Protein 2OGI (pdb70)

Nearest PDB structures (foldseek):
  2ogi-assembly1_A  TM=1.005E+00  e=1.297E-27  Streptococcus agalactiae serogroup V
  8jk9-assembly1_A  TM=9.815E-01  e=2.881E-20  Streptococcus pneumoniae TIGR4
  8wmy-assembly1_B-2  TM=9.888E-01  e=7.295E-20  Staphylococcus
  2o08-assembly1_B  TM=9.445E-01  e=2.516E-12  Halalkalibacterium halodurans
  3ccg-assembly1_A-2  TM=9.378E-01  e=1.779E-11  Clostridium acetobutylicum ATCC 824

B-factor: mean 32.86, std 9.1, range [9.6, 95.44]

Solvent-accessible surface area: 17507 Å² total

Organism: Streptococcus agalactiae serotype V (strain ATCC BAA-611 / 2603 V/R) (NCBI:txid208435)

Secondary structure (P-SEA, 3-state):
ccccccccaaaaaaaaaccaaaaaaaaaaaaaaaaaaaaacccaaaaaaaaaaccccccccaaaaaaaaacccccaaaaaccccccccccaaaaaaaccccccaaaaaaaaaccccccccaaaaaaaaaaacccccccccaaaaaaaaaccaaaaaaaaaaaaaaaaaaacccccaaaaaaaaacccccc/cccccccccaaaaaaaaaccaaaaaaaaaaaaaaaaaaaaccccaaaaaaaaacccccccccaaaaaaaaaaccccaaaaaccccccccccaaaaaaaacccccaaaaaaaaaccccccccaaaaaaaaaaaccccccccaaaaaaaaaaccaaaaaaaaaaaaaaaaaaacccccaaaaaaaaaccccc

Foldseek 3Di:
DCVQFVDDVVVVLVLQVCPPVVQVLLVLLLVQLLVLCVLPVHDSVLLSVLSNCLQSQLPPDLVVLVVLCVVPPVDPVVNVDDSLLRCQQSVLSVVVVVTVGDDPVSSVLSNCLRQQALDDSSNLSSVLSSQARDVDDDPQNVVLVVVSSPDSLVSQQSVLVVVVVVCVVVVHDDDPRSVRSNVNRVVVVD/DLCVFWVDDPVVLLVLLVCPPVVSVLLVLLLVQLLVLCVLPVHDSSLLSNLSNCLQSQLPPDLVVQVVLCVVPPPDVVVNVDGSLLRRQQSVLVVVVVVTVGDDPVSSVLSNCLRQQALDDSSNLSSVLSSQQRPVDDDPCSVVLVVVSNPDSLVSQQVVLVVVVCVCVVVVHDDDVRSVNSNVNRVVVD

Sequence (380 aa):
YKDYTGLDRTELLSKVRHSDKRFNHVLGVERAAIELAERYGYDKEKAGLAALLHDYAKELSDDEFLRLIDKYQPDPDLKKWGNNIWHGLVGIYKIQEDLAIIKDQDILAAIAKHTVGSAAQQSTLDKIVYVADYIEHNRDFPGVEEARELAKVDLNKAVAYETARTVAFLASKAQPIYPKTIETYNAYIPYLDTYKDYTGLDRTELLSKVRHSDKRFNHVLGVERRAAIELAERYGYDKEKAGLAALLHDYAKELSDDEFLRLIDKYQPDPDLKKWGNNIWHGLVGIYKIQEDLAIKDQDILAAIAKHTVGSAQSTLDKIVYVADYIEHNRDFPGVEEARELAKVDLNKAVAYETARTVAFLASKAQPIYPKTIEETYNAYIPYL

Radius of gyration: 25.01 Å; Cα contacts (8 Å, |Δi|>4): 590; chains: 2; bounding box: 44×48×78 Å

Structure (mmCIF, N/CA/C/O backbone):
data_2OGI
#
_entry.id   2OGI
#
_cell.length_a   65.841
_cell.length_b   52.535
_cell.length_c   70.022
_cell.angle_alpha   90.000
_cell.angle_beta   114.290
_cell.angle_gamma   90.000
#
_symmetry.space_group_name_H-M   'P 1 21 1'
#
loop_
_entity.id
_entity.type
_entity.pdbx_description
1 polymer 'Hypothetical protein SAG1661'
2 non-polymer 'FE (III) ION'
3 non-polymer 'CHLORIDE ION'
4 non-polymer "GUANOSINE-5'-DIPHOSPHATE"
5 non-polymer '2-(N-MORPHOLINO)-ETHANESULFONIC ACID'
6 water water
#
loop_
_atom_site.group_PDB
_atom_site.id
_atom_site.type_symbol
_atom_site.label_atom_id
_atom_site.label_alt_id
_atom_site.label_comp_id
_atom_site.label_asym_id
_atom_site.label_entity_id
_atom_site.label_seq_id
_atom_site.pdbx_PDB_ins_code
_atom_site.Cartn_x
_atom_site.Cartn_y
_atom_site.Cartn_z
_atom_site.occupancy
_atom_site.B_iso_or_equiv
_atom_site.auth_seq_id
_atom_site.auth_comp_id
_atom_site.auth_asym_id
_atom_site.auth_atom_id
_atom_site.pdbx_PDB_model_num
ATOM 1 N N . TYR A 1 4 ? -6.347 7.297 14.458 1.00 36.36 3 TYR A N 1
ATOM 2 C CA . TYR A 1 4 ? -6.503 8.748 14.830 1.00 37.15 3 TYR A CA 1
ATOM 3 C C . TYR A 1 4 ? -6.857 9.673 13.649 1.00 37.96 3 TYR A C 1
ATOM 4 O O . TYR A 1 4 ? -7.185 10.845 13.851 1.00 35.78 3 TYR A O 1
ATOM 13 N N . LYS A 1 5 ? -6.761 9.153 12.420 1.00 36.78 4 LYS A N 1
ATOM 14 C CA . LYS A 1 5 ? -7.079 9.935 11.219 1.00 35.93 4 LYS A CA 1
ATOM 15 C C . LYS A 1 5 ? -8.504 10.420 11.237 1.00 33.45 4 LYS A C 1
ATOM 16 O O . LYS A 1 5 ? -8.775 11.534 10.852 1.00 32.84 4 LYS A O 1
ATOM 22 N N . ASP A 1 6 ? -9.420 9.587 11.713 1.00 35.77 5 ASP A N 1
ATOM 23 C CA . ASP A 1 6 ? -10.790 10.027 11.876 1.00 33.48 5 ASP A CA 1
ATOM 24 C C . ASP A 1 6 ? -10.875 11.297 12.701 1.00 35.08 5 ASP A C 1
ATOM 25 O O . ASP A 1 6 ? -11.623 12.198 12.348 1.00 31.31 5 ASP A O 1
ATOM 30 N N . TYR A 1 7 ? -10.079 11.397 13.767 1.00 33.05 6 TYR A N 1
ATOM 31 C CA . TYR A 1 7 ? -10.110 12.597 14.612 1.00 35.53 6 TYR A CA 1
ATOM 32 C C . TYR A 1 7 ? -9.300 13.756 14.094 1.00 36.41 6 TYR A C 1
ATOM 33 O O . TYR A 1 7 ? -9.684 14.897 14.329 1.00 37.93 6 TYR A O 1
ATOM 42 N N . THR A 1 8 ? -8.182 13.465 13.420 1.00 37.13 7 THR A N 1
ATOM 43 C CA . THR A 1 8 ? -7.192 14.475 13.076 1.00 38.13 7 THR A CA 1
ATOM 44 C C . THR A 1 8 ? -7.054 14.782 11.596 1.00 38.44 7 THR A C 1
ATOM 45 O O . THR A 1 8 ? -6.427 15.773 11.250 1.00 37.90 7 THR A O 1
ATOM 49 N N . GLY A 1 9 ? -7.561 13.908 10.732 1.00 37.77 8 GLY A N 1
ATOM 50 C CA . GLY A 1 9 ? -7.314 14.018 9.303 1.00 38.58 8 GLY A CA 1
ATOM 51 C C . GLY A 1 9 ? -5.884 13.668 8.915 1.00 39.52 8 GLY A C 1
ATOM 52 O O . GLY A 1 9 ? -5.511 13.820 7.746 1.00 36.64 8 GLY A O 1
ATOM 53 N N . LEU A 1 10 ? -5.077 13.204 9.877 1.00 38.80 9 LEU A N 1
ATOM 54 C CA . LEU A 1 10 ? -3.669 12.908 9.621 1.00 40.21 9 LEU A CA 1
ATOM 55 C C . LEU A 1 10 ? -3.342 11.477 9.996 1.00 41.16 9 LEU A C 1
ATOM 56 O O . LEU A 1 10 ? -3.873 10.949 10.949 1.00 42.71 9 LEU A O 1
ATOM 61 N N . ASP A 1 11 ? -2.408 10.876 9.274 1.00 45.77 10 ASP A N 1
ATOM 62 C CA . ASP A 1 11 ? -1.872 9.573 9.668 1.00 48.97 10 ASP A CA 1
ATOM 63 C C . ASP A 1 11 ? -1.029 9.776 10.919 1.00 50.77 10 ASP A C 1
ATOM 64 O O . ASP A 1 11 ? -0.524 10.885 11.176 1.00 52.31 10 ASP A O 1
ATOM 67 N N . ARG A 1 12 ? -0.864 8.698 11.678 1.00 49.34 11 ARG A N 1
ATOM 68 C CA . ARG A 1 12 ? -0.039 8.713 12.876 1.00 48.94 11 ARG A CA 1
ATOM 69 C C . ARG A 1 12 ? 1.398 9.203 12.626 1.00 47.90 11 ARG A C 1
ATOM 70 O O . ARG A 1 12 ? 2.003 9.810 13.506 1.00 46.74 11 ARG A O 1
ATOM 78 N N . THR A 1 13 ? 1.918 8.978 11.430 1.00 46.27 12 THR A N 1
ATOM 79 C CA . THR A 1 13 ? 3.246 9.430 11.090 1.00 46.42 12 THR A CA 1
ATOM 80 C C . THR A 1 13 ? 3.350 10.939 10.991 1.00 46.00 12 THR A C 1
ATOM 81 O O . THR A 1 13 ? 4.364 11.490 11.441 1.00 45.98 12 THR A O 1
ATOM 85 N N . GLU A 1 14 ? 2.373 11.618 10.377 1.00 44.05 13 GLU A N 1
ATOM 8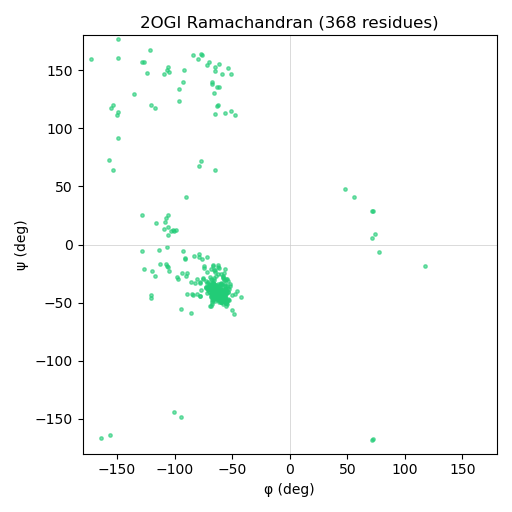6 C CA . GLU A 1 14 ? 2.461 13.094 10.314 1.00 44.78 13 GLU A CA 1
ATOM 87 C C . GLU A 1 14 ? 2.180 13.651 11.700 1.00 41.18 13 GLU A C 1
ATOM 88 O O . GLU A 1 14 ? 2.783 14.635 12.116 1.00 39.47 13 GLU A O 1
ATOM 94 N N . LEU A 1 15 ? 1.261 12.994 12.396 1.00 39.23 14 LEU A N 1
ATOM 95 C CA . LEU A 1 15 ? 0.889 13.360 13.732 1.00 38.45 14 LEU A CA 1
ATOM 96 C C . LEU A 1 15 ? 2.073 13.296 14.705 1.00 36.65 14 LEU A C 1
ATOM 97 O O . LEU A 1 15 ? 2.341 14.262 15.443 1.00 34.88 14 LEU A O 1
ATOM 102 N N . LEU A 1 16 ? 2.813 12.189 14.694 1.00 33.22 15 LEU A N 1
ATOM 103 C CA . LEU A 1 16 ? 3.996 12.106 15.514 1.00 31.84 15 LEU A CA 1
ATOM 104 C C . LEU A 1 16 ? 4.987 13.224 15.172 1.00 32.99 15 LEU A C 1
ATOM 105 O O . LEU A 1 16 ? 5.609 13.794 16.066 1.00 29.49 15 LEU A O 1
ATOM 110 N N . SER A 1 17 ? 5.132 13.536 13.886 1.00 32.10 16 SER A N 1
ATOM 111 C CA . SER A 1 17 ? 6.028 14.608 13.467 1.00 30.74 16 SER A CA 1
ATOM 112 C C . SER A 1 17 ? 5.581 15.913 14.111 1.00 30.54 16 SER A C 1
ATOM 113 O O . SER A 1 17 ? 6.373 16.627 14.686 1.00 29.00 16 SER A O 1
ATOM 116 N N . LYS A 1 18 ? 4.288 16.213 14.027 1.00 29.25 17 LYS A N 1
ATOM 117 C CA . LYS A 1 18 ? 3.816 17.479 14.532 1.00 30.68 17 LYS A CA 1
ATOM 118 C C . LYS A 1 18 ? 4.030 17.605 16.044 1.00 32.47 17 LYS A C 1
ATOM 119 O O . LYS A 1 18 ? 4.459 18.663 16.528 1.00 29.21 17 LYS A O 1
ATOM 125 N N . VAL A 1 19 ? 3.763 16.517 16.776 1.00 30.95 18 VAL A N 1
ATOM 126 C CA . VAL A 1 19 ? 3.831 16.526 18.250 1.00 29.37 18 VAL A CA 1
ATOM 127 C C . VAL A 1 19 ? 5.304 16.700 18.657 1.00 28.30 18 VAL A C 1
ATOM 128 O O . VAL A 1 19 ? 5.699 17.602 19.429 1.00 24.98 18 VAL A O 1
ATOM 132 N N . ARG A 1 20 ? 6.144 15.867 18.084 1.00 27.38 19 ARG A N 1
ATOM 133 C CA . ARG A 1 20 ? 7.543 15.907 18.420 1.00 31.50 19 ARG A CA 1
ATOM 134 C C . ARG A 1 20 ? 8.172 17.298 18.196 1.00 29.73 19 ARG A C 1
ATOM 135 O O . ARG A 1 20 ? 9.125 17.678 18.903 1.00 35.18 19 ARG A O 1
ATOM 143 N N . HIS A 1 21 ? 7.655 18.041 17.229 1.00 26.00 20 HIS A N 1
ATOM 144 C CA . HIS A 1 21 ? 8.233 19.328 16.855 1.00 28.81 20 HIS A CA 1
ATOM 145 C C . HIS A 1 21 ? 7.835 20.447 17.842 1.00 30.46 20 HIS A C 1
ATOM 146 O O . HIS A 1 21 ? 8.319 21.600 17.770 1.00 30.18 20 HIS A O 1
ATOM 169 N N . SER A 1 24 ? 10.962 18.784 23.599 1.00 32.85 23 SER A N 1
ATOM 170 C CA . SER A 1 24 ? 12.218 18.049 23.706 1.00 31.99 23 SER A CA 1
ATOM 171 C C . SER A 1 24 ? 12.074 16.539 23.480 1.00 31.57 23 SER A C 1
ATOM 172 O O . SER A 1 24 ? 10.967 15.994 23.559 1.00 33.64 23 SER A O 1
ATOM 175 N N . ASP A 1 25 ? 13.208 15.877 23.244 1.00 32.32 24 ASP A N 1
ATOM 176 C CA . ASP A 1 25 ? 13.257 14.414 23.131 1.00 33.97 24 ASP A CA 1
ATOM 177 C C . ASP A 1 25 ? 12.672 13.736 24.355 1.00 33.00 24 ASP A C 1
ATOM 178 O O . ASP A 1 25 ? 11.840 12.836 24.238 1.00 29.43 24 ASP A O 1
ATOM 183 N N . LYS A 1 26 ? 13.143 14.163 25.526 1.00 31.92 25 LYS A N 1
ATOM 184 C CA . LYS A 1 26 ? 12.755 13.558 26.788 1.00 32.86 25 LYS A CA 1
ATOM 185 C C . LYS A 1 26 ? 11.232 13.669 26.936 1.00 30.77 25 LYS A C 1
ATOM 186 O O . LYS A 1 26 ? 10.575 12.727 27.309 1.00 27.06 25 LYS A O 1
ATOM 189 N N . ARG A 1 27 ? 10.672 14.819 26.591 1.00 27.68 26 ARG A N 1
ATOM 190 C CA . ARG A 1 27 ? 9.241 14.993 26.746 1.00 30.20 26 ARG A CA 1
ATOM 191 C C . ARG A 1 27 ? 8.429 14.193 25.764 1.00 27.53 26 ARG A C 1
ATOM 192 O O . ARG A 1 27 ? 7.349 13.670 26.093 1.00 27.22 26 ARG A O 1
ATOM 200 N N . PHE A 1 28 ? 8.933 14.083 24.539 1.00 30.33 27 PHE A N 1
ATOM 201 C CA . PHE A 1 28 ? 8.246 13.265 23.513 1.00 28.92 27 PHE A CA 1
ATOM 202 C C . PHE A 1 28 ? 8.284 11.792 23.936 1.00 28.76 27 PHE A C 1
ATOM 203 O O . PHE A 1 28 ? 7.339 11.090 23.763 1.00 25.91 27 PHE A O 1
ATOM 211 N N . ASN A 1 29 ? 9.373 11.319 24.533 1.00 28.91 28 ASN A N 1
ATOM 212 C CA . ASN A 1 29 ? 9.351 9.954 25.068 1.00 28.26 28 ASN A CA 1
ATOM 213 C C . ASN A 1 29 ? 8.304 9.758 26.168 1.00 27.70 28 ASN A C 1
ATOM 214 O O . ASN A 1 29 ? 7.638 8.698 26.247 1.00 25.77 28 ASN A O 1
ATOM 219 N N . HIS A 1 30 ? 8.148 10.779 26.996 1.00 26.14 29 HIS A N 1
ATOM 220 C CA . HIS A 1 30 ? 7.117 10.759 27.998 1.00 25.82 29 HIS A CA 1
ATOM 221 C C . HIS A 1 30 ? 5.773 10.618 27.347 1.00 26.26 29 HIS A C 1
ATOM 222 O O . HIS A 1 30 ? 4.932 9.829 27.766 1.00 27.09 29 HIS A O 1
ATOM 229 N N . VAL A 1 31 ? 5.541 11.409 26.309 1.00 28.33 30 VAL A N 1
ATOM 230 C CA . VAL A 1 31 ? 4.259 11.423 25.649 1.00 28.98 30 VAL A CA 1
ATOM 231 C C . VAL A 1 31 ? 3.944 10.049 24.991 1.00 27.73 30 VAL A C 1
ATOM 232 O O . VAL A 1 31 ? 2.804 9.600 25.019 1.00 26.56 30 VAL A O 1
ATOM 236 N N . LEU A 1 32 ? 4.961 9.414 24.396 1.00 25.81 31 LEU A N 1
ATOM 237 C CA . LEU A 1 32 ? 4.821 8.061 23.858 1.00 25.70 31 LEU A CA 1
ATOM 238 C C . LEU A 1 32 ? 4.493 7.075 24.979 1.00 26.17 31 LEU A C 1
ATOM 239 O O . LEU A 1 32 ? 3.639 6.204 24.805 1.00 24.40 31 LEU A O 1
ATOM 244 N N . GLY A 1 33 ? 5.183 7.194 26.117 1.00 24.05 32 GLY A N 1
ATOM 245 C CA . GLY A 1 33 ? 4.873 6.348 27.259 1.00 24.03 32 GLY A CA 1
ATOM 246 C C . GLY A 1 33 ? 3.469 6.558 27.778 1.00 24.12 32 GLY A C 1
ATOM 247 O O . GLY A 1 33 ? 2.801 5.624 28.191 1.00 26.67 32 GLY A O 1
ATOM 248 N N . VAL A 1 34 ? 3.023 7.796 27.834 1.00 25.82 33 VAL A N 1
ATOM 249 C CA . VAL A 1 34 ? 1.640 8.045 28.186 1.00 24.98 33 VAL A CA 1
ATOM 250 C C . VAL A 1 34 ? 0.648 7.451 27.193 1.00 26.37 33 VAL A C 1
ATOM 251 O O . VAL A 1 34 ? -0.385 6.908 27.573 1.00 26.44 33 VAL A O 1
ATOM 255 N N . GLU A 1 35 ? 0.933 7.547 25.915 1.00 26.56 34 GLU A N 1
ATOM 256 C CA . GLU A 1 35 ? 0.071 6.878 24.909 1.00 27.14 34 GLU A CA 1
ATOM 257 C C . GLU A 1 35 ? -0.025 5.356 25.140 1.00 27.17 34 GLU A C 1
ATOM 258 O O . GLU A 1 35 ? -1.130 4.784 25.159 1.00 26.11 34 GLU A O 1
ATOM 264 N N . ARG A 1 36 ? 1.136 4.719 25.329 1.00 26.86 35 ARG A N 1
ATOM 265 C CA . ARG A 1 36 ? 1.202 3.286 25.622 1.00 25.76 35 ARG A CA 1
ATOM 266 C C . ARG A 1 36 ? 0.373 2.944 26.873 1.00 26.30 35 ARG A C 1
ATOM 267 O O . ARG A 1 36 ? -0.459 2.025 26.847 1.00 25.87 35 ARG A O 1
ATOM 272 N N . ALA A 1 37 ? 0.574 3.698 27.962 1.00 24.21 36 ALA A N 1
ATOM 273 C CA . ALA A 1 37 ? -0.142 3.468 29.201 1.00 24.65 36 ALA A CA 1
ATOM 274 C C . ALA A 1 37 ? -1.641 3.713 29.058 1.00 23.19 36 ALA A C 1
ATOM 275 O O . ALA A 1 37 ? -2.455 2.978 29.607 1.00 24.41 36 ALA A O 1
ATOM 277 N N . ALA A 1 38 ? -2.033 4.744 28.317 1.00 24.37 37 ALA A N 1
ATOM 278 C CA . ALA A 1 38 ? -3.475 5.047 28.179 1.00 24.14 37 ALA A CA 1
ATOM 279 C C . ALA A 1 38 ? -4.204 3.954 27.408 1.00 26.67 37 ALA A C 1
ATOM 280 O O . ALA A 1 38 ? -5.344 3.566 27.757 1.00 24.23 37 ALA A O 1
ATOM 282 N N . ILE A 1 39 ? -3.555 3.449 26.366 1.00 26.32 38 ILE A N 1
ATOM 283 C CA . ILE A 1 39 ? -4.124 2.346 25.589 1.00 27.00 38 ILE A CA 1
ATOM 284 C C . ILE A 1 39 ? -4.256 1.084 26.459 1.00 27.00 38 ILE A C 1
ATOM 285 O O . ILE A 1 39 ? -5.279 0.381 26.386 1.00 26.18 38 ILE A O 1
ATOM 290 N N . GLU A 1 40 ? -3.253 0.791 27.293 1.00 27.58 39 GLU A N 1
ATOM 291 C CA . GLU A 1 40 ? -3.369 -0.323 28.244 1.00 28.87 39 GLU A CA 1
ATOM 292 C C . GLU A 1 40 ? -4.555 -0.117 29.204 1.00 26.59 39 GLU A C 1
ATOM 293 O O . GLU A 1 40 ? -5.323 -1.024 29.453 1.00 25.76 39 GLU A O 1
ATOM 299 N N . LEU A 1 41 ? -4.697 1.082 29.741 1.00 25.92 40 LEU A N 1
ATOM 300 C CA . LEU A 1 41 ? -5.802 1.388 30.643 1.00 25.61 40 LEU A CA 1
ATOM 301 C C . LEU A 1 41 ? -7.140 1.301 29.942 1.00 25.18 40 LEU A C 1
ATOM 302 O O . LEU A 1 41 ? -8.125 0.789 30.512 1.00 25.71 40 LEU A O 1
ATOM 307 N N . ALA A 1 42 ? -7.199 1.767 28.699 1.00 26.44 41 ALA A N 1
ATOM 308 C CA . ALA A 1 42 ? -8.455 1.662 27.937 1.00 26.10 41 ALA A CA 1
ATOM 309 C C . ALA A 1 42 ? -8.801 0.209 27.730 1.00 25.51 41 ALA A C 1
ATOM 310 O O . ALA A 1 42 ? -9.948 -0.197 27.961 1.00 25.91 41 ALA A O 1
ATOM 312 N N . GLU A 1 43 ? -7.831 -0.615 27.349 1.00 24.02 42 GLU A N 1
ATOM 313 C CA . GLU A 1 43 ? -8.105 -2.056 27.235 1.00 26.03 42 GLU A CA 1
ATOM 314 C C . GLU A 1 43 ? -8.662 -2.603 28.548 1.00 26.09 42 GLU A C 1
ATOM 315 O O . GLU A 1 43 ? -9.713 -3.302 28.572 1.00 24.84 42 GLU A O 1
ATOM 319 N N . ARG A 1 44 ? -7.977 -2.297 29.643 1.00 24.71 43 ARG A N 1
ATOM 320 C CA . ARG A 1 44 ? -8.342 -2.859 30.941 1.00 24.87 43 ARG A CA 1
ATOM 321 C C . ARG A 1 44 ? -9.737 -2.442 31.389 1.00 24.98 43 ARG A C 1
ATOM 322 O O . ARG A 1 44 ? -10.450 -3.242 32.014 1.00 24.02 43 ARG A O 1
ATOM 330 N N . TYR A 1 45 ? -10.132 -1.213 31.069 1.00 26.46 44 TYR A N 1
ATOM 331 C CA . TYR A 1 45 ? -11.355 -0.638 31.637 1.00 27.43 44 TYR A CA 1
ATOM 332 C C . TYR A 1 45 ? -12.477 -0.507 30.610 1.00 27.67 44 TYR A C 1
ATOM 333 O O . TYR A 1 45 ? -13.455 0.181 30.858 1.00 31.20 44 TYR A O 1
ATOM 342 N N . GLY A 1 46 ? -12.323 -1.154 29.463 1.00 25.50 45 GLY A N 1
ATOM 343 C CA . GLY A 1 46 ? -13.385 -1.206 28.454 1.00 26.77 45 GLY A CA 1
ATOM 344 C C . GLY A 1 46 ? -13.636 0.095 27.699 1.00 29.05 45 GLY A C 1
ATOM 345 O O . GLY A 1 46 ? -14.744 0.343 27.219 1.00 30.02 45 GLY A O 1
ATOM 346 N N . TYR A 1 47 ? -12.612 0.908 27.545 1.00 26.09 46 TYR A N 1
ATOM 347 C CA . TYR A 1 47 ? -12.779 2.205 26.910 1.00 26.80 46 TYR A CA 1
ATOM 348 C C . TYR A 1 47 ? -12.170 2.183 25.503 1.00 28.33 46 TYR A C 1
ATOM 349 O O . TYR A 1 47 ? -11.213 1.435 25.255 1.00 29.14 46 TYR A O 1
ATOM 358 N N . ASP A 1 48 ? -12.741 2.997 24.601 1.00 28.36 47 ASP A N 1
ATOM 359 C CA . ASP A 1 48 ? -12.236 3.219 23.237 1.00 30.79 47 ASP A CA 1
ATOM 360 C C . ASP A 1 48 ? -10.744 3.502 23.234 1.00 29.77 47 ASP A C 1
ATOM 361 O O . ASP A 1 48 ? -10.308 4.547 23.673 1.00 27.86 47 A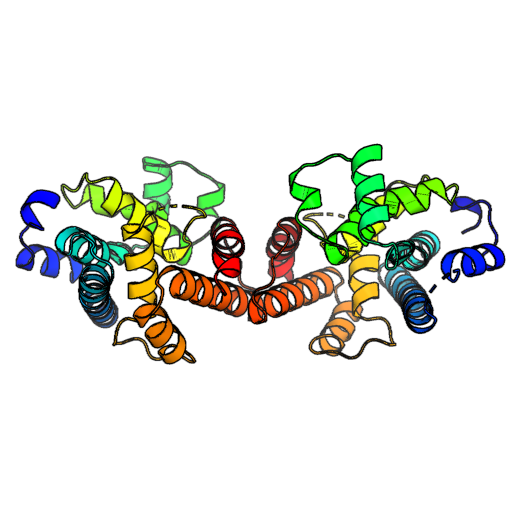SP A O 1
ATOM 366 N N . LYS A 1 49 ? -9.960 2.574 22.698 1.00 30.06 48 LYS A N 1
ATOM 367 C CA . LYS A 1 49 ? -8.501 2.692 22.714 1.00 30.60 48 LYS A CA 1
ATOM 368 C C . LYS A 1 49 ? -7.990 3.855 21.869 1.00 27.51 48 LYS A C 1
ATOM 369 O O . LYS A 1 49 ? -6.987 4.480 22.227 1.00 25.42 48 LYS A O 1
ATOM 375 N N . GLU A 1 50 ? -8.667 4.150 20.759 1.00 28.17 49 GLU A N 1
ATOM 376 C CA . GLU A 1 50 ? -8.230 5.231 19.881 1.00 31.37 49 GLU A CA 1
ATOM 377 C C . GLU A 1 50 ? -8.382 6.598 20.512 1.00 30.38 49 GLU A C 1
ATOM 378 O O . GLU A 1 50 ? -7.476 7.392 20.422 1.00 29.52 49 GLU A O 1
ATOM 381 N N . LYS A 1 51 ? -9.512 6.872 21.151 1.00 31.87 50 LYS A N 1
ATOM 382 C CA . LYS A 1 51 ? -9.694 8.151 21.842 1.00 32.68 50 LYS A CA 1
ATOM 383 C C . LYS A 1 51 ? -8.690 8.298 22.958 1.00 29.60 50 LYS A C 1
ATOM 384 O O . LYS A 1 51 ? -8.117 9.373 23.118 1.00 29.84 50 LYS A O 1
ATOM 390 N N . ALA A 1 52 ? -8.486 7.221 23.730 1.00 27.07 51 ALA A N 1
ATOM 391 C CA . ALA A 1 52 ? -7.556 7.245 24.846 1.00 27.68 51 ALA A CA 1
ATOM 392 C C . ALA A 1 52 ? -6.147 7.540 24.348 1.00 25.68 51 ALA A C 1
ATOM 393 O O . ALA A 1 52 ? -5.475 8.397 24.892 1.00 29.87 51 ALA A O 1
ATOM 395 N N . GLY A 1 53 ? -5.704 6.852 23.298 1.00 25.22 52 GLY A N 1
ATOM 396 C CA . GLY A 1 53 ? -4.311 7.028 22.830 1.00 23.75 52 GLY A CA 1
ATOM 397 C C . GLY A 1 53 ? -4.097 8.379 22.221 1.00 24.47 52 GLY A C 1
ATOM 398 O O . GLY A 1 53 ? -3.057 8.985 22.428 1.00 25.37 52 GLY A O 1
ATOM 399 N N . LEU A 1 54 ? -5.085 8.880 21.487 1.00 24.98 53 LEU A N 1
ATOM 400 C CA . LEU A 1 54 ? -4.964 10.205 20.898 1.00 27.22 53 LEU A CA 1
ATOM 401 C C . LEU A 1 54 ? -4.945 11.286 21.964 1.00 28.90 53 LEU A C 1
ATOM 402 O O . LEU A 1 54 ? -4.110 12.170 21.876 1.00 23.07 53 LEU A O 1
ATOM 407 N N . ALA A 1 55 ? -5.864 11.256 22.938 1.00 28.66 54 ALA A N 1
ATOM 408 C CA . ALA A 1 55 ? -5.784 12.254 24.040 1.00 29.07 54 ALA A CA 1
ATOM 409 C C . ALA A 1 55 ? -4.416 12.200 24.735 1.00 27.19 54 ALA A C 1
ATOM 410 O O . ALA A 1 55 ? -3.825 13.221 25.050 1.00 27.36 54 ALA A O 1
ATOM 412 N N . ALA A 1 56 ? -3.916 10.995 24.991 1.00 27.75 55 ALA A N 1
ATOM 413 C CA . ALA A 1 56 ? -2.617 10.813 25.600 1.00 29.62 55 ALA A CA 1
ATOM 414 C C . ALA A 1 56 ? -1.473 11.298 24.719 1.00 30.10 55 ALA A C 1
ATOM 415 O O . ALA A 1 56 ? -0.512 11.890 25.215 1.00 29.45 55 ALA A O 1
ATOM 417 N N . LEU A 1 57 ? -1.561 11.109 23.405 1.00 30.67 56 LEU A N 1
ATOM 418 C CA . LEU A 1 57 ? -0.492 11.611 22.541 1.00 31.87 56 LEU A CA 1
ATOM 419 C C . LEU A 1 57 ? -0.412 13.141 22.523 1.00 29.80 56 LEU A C 1
ATOM 420 O O . LEU A 1 57 ? 0.672 13.730 22.385 1.00 34.21 56 LEU A O 1
ATOM 425 N N . LEU A 1 58 ? -1.564 13.783 22.625 1.00 27.51 57 LEU A N 1
ATOM 426 C CA . LEU A 1 58 ? -1.660 15.218 22.518 1.00 25.61 57 LEU A CA 1
ATOM 427 C C . LEU A 1 58 ? -1.536 15.959 23.865 1.00 28.83 57 LEU A C 1
ATOM 428 O O . LEU A 1 58 ? -1.448 17.172 23.870 1.00 24.23 57 LEU A O 1
ATOM 433 N N . HIS A 1 59 ? -1.590 15.248 24.997 1.00 28.71 58 HIS A N 1
ATOM 434 C CA . HIS A 1 59 ? -1.930 15.911 26.288 1.00 29.28 58 HIS A CA 1
ATOM 435 C C . HIS A 1 59 ? -0.960 17.015 26.684 1.00 28.34 58 HIS A C 1
ATOM 436 O O . HIS A 1 59 ? -1.362 18.021 27.231 1.00 28.76 58 HIS A O 1
ATOM 443 N N . ASP A 1 60 ? 0.311 16.827 26.357 1.00 28.05 59 ASP A N 1
ATOM 444 C CA . ASP A 1 60 ? 1.386 17.766 26.631 1.00 28.47 59 ASP A CA 1
ATOM 445 C C . ASP A 1 60 ? 1.848 18.499 25.393 1.00 29.92 59 ASP A C 1
ATOM 446 O O . ASP A 1 60 ? 2.953 18.924 25.328 1.00 29.84 59 ASP A O 1
ATOM 451 N N . TYR A 1 61 ? 0.972 18.631 24.400 1.00 29.89 60 TYR A N 1
ATOM 452 C CA . TYR A 1 61 ? 1.370 19.332 23.160 1.00 27.34 60 TYR A CA 1
ATOM 453 C C . TYR A 1 61 ? 1.944 20.724 23.401 1.00 26.53 60 TYR A C 1
ATOM 454 O O . TYR A 1 61 ? 2.937 21.105 22.787 1.00 28.08 60 TYR A O 1
ATOM 463 N N . ALA A 1 62 ? 1.380 21.442 24.375 1.00 28.36 61 ALA A N 1
ATOM 464 C CA . ALA A 1 62 ? 1.772 22.826 24.702 1.00 27.68 61 ALA A CA 1
ATOM 465 C C . ALA A 1 62 ? 2.722 22.948 25.892 1.00 27.17 61 ALA A C 1
ATOM 466 O O . ALA A 1 62 ? 2.987 24.041 26.383 1.00 31.13 61 ALA A O 1
ATOM 468 N N . LYS A 1 63 ? 3.295 21.849 26.355 1.00 30.16 62 LYS A N 1
ATOM 469 C CA . LYS A 1 63 ? 4.088 21.864 27.574 1.00 30.14 62 LYS A CA 1
ATOM 470 C C . LYS A 1 63 ? 5.243 22.868 27.530 1.00 31.22 62 LYS A C 1
ATOM 471 O O . LYS A 1 63 ? 5.569 23.451 28.537 1.00 31.88 62 LYS A O 1
ATOM 477 N N . GLU A 1 64 ? 5.849 23.038 26.372 1.00 29.58 63 GLU A N 1
ATOM 478 C CA . GLU A 1 64 ? 7.016 23.890 26.226 1.00 30.91 63 GLU A CA 1
ATOM 479 C C . GLU A 1 64 ? 6.758 25.232 25.538 1.00 30.36 63 GLU A C 1
ATOM 480 O O . GLU A 1 64 ? 7.697 25.902 25.172 1.00 29.10 63 GLU A O 1
ATOM 486 N N . LEU A 1 65 ? 5.506 25.661 25.407 1.00 28.80 64 LEU A N 1
ATOM 487 C CA . LEU A 1 65 ? 5.242 27.028 24.965 1.00 28.43 64 LEU A CA 1
ATOM 488 C C . LEU A 1 65 ? 5.829 28.000 25.977 1.00 29.10 64 LEU A C 1
ATOM 489 O O . LEU A 1 65 ? 5.984 27.663 27.131 1.00 29.09 64 LEU A O 1
ATOM 494 N N . SER A 1 66 ? 6.144 29.220 25.582 1.00 32.62 65 SER A N 1
ATOM 495 C CA . SER A 1 66 ? 6.685 30.153 26.562 1.00 32.15 65 SER A CA 1
ATOM 496 C C . SER A 1 66 ? 5.571 30.837 27.333 1.00 32.25 65 SER A C 1
ATOM 497 O O . SER A 1 66 ? 4.434 30.842 26.883 1.00 34.89 65 SER A O 1
ATOM 500 N N . ASP A 1 67 ? 5.906 31.446 28.467 1.00 34.31 66 ASP A N 1
ATOM 501 C CA . ASP A 1 67 ? 4.923 32.214 29.242 1.00 35.04 66 ASP A CA 1
ATOM 502 C C . ASP A 1 67 ? 4.205 33.285 28.388 1.00 35.64 66 ASP A C 1
ATOM 503 O O . ASP A 1 67 ? 2.978 33.400 28.409 1.00 33.54 66 ASP A O 1
ATOM 508 N N . ASP A 1 68 ? 4.978 34.050 27.617 1.00 36.56 67 ASP A N 1
ATOM 509 C CA . ASP A 1 68 ? 4.400 35.072 26.753 1.00 37.00 67 ASP A CA 1
ATOM 510 C C . ASP A 1 68 ? 3.429 34.514 25.727 1.00 36.19 67 ASP A C 1
ATOM 511 O O . ASP A 1 68 ? 2.393 35.126 25.496 1.00 36.49 67 ASP A O 1
ATOM 516 N N . GLU A 1 69 ? 3.735 33.347 25.150 1.00 35.73 68 GLU A N 1
ATOM 517 C CA . GLU A 1 69 ? 2.825 32.679 24.205 1.00 32.70 68 GLU A CA 1
ATOM 518 C C . GLU A 1 69 ? 1.519 32.264 24.909 1.00 30.58 68 GLU A C 1
ATOM 519 O O . GLU A 1 69 ? 0.440 32.450 24.350 1.00 29.07 68 GLU A O 1
ATOM 521 N N . PHE A 1 70 ? 1.623 31.754 26.139 1.00 27.27 69 PHE A N 1
ATOM 522 C CA . PHE A 1 70 ? 0.441 31.446 26.952 1.00 29.74 69 PHE A CA 1
ATOM 523 C C . PHE A 1 70 ? -0.363 32.668 27.317 1.00 30.81 69 PHE A C 1
ATOM 524 O O . PHE A 1 70 ? -1.604 32.631 27.336 1.00 31.73 69 PHE A O 1
ATOM 532 N N . LEU A 1 71 ? 0.331 33.741 27.671 1.00 33.68 70 LEU A N 1
ATOM 533 C CA . LEU A 1 71 ? -0.367 34.995 27.992 1.00 32.98 70 LEU A CA 1
ATOM 534 C C . LEU A 1 71 ? -1.127 35.518 26.780 1.00 32.11 70 LEU A C 1
ATOM 535 O O . LEU A 1 71 ? -2.209 36.063 26.927 1.00 31.92 70 LEU A O 1
ATOM 540 N N . ARG A 1 72 ? -0.605 35.317 25.584 1.00 32.20 71 ARG A N 1
ATOM 541 C CA . ARG A 1 72 ? -1.349 35.723 24.399 1.00 34.20 71 ARG A CA 1
ATOM 542 C C . ARG A 1 72 ? -2.551 34.839 24.087 1.00 32.71 71 ARG A C 1
ATOM 543 O O . ARG A 1 72 ? -3.594 35.334 23.611 1.00 32.21 71 ARG A O 1
ATOM 551 N N . LEU A 1 73 ? -2.414 33.537 24.333 1.00 31.40 72 LEU A N 1
ATOM 552 C CA . LEU A 1 73 ? -3.521 32.613 24.166 1.00 29.40 72 LEU A CA 1
ATOM 553 C C . LEU A 1 73 ? -4.593 32.909 25.192 1.00 30.93 72 LEU A C 1
ATOM 554 O O . LEU A 1 73 ? -5.768 32.901 24.860 1.00 29.22 72 LEU A O 1
ATOM 559 N N . ILE A 1 74 ? -4.204 33.204 26.432 1.00 29.00 73 ILE A N 1
ATOM 560 C CA . ILE A 1 74 ? -5.173 33.647 27.429 1.00 29.88 73 ILE A CA 1
ATOM 561 C C . ILE A 1 74 ? -5.962 34.868 26.914 1.00 30.26 73 ILE A C 1
ATOM 562 O O . ILE A 1 74 ? -7.204 34.867 26.908 1.00 30.27 73 ILE A O 1
ATOM 567 N N . ASP A 1 75 ? -5.245 35.887 26.450 1.00 30.20 74 ASP A N 1
ATOM 568 C CA . ASP A 1 75 ? -5.883 37.160 26.040 1.00 31.44 74 ASP A CA 1
ATOM 569 C C . ASP A 1 75 ? -6.836 36.988 24.874 1.00 32.04 74 ASP A C 1
ATOM 570 O O . ASP A 1 75 ? -7.889 37.653 24.812 1.00 32.35 74 ASP A O 1
ATOM 575 N N . LYS A 1 76 ? -6.437 36.114 23.952 1.00 32.00 75 LYS A N 1
ATOM 576 C CA . LYS A 1 76 ? -7.186 35.832 22.744 1.00 32.28 75 LYS A CA 1
ATOM 577 C C . LYS A 1 76 ? -8.376 34.943 22.984 1.00 32.94 75 LYS A C 1
ATOM 578 O O . LYS A 1 76 ? -9.394 35.147 22.350 1.00 30.90 75 LYS A O 1
ATOM 584 N N . TYR A 1 77 ? -8.259 33.932 23.846 1.00 32.63 76 TYR A N 1
ATOM 585 C CA . TYR A 1 77 ? -9.316 32.909 23.928 1.00 32.88 76 TYR A CA 1
ATOM 586 C C . TYR A 1 77 ? -10.017 32.748 25.290 1.00 35.72 76 TYR A C 1
ATOM 587 O O . TYR A 1 77 ? -11.122 32.200 25.361 1.00 36.61 76 TYR A O 1
ATOM 596 N N . GLN A 1 78 ? -9.360 33.154 26.379 1.00 37.72 77 GLN A N 1
ATOM 597 C CA . GLN A 1 78 ? -9.940 33.008 27.706 1.00 36.53 77 GLN A CA 1
ATOM 598 C C . GLN A 1 78 ? -9.347 33.999 28.713 1.00 36.76 77 GLN A C 1
ATOM 599 O O . GLN A 1 78 ? -8.567 33.596 29.601 1.00 32.50 77 GLN A O 1
ATOM 605 N N . PRO A 1 79 ? -9.713 35.298 28.577 1.00 34.16 78 PRO A N 1
ATOM 606 C CA . PRO A 1 79 ? -9.087 36.334 29.382 1.00 35.62 78 PRO A CA 1
ATOM 607 C C . PRO A 1 79 ? -9.583 36.393 30.829 1.00 37.05 78 PRO A C 1
ATOM 608 O O . PRO A 1 79 ? -10.248 37.351 31.218 1.00 37.59 78 PRO A O 1
ATOM 612 N N . ASP A 1 80 ? -9.206 35.407 31.628 1.00 34.89 79 ASP A N 1
ATOM 613 C CA . ASP A 1 80 ? -9.570 35.375 33.031 1.00 36.74 79 ASP A CA 1
ATOM 614 C C . ASP A 1 80 ? -8.438 35.940 33.884 1.00 37.30 79 ASP A C 1
ATOM 615 O O . ASP A 1 80 ? -7.299 35.451 33.803 1.00 35.35 79 ASP A O 1
ATOM 620 N N . PRO A 1 81 ? -8.738 36.986 34.690 1.00 37.62 80 PRO A N 1
ATOM 621 C CA . PRO A 1 81 ? -7.684 37.699 35.425 1.00 39.03 80 PRO A CA 1
ATOM 622 C C . PRO A 1 81 ? -6.847 36.768 36.317 1.00 37.55 80 PRO A C 1
ATOM 623 O O . PRO A 1 81 ? -5.615 36.819 36.304 1.00 37.04 80 PRO A O 1
ATOM 627 N N . ASP A 1 82 ? -7.538 35.900 37.042 1.00 37.82 81 ASP A N 1
ATOM 628 C CA . ASP A 1 82 ? -6.908 34.984 37.969 1.00 40.06 81 ASP A CA 1
ATOM 629 C C . ASP A 1 82 ? -5.998 34.004 37.242 1.00 38.33 81 ASP A C 1
ATOM 630 O O . ASP A 1 82 ? -4.939 33.655 37.746 1.00 36.65 81 ASP A O 1
ATOM 635 N N . LEU A 1 83 ? -6.394 33.590 36.042 1.00 37.27 82 LEU A N 1
ATOM 636 C CA . LEU A 1 83 ? -5.627 32.593 35.279 1.00 36.04 82 LEU A CA 1
ATOM 637 C C . LEU A 1 83 ? -4.195 33.081 35.001 1.00 34.93 82 LEU A C 1
ATOM 638 O O . LEU A 1 83 ? -3.224 32.312 35.013 1.00 33.36 82 LEU A O 1
ATOM 643 N N . LYS A 1 84 ? -4.041 34.377 34.809 1.00 34.68 83 LYS A N 1
ATOM 644 C CA . LYS A 1 84 ? -2.719 34.933 34.551 1.00 35.68 83 LYS A CA 1
ATOM 645 C C . LYS A 1 84 ? -1.818 34.946 35.775 1.00 36.56 83 LYS A C 1
ATOM 646 O O . LYS A 1 84 ? -0.611 35.166 35.642 1.00 34.40 83 LYS A O 1
ATOM 652 N N . LYS A 1 85 ? -2.376 34.681 36.953 1.00 33.49 84 LYS A N 1
ATOM 653 C CA . LYS A 1 85 ? -1.546 34.567 38.161 1.00 36.32 84 LYS A CA 1
ATOM 654 C C . LYS A 1 85 ? -0.822 33.228 38.296 1.00 34.26 84 LYS A C 1
ATOM 655 O O . LYS A 1 85 ? 0.016 33.062 39.175 1.00 36.81 84 LYS A O 1
ATOM 661 N N . TRP A 1 86 ? -1.121 32.274 37.437 1.00 32.99 85 TRP A N 1
ATOM 662 C CA . TRP A 1 86 ? -0.567 30.957 37.612 1.00 30.60 85 TRP A CA 1
ATOM 663 C C . TRP A 1 86 ? 0.608 30.827 36.653 1.00 31.22 85 TRP A C 1
ATOM 664 O O . TRP A 1 86 ? 1.373 31.784 36.445 1.00 34.55 85 TRP A O 1
ATOM 675 N N . GLY A 1 87 ? 0.805 29.659 36.101 1.00 29.57 86 GLY A N 1
ATOM 676 C CA . GLY A 1 87 ? 1.909 29.461 35.220 1.00 28.57 86 GLY A CA 1
ATOM 677 C C .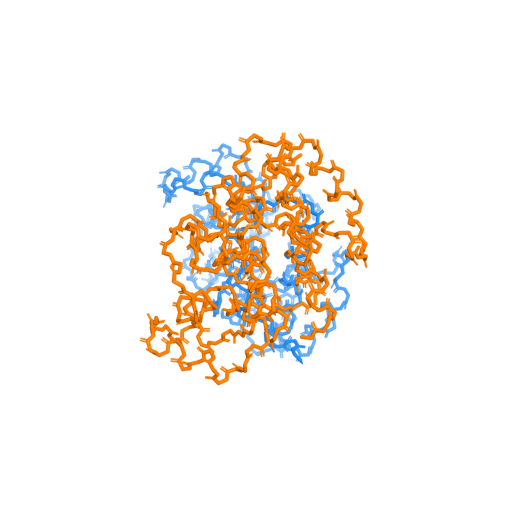 GLY A 1 87 ? 1.721 28.192 34.418 1.00 28.00 86 GLY A C 1
ATOM 678 O O . GLY A 1 87 ? 0.630 27.610 34.352 1.00 27.28 86 GLY A O 1
ATOM 679 N N . ASN A 1 88 ? 2.814 27.801 33.793 1.00 30.17 87 ASN A N 1
ATOM 680 C CA . ASN A 1 88 ? 2.862 26.693 32.843 1.00 28.57 87 ASN A CA 1
ATOM 681 C C . ASN A 1 88 ? 2.164 25.457 33.345 1.00 26.67 87 ASN A C 1
ATOM 682 O O . ASN A 1 88 ? 1.401 24.848 32.615 1.00 31.01 87 ASN A O 1
ATOM 687 N N . ASN A 1 89 ? 2.360 25.121 34.608 1.00 27.12 88 ASN A N 1
ATOM 688 C CA . ASN A 1 89 ? 1.815 23.881 35.144 1.00 29.16 88 ASN A CA 1
ATOM 689 C C . ASN A 1 89 ? 0.321 23.861 34.911 1.00 28.41 88 ASN A C 1
ATOM 690 O O . ASN A 1 89 ? -0.306 22.858 34.523 1.00 30.75 88 ASN A O 1
ATOM 695 N N . ILE A 1 90 ? -0.278 25.007 35.135 1.00 29.10 89 ILE A N 1
ATOM 696 C CA . ILE A 1 90 ? -1.715 25.138 35.027 1.00 29.31 89 ILE A CA 1
ATOM 697 C C . ILE A 1 90 ? -2.104 25.404 33.577 1.00 28.32 89 ILE A C 1
ATOM 698 O O . ILE A 1 90 ? -3.110 24.906 33.097 1.00 28.63 89 ILE A O 1
ATOM 703 N N . TRP A 1 91 ? -1.350 26.258 32.911 1.00 26.64 90 TRP A N 1
ATOM 704 C CA . TRP A 1 91 ? -1.670 26.701 31.574 1.00 27.55 90 TRP A CA 1
ATOM 705 C C . TRP A 1 91 ? -1.568 25.601 30.497 1.00 28.91 90 TRP A C 1
ATOM 706 O O . TRP A 1 91 ? -2.332 25.608 29.535 1.00 28.25 90 TRP A O 1
ATOM 717 N N . HIS A 1 92 ? -0.584 24.725 30.588 1.00 27.61 91 HIS A N 1
ATOM 718 C CA . HIS A 1 92 ? -0.278 23.932 29.382 1.00 27.90 91 HIS A CA 1
ATOM 719 C C . HIS A 1 92 ? -1.375 23.008 28.953 1.00 29.04 91 HIS A C 1
ATOM 720 O O . HIS A 1 92 ? -1.421 22.700 27.750 1.00 30.93 91 HIS A O 1
ATOM 727 N N . GLY A 1 93 ? -2.270 22.607 29.888 1.00 28.69 92 GLY A N 1
ATOM 728 C CA . GLY A 1 93 ? -3.432 21.819 29.603 1.00 28.05 92 GLY A CA 1
ATOM 729 C C . GLY A 1 93 ? -4.639 22.720 29.400 1.00 24.84 92 GLY A C 1
ATOM 730 O O . GLY A 1 93 ? -5.216 22.744 28.331 1.00 22.79 92 GLY A O 1
ATOM 731 N N . LEU A 1 94 ? -4.919 23.557 30.396 1.00 29.71 93 LEU A N 1
ATOM 732 C CA . LEU A 1 94 ? -6.136 24.399 30.374 1.00 29.16 93 LEU A CA 1
ATOM 733 C C . LEU A 1 94 ? -6.163 25.386 29.206 1.00 29.44 93 LEU A C 1
ATOM 734 O O . LEU A 1 94 ? -7.196 25.585 28.541 1.00 28.73 93 LEU A O 1
ATOM 739 N N . VAL A 1 95 ? -4.998 25.999 28.949 1.00 29.66 94 VAL A N 1
ATOM 740 C CA . VAL A 1 95 ? -4.825 26.961 27.842 1.00 31.28 94 VAL A CA 1
ATOM 741 C C . VAL A 1 95 ? -4.219 26.325 26.587 1.00 30.44 94 VAL A C 1
ATOM 742 O O . VAL A 1 95 ? -4.519 26.761 25.473 1.00 28.53 94 VAL A O 1
ATOM 746 N N . GLY A 1 96 ? -3.401 25.286 26.776 1.00 29.55 95 GLY A N 1
ATOM 747 C CA . GLY A 1 96 ? -2.824 24.524 25.672 1.00 30.36 95 GLY A CA 1
ATOM 748 C C . GLY A 1 96 ? -3.815 23.989 24.667 1.00 30.82 95 GLY A C 1
ATOM 749 O O . GLY A 1 96 ? -3.487 23.858 23.501 1.00 28.29 95 GLY A O 1
ATOM 750 N N . ILE A 1 97 ? -5.035 23.663 25.089 1.00 31.13 96 ILE A N 1
ATOM 751 C CA . ILE A 1 97 ? -6.011 23.155 24.153 1.00 30.64 96 ILE A CA 1
ATOM 752 C C . ILE A 1 97 ? -6.283 24.095 23.035 1.00 29.40 96 ILE A C 1
ATOM 753 O O . ILE A 1 97 ? -6.645 23.663 21.959 1.00 31.19 96 ILE A O 1
ATOM 758 N N . TYR A 1 98 ? -6.126 25.384 23.287 1.00 29.70 97 TYR A N 1
ATOM 759 C CA . TYR A 1 98 ? -6.351 26.385 22.225 1.00 30.33 97 TYR A CA 1
ATOM 760 C C . TYR A 1 98 ? -5.274 26.249 21.174 1.00 29.30 97 TYR A C 1
ATOM 761 O O . TYR A 1 98 ? -5.570 26.290 19.986 1.00 28.07 97 TYR A O 1
ATOM 770 N N . LYS A 1 99 ? -4.035 26.042 21.607 1.00 29.15 98 LYS A N 1
ATOM 771 C CA . LYS A 1 99 ? -2.918 25.811 20.669 1.00 30.31 98 LYS A CA 1
ATOM 772 C C . LYS A 1 99 ? -3.172 24.564 19.837 1.00 29.56 98 LYS A C 1
ATOM 773 O O . LYS A 1 99 ? -2.983 24.581 18.634 1.00 31.01 98 LYS A O 1
ATOM 779 N N . ILE A 1 100 ? -3.634 23.489 20.488 1.00 30.64 99 ILE A N 1
ATOM 780 C CA . ILE A 1 100 ? -3.918 22.208 19.788 1.00 30.21 99 ILE A CA 1
ATOM 781 C C . ILE A 1 100 ? -4.930 22.448 18.694 1.00 31.61 99 ILE A C 1
ATOM 782 O O . ILE A 1 100 ? -4.746 21.985 17.581 1.00 32.15 99 ILE A O 1
ATOM 787 N N . GLN A 1 101 ? -5.996 23.176 19.023 1.00 34.13 100 GLN A N 1
ATOM 788 C CA . GLN A 1 101 ? -7.046 23.460 18.062 1.00 34.05 100 GLN A CA 1
ATOM 789 C C . GLN A 1 101 ? -6.513 24.338 16.916 1.00 34.47 100 GLN A C 1
ATOM 790 O O . GLN A 1 101 ? -6.874 24.125 15.756 1.00 36.81 100 GLN A O 1
ATOM 796 N N . GLU A 1 102 ? -5.641 25.297 17.222 1.00 33.97 101 GLU A N 1
ATOM 797 C CA . GLU A 1 102 ? -5.074 26.129 16.157 1.00 34.05 101 GLU A CA 1
ATOM 798 C C . GLU A 1 102 ? -4.301 25.293 15.161 1.00 33.10 101 GLU A C 1
ATOM 799 O O . GLU A 1 102 ? -4.384 25.533 13.968 1.00 33.11 101 GLU A O 1
ATOM 805 N N . ASP A 1 103 ? -3.565 24.310 15.654 1.00 31.73 102 ASP A N 1
ATOM 806 C CA . ASP A 1 103 ? -2.582 23.608 14.857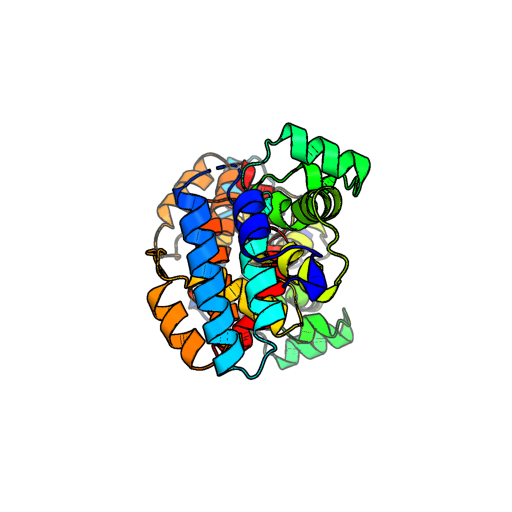 1.00 31.85 102 ASP A CA 1
ATOM 807 C C . ASP A 1 103 ? -3.159 22.369 14.232 1.00 32.82 102 ASP A C 1
ATOM 808 O O . ASP A 1 103 ? -2.664 21.929 13.217 1.00 32.01 102 ASP A O 1
ATOM 813 N N . LEU A 1 104 ? -4.204 21.815 14.824 1.00 34.64 103 LEU A N 1
ATOM 814 C CA . LEU A 1 104 ? -4.806 20.552 14.367 1.00 35.93 103 LEU A CA 1
ATOM 815 C C . LEU A 1 104 ? -6.295 20.706 14.173 1.00 37.96 103 LEU A C 1
ATOM 816 O O . LEU A 1 104 ? -6.923 21.575 14.763 1.00 38.44 103 LEU A O 1
ATOM 821 N N . ALA A 1 105 ? -6.866 19.840 13.350 1.00 41.59 104 ALA A N 1
ATOM 822 C CA . ALA A 1 105 ? -8.313 19.867 13.066 1.00 43.13 104 ALA A CA 1
ATOM 823 C C . ALA A 1 105 ? -9.128 19.109 14.106 1.00 44.02 104 ALA A C 1
ATOM 824 O O . ALA A 1 105 ? -10.190 18.555 13.775 1.00 46.45 104 ALA A O 1
ATOM 826 N N A ILE A 1 106 ? -8.649 19.096 15.356 0.50 44.06 105 ILE A N 1
ATOM 827 N N B ILE A 1 106 ? -8.671 19.079 15.350 0.50 44.61 105 ILE A N 1
ATOM 828 C CA A ILE A 1 106 ? -9.311 18.377 16.458 0.50 41.91 105 ILE A CA 1
ATOM 829 C CA B ILE A 1 106 ? -9.354 18.273 16.359 0.50 42.94 105 ILE A CA 1
ATOM 830 C C A ILE A 1 106 ? -10.549 19.145 16.921 0.50 41.42 105 ILE A C 1
ATOM 831 C C B ILE A 1 106 ? -10.504 19.052 17.024 0.50 42.06 105 ILE A C 1
ATOM 832 O O A ILE A 1 106 ? -10.459 20.325 17.255 0.50 41.99 105 ILE A O 1
ATOM 833 O O B ILE A 1 106 ? -10.316 20.136 17.573 0.50 42.74 105 ILE A O 1
ATOM 842 N N . LYS A 1 107 ? -11.698 18.482 16.944 1.00 41.24 106 LYS A N 1
ATOM 843 C CA . LYS A 1 107 ? -12.903 19.101 17.443 1.00 39.84 106 LYS A CA 1
ATOM 844 C C . LYS A 1 107 ? -13.553 18.301 18.560 1.00 39.24 106 LYS A C 1
ATOM 845 O O . LYS A 1 107 ? -14.444 18.826 19.232 1.00 43.17 106 LYS A O 1
ATOM 847 N N . ASP A 1 108 ? -13.123 17.058 18.780 1.00 36.15 107 ASP A N 1
ATOM 848 C CA . ASP A 1 108 ? -13.804 16.173 19.709 1.00 35.65 107 ASP A CA 1
ATOM 849 C C . ASP A 1 108 ? -13.750 16.754 21.117 1.00 33.64 107 ASP A C 1
ATOM 850 O O . ASP A 1 108 ? -12.661 16.994 21.661 1.00 33.43 107 ASP A O 1
ATOM 855 N N . GLN A 1 109 ? -14.919 17.010 21.711 1.00 32.02 108 GLN A N 1
ATOM 856 C CA . GLN A 1 109 ? -14.922 17.710 22.995 1.00 35.10 108 GLN A CA 1
ATOM 857 C C . GLN A 1 109 ? -14.498 16.813 24.158 1.00 33.47 108 GLN A C 1
ATOM 858 O O . GLN A 1 109 ? -13.897 17.314 25.114 1.00 34.19 108 GLN A O 1
ATOM 862 N N . ASP A 1 110 ? -14.746 15.500 24.071 1.00 31.07 109 ASP A N 1
ATOM 863 C CA . ASP A 1 110 ? -14.213 14.572 25.094 1.00 31.44 109 ASP A CA 1
ATOM 864 C C . ASP A 1 110 ? -12.711 14.575 25.144 1.00 30.80 109 ASP A C 1
ATOM 865 O O . ASP A 1 110 ? -12.110 14.652 26.208 1.00 30.99 109 ASP A O 1
ATOM 870 N N . ILE A 1 111 ? -12.104 14.443 23.985 1.00 30.75 110 ILE A N 1
ATOM 871 C CA . ILE A 1 111 ? -10.646 14.450 23.924 1.00 28.08 110 ILE A CA 1
ATOM 872 C C . ILE A 1 111 ? -10.100 15.777 24.449 1.00 31.13 110 ILE A C 1
ATOM 873 O O . ILE A 1 111 ? -9.187 15.798 25.257 1.00 26.51 110 ILE A O 1
ATOM 878 N N . LEU A 1 112 ? -10.659 16.889 23.989 1.00 30.12 111 LEU A N 1
ATOM 879 C CA . LEU A 1 112 ? -10.096 18.191 24.371 1.00 28.57 111 LEU A CA 1
ATOM 880 C C . LEU A 1 112 ? -10.272 18.478 25.872 1.00 28.91 111 LEU A C 1
ATOM 881 O O . LEU A 1 112 ? -9.391 19.022 26.539 1.00 28.04 111 LEU A O 1
ATOM 886 N N . ALA A 1 113 ? -11.391 18.067 26.425 1.00 29.12 112 ALA A N 1
ATOM 887 C CA . ALA A 1 113 ? -11.635 18.214 27.845 1.00 28.09 112 ALA A CA 1
ATOM 888 C C . ALA A 1 113 ? -10.706 17.373 28.706 1.00 25.71 112 ALA A C 1
ATOM 889 O O . ALA A 1 113 ? -10.324 17.798 29.789 1.00 27.89 112 ALA A O 1
ATOM 891 N N . ALA A 1 114 ? -10.385 16.164 28.249 1.00 25.38 113 ALA A N 1
ATOM 892 C CA . ALA A 1 114 ? -9.456 15.288 28.967 1.00 25.36 113 ALA A CA 1
ATOM 893 C C . ALA A 1 114 ? -8.070 15.884 28.987 1.00 29.41 113 ALA A C 1
ATOM 894 O O . ALA A 1 114 ? -7.339 15.763 29.956 1.00 31.09 113 ALA A O 1
ATOM 896 N N . ILE A 1 115 ? -7.692 16.492 27.876 1.00 28.95 114 ILE A N 1
ATOM 897 C CA . ILE A 1 115 ? -6.423 17.178 27.802 1.00 28.20 114 ILE A CA 1
ATOM 898 C C . ILE A 1 115 ? -6.423 18.410 28.691 1.00 28.03 114 ILE A C 1
ATOM 899 O O . ILE A 1 115 ? -5.469 18.659 29.399 1.00 28.35 114 ILE A O 1
ATOM 904 N N . ALA A 1 116 ? -7.472 19.219 28.602 1.00 26.70 115 ALA A N 1
ATOM 905 C CA . ALA A 1 116 ? -7.549 20.470 29.378 1.00 29.91 115 ALA A CA 1
ATOM 906 C C . ALA A 1 116 ? -7.370 20.258 30.875 1.00 31.74 115 ALA A C 1
ATOM 907 O O . ALA A 1 116 ? -6.694 21.029 31.532 1.00 32.32 115 ALA A O 1
ATOM 909 N N . LYS A 1 117 ? -7.945 19.195 31.410 1.00 31.21 116 LYS A N 1
ATOM 910 C CA . LYS A 1 117 ? -7.881 18.947 32.840 1.00 32.03 116 LYS A CA 1
ATOM 911 C C . LYS A 1 117 ? -6.844 17.908 33.263 1.00 33.20 116 LYS A C 1
ATOM 912 O O . LYS A 1 117 ? -6.840 17.516 34.422 1.00 33.31 116 LYS A O 1
ATOM 918 N N . HIS A 1 118 ? -5.943 17.511 32.358 1.00 30.68 117 HIS A N 1
ATOM 919 C CA . HIS A 1 118 ? -4.996 16.435 32.659 1.00 28.84 117 HIS A CA 1
ATOM 920 C C . HIS A 1 118 ? -4.123 16.687 33.870 1.00 25.66 117 HIS A C 1
ATOM 921 O O . HIS A 1 118 ? -3.705 15.735 34.494 1.00 26.26 117 HIS A O 1
ATOM 928 N N . THR A 1 119 ? -3.860 17.941 34.220 1.00 24.52 118 THR A N 1
ATOM 929 C CA . THR A 1 119 ? -2.962 18.260 35.320 1.00 27.76 118 THR A CA 1
ATOM 930 C C . THR A 1 119 ? -3.741 18.340 36.633 1.00 27.39 118 THR A C 1
ATOM 931 O O . THR A 1 119 ? -3.338 17.810 37.627 1.00 29.29 118 THR A O 1
ATOM 935 N N . VAL A 1 120 ? -4.915 18.953 36.620 1.00 29.09 119 VAL A N 1
ATOM 936 C CA . VAL A 1 120 ? -5.642 19.273 37.845 1.00 27.90 119 VAL A CA 1
ATOM 937 C C . VAL A 1 120 ? -6.875 18.421 38.119 1.00 28.62 119 VAL A C 1
ATOM 938 O O . VAL A 1 120 ? -7.351 18.364 39.250 1.00 28.89 119 VAL A O 1
ATOM 942 N N . GLY A 1 121 ? -7.374 17.732 37.103 1.00 26.80 120 GLY A N 1
ATOM 943 C CA . GLY A 1 121 ? -8.565 16.893 37.254 1.00 24.30 120 GLY A CA 1
ATOM 944 C C . GLY A 1 121 ? -9.767 17.738 37.393 1.00 25.91 120 GLY A C 1
ATOM 945 O O . GLY A 1 121 ? -9.722 18.913 37.063 1.00 25.06 120 GLY A O 1
ATOM 946 N N . SER A 1 122 ? -10.882 17.101 37.805 1.00 23.89 121 SER A N 1
ATOM 947 C CA . SER A 1 122 ? -12.039 17.790 38.264 1.00 27.79 121 SER A CA 1
ATOM 948 C C . SER A 1 122 ? -12.763 16.833 39.163 1.00 25.90 121 SER A C 1
ATOM 949 O O . SER A 1 122 ? -12.412 15.651 39.259 1.00 26.35 121 SER A O 1
ATOM 952 N N A ALA A 1 123 ? -13.787 17.336 39.824 0.50 27.89 122 ALA A N 1
ATOM 953 N N B ALA A 1 123 ? -13.827 17.298 39.821 0.50 30.38 122 ALA A N 1
ATOM 954 C CA A ALA A 1 123 ? -14.812 16.451 40.294 0.50 23.85 122 ALA A CA 1
ATOM 955 C CA B ALA A 1 123 ? -14.565 16.450 40.778 0.50 29.03 122 ALA A CA 1
ATOM 956 C C A ALA A 1 123 ? -15.427 15.799 39.049 0.50 25.55 122 ALA A C 1
ATOM 957 C C B ALA A 1 123 ? -15.513 15.429 40.143 0.50 32.83 122 ALA A C 1
ATOM 958 O O A ALA A 1 123 ? -15.289 16.307 37.938 0.50 22.74 122 ALA A O 1
ATOM 959 O O B ALA A 1 123 ? -16.271 14.750 40.852 0.50 30.47 122 ALA A O 1
ATOM 962 N N A GLN A 1 124 ? -16.179 14.715 39.248 0.50 26.65 123 GLN A N 1
ATOM 963 N N B GLN A 1 124 ? -15.539 15.336 38.821 0.50 33.43 123 GLN A N 1
ATOM 964 C CA A GLN A 1 124 ? -16.739 13.941 38.141 0.50 27.72 123 GLN A CA 1
ATOM 965 C CA B GLN A 1 124 ? -16.416 14.339 38.192 0.50 32.62 123 GLN A CA 1
ATOM 966 C C A GLN A 1 124 ? -15.880 13.917 36.871 0.50 28.28 123 GLN A C 1
ATOM 967 C C B GLN A 1 124 ? -15.853 13.950 36.854 0.50 31.53 123 GLN A C 1
ATOM 968 O O A GLN A 1 124 ? -16.247 14.520 35.863 0.50 30.86 123 GLN A O 1
ATOM 969 O O B GLN A 1 124 ? -16.388 14.318 35.807 0.50 33.27 123 GLN A O 1
ATOM 988 N N . SER A 1 126 ? -14.681 11.899 33.602 1.00 28.40 125 SER A N 1
ATOM 989 C CA . SER A 1 126 ? -15.105 10.764 32.787 1.00 25.02 125 SER A CA 1
ATOM 990 C C . SER A 1 126 ? -14.016 9.712 32.789 1.00 24.66 125 SER A C 1
ATOM 991 O O . SER A 1 126 ? -12.899 9.934 33.251 1.00 23.86 125 SER A O 1
ATOM 994 N N . THR A 1 127 ? -14.336 8.575 32.219 1.00 24.72 126 THR A N 1
ATOM 995 C CA . THR A 1 127 ? -13.405 7.477 32.139 1.00 26.28 126 THR A CA 1
ATOM 996 C C . THR A 1 127 ? -12.221 7.863 31.305 1.00 25.06 126 THR A C 1
ATOM 997 O O . THR A 1 127 ? -11.105 7.516 31.655 1.00 24.64 126 THR A O 1
ATOM 1001 N N . LEU A 1 128 ? -12.442 8.618 30.222 1.00 26.23 127 LEU A N 1
ATOM 1002 C CA . LEU A 1 128 ? -11.300 9.104 29.437 1.00 24.61 127 LEU A CA 1
ATOM 1003 C C . LEU A 1 128 ? -10.445 10.092 30.198 1.00 23.65 127 LEU A C 1
ATOM 1004 O O . LEU A 1 128 ? -9.216 10.025 30.092 1.00 21.94 127 LEU A O 1
ATOM 1009 N N . ASP A 1 129 ? -11.067 11.028 30.921 1.00 25.06 128 ASP A N 1
ATOM 1010 C CA . ASP A 1 129 ? -10.339 12.017 31.753 1.00 25.69 128 ASP A CA 1
ATOM 1011 C C . ASP A 1 129 ? -9.374 11.291 32.720 1.00 21.55 128 ASP A C 1
ATOM 1012 O O . ASP A 1 129 ? -8.183 11.617 32.844 1.00 27.95 128 ASP A O 1
ATOM 1017 N N . LYS A 1 130 ? -9.907 10.273 33.394 1.00 24.30 129 LYS A N 1
ATOM 1018 C CA . LYS A 1 130 ? -9.145 9.525 34.395 1.00 21.77 129 LYS A CA 1
ATOM 1019 C C . LYS A 1 130 ? -8.056 8.696 33.772 1.00 22.81 129 LYS A C 1
ATOM 1020 O O . LYS A 1 130 ? -6.972 8.581 34.311 1.00 26.40 129 LYS A O 1
ATOM 1026 N N . ILE A 1 131 ? -8.329 8.121 32.602 1.00 26.53 130 ILE A N 1
ATOM 1027 C CA . ILE A 1 131 ? -7.295 7.386 31.880 1.00 22.81 130 ILE A CA 1
ATOM 1028 C C . ILE A 1 131 ? -6.114 8.252 31.554 1.00 24.25 130 ILE A C 1
ATOM 1029 O O . ILE A 1 131 ? -4.969 7.831 31.776 1.00 25.71 130 ILE A O 1
ATOM 1034 N N . VAL A 1 132 ? -6.373 9.452 31.070 1.00 22.12 131 VAL A N 1
ATOM 1035 C CA . VAL A 1 132 ? -5.258 10.338 30.714 1.00 23.23 131 VAL A CA 1
ATOM 1036 C C . VAL A 1 132 ? -4.531 10.781 31.978 1.00 21.53 131 VAL A C 1
ATOM 1037 O O . VAL A 1 132 ? -3.300 10.806 32.033 1.00 23.78 131 VAL A O 1
ATOM 1041 N N . TYR A 1 133 ? -5.309 11.152 32.972 1.00 22.91 132 TYR A N 1
ATOM 1042 C CA . TYR A 1 133 ? -4.812 11.659 34.275 1.00 25.45 132 TYR A CA 1
ATOM 1043 C C . TYR A 1 133 ? -3.861 10.624 34.893 1.00 24.49 132 TYR A C 1
ATOM 1044 O O . TYR A 1 133 ? -2.769 10.946 35.309 1.00 29.00 132 TYR A O 1
ATOM 1053 N N . VAL A 1 134 ? -4.270 9.370 34.889 1.00 25.72 133 VAL A N 1
ATOM 1054 C CA . VAL A 1 134 ? -3.493 8.281 35.512 1.00 23.20 133 VAL A CA 1
ATOM 1055 C C . VAL A 1 134 ? -2.312 7.834 34.625 1.00 23.10 133 VAL A C 1
ATOM 1056 O O . VAL A 1 134 ? -1.202 7.645 35.103 1.00 27.02 133 VAL A O 1
ATOM 1060 N N . ALA A 1 135 ? -2.551 7.674 33.332 1.00 24.46 134 ALA A N 1
ATOM 1061 C CA . ALA A 1 135 ? -1.468 7.306 32.392 1.00 21.65 134 ALA A CA 1
ATOM 1062 C C . ALA A 1 135 ? -0.331 8.263 32.473 1.00 25.17 134 ALA A C 1
ATOM 1063 O O . ALA A 1 135 ? 0.820 7.875 32.390 1.00 24.83 134 ALA A O 1
ATOM 1065 N N . ASP A 1 136 ? -0.655 9.549 32.604 1.00 24.71 135 ASP A N 1
ATOM 1066 C CA . ASP A 1 136 ? 0.394 10.584 32.698 1.00 26.22 135 ASP A CA 1
ATOM 1067 C C . ASP A 1 136 ? 1.340 10.363 33.869 1.00 27.92 135 ASP A C 1
ATOM 1068 O O . ASP A 1 136 ? 2.543 10.647 33.791 1.00 27.64 135 ASP A O 1
ATOM 1073 N N . TYR A 1 137 ? 0.776 9.826 34.950 1.00 27.05 136 TYR A N 1
ATOM 1074 C CA . TYR A 1 137 ? 1.488 9.623 36.223 1.00 26.05 136 TYR A CA 1
ATOM 1075 C C . TYR A 1 137 ? 2.256 8.306 36.279 1.00 25.76 136 TYR A C 1
ATOM 1076 O O . TYR A 1 137 ? 3.325 8.262 36.858 1.00 27.64 136 TYR A O 1
ATOM 1085 N N . ILE A 1 138 ? 1.747 7.266 35.622 1.00 27.14 137 ILE A N 1
ATOM 1086 C CA . ILE A 1 138 ? 2.285 5.909 35.729 1.00 27.39 137 ILE A CA 1
ATOM 1087 C C . ILE A 1 138 ? 3.059 5.449 34.492 1.00 28.07 137 ILE A C 1
ATOM 1088 O O . ILE A 1 138 ? 3.572 4.350 34.501 1.00 28.23 137 ILE A O 1
ATOM 1093 N N . GLU A 1 139 ? 3.147 6.265 33.437 1.00 27.26 138 GLU A N 1
ATOM 1094 C CA . GLU A 1 139 ? 3.851 5.835 32.217 1.00 27.84 138 GLU A CA 1
ATOM 1095 C C . GLU A 1 139 ? 5.252 5.363 32.554 1.00 28.26 138 GLU A C 1
ATOM 1096 O O . GLU A 1 139 ? 5.839 5.796 33.513 1.00 29.26 138 GLU A O 1
ATOM 1102 N N . HIS A 1 140 ? 5.773 4.461 31.745 1.00 28.47 139 HIS A N 1
ATOM 1103 C CA . HIS A 1 140 ? 6.891 3.623 32.172 1.00 27.81 139 HIS A CA 1
ATOM 1104 C C . HIS A 1 140 ? 8.231 4.317 32.377 1.00 27.87 139 HIS A C 1
ATOM 1105 O O . HIS A 1 140 ? 9.083 3.760 33.039 1.00 28.72 139 HIS A O 1
ATOM 1112 N N . ASN A 1 141 ? 8.431 5.483 31.777 1.00 26.87 140 ASN A N 1
ATOM 1113 C CA . ASN A 1 141 ? 9.628 6.294 31.982 1.00 25.68 140 ASN A CA 1
ATOM 1114 C C . ASN A 1 141 ? 9.624 6.999 33.344 1.00 28.49 140 ASN A C 1
ATOM 1115 O O . ASN A 1 141 ? 10.681 7.452 33.780 1.00 31.16 140 ASN A O 1
ATOM 1120 N N . ARG A 1 142 ? 8.453 7.159 33.991 1.00 30.10 141 ARG A N 1
ATOM 1121 C CA . ARG A 1 142 ? 8.374 7.811 35.313 1.00 28.87 141 ARG A CA 1
ATOM 1122 C C . ARG A 1 142 ? 9.041 6.969 36.397 1.00 29.96 141 ARG A C 1
ATOM 1123 O O . ARG A 1 142 ? 8.921 5.758 36.398 1.00 28.50 141 ARG A O 1
ATOM 1131 N N . ASP A 1 143 ? 9.749 7.654 37.298 1.00 33.37 142 ASP A N 1
ATOM 1132 C CA . ASP A 1 143 ? 10.262 7.092 38.560 1.00 36.90 142 ASP A CA 1
ATOM 1133 C C . ASP A 1 143 ? 10.294 8.232 39.597 1.00 38.08 142 ASP A C 1
ATOM 1134 O O . ASP A 1 143 ? 10.997 9.226 39.417 1.00 39.75 142 ASP A O 1
ATOM 1139 N N . PHE A 1 144 ? 9.470 8.133 40.633 1.00 37.11 143 PHE A N 1
ATOM 1140 C CA . PHE A 1 144 ? 9.276 9.245 41.571 1.00 36.25 143 PHE A CA 1
ATOM 1141 C C . PHE A 1 144 ? 8.435 8.754 42.721 1.00 37.91 143 PHE A C 1
ATOM 1142 O O . PHE A 1 144 ? 7.691 7.750 42.546 1.00 38.78 143 PHE A O 1
ATOM 1150 N N . PRO A 1 145 ? 8.492 9.473 43.885 1.00 36.06 144 PRO A N 1
ATOM 1151 C CA . PRO A 1 145 ? 7.811 8.945 45.092 1.00 35.48 144 PRO A CA 1
ATOM 1152 C C . PRO A 1 145 ? 6.282 8.870 44.927 1.00 36.55 144 PRO A C 1
ATOM 1153 O O . PRO A 1 145 ? 5.591 9.916 44.817 1.00 36.92 144 PRO A O 1
ATOM 1157 N N . GLY A 1 146 ? 5.765 7.639 44.886 1.00 36.06 145 GLY A N 1
ATOM 1158 C CA . GLY A 1 146 ? 4.312 7.422 44.652 1.00 37.86 145 GLY A CA 1
ATOM 1159 C C . GLY A 1 146 ? 3.901 6.657 43.380 1.00 38.92 145 GLY A C 1
ATOM 1160 O O . GLY A 1 146 ? 2.767 6.129 43.311 1.00 38.51 145 GLY A O 1
ATOM 1161 N N . VAL A 1 147 ? 4.803 6.569 42.389 1.00 39.05 146 VAL A N 1
ATOM 1162 C CA . VAL A 1 147 ? 4.478 5.933 41.082 1.00 36.77 146 VAL A CA 1
ATOM 1163 C C . VAL A 1 147 ? 4.212 4.448 41.144 1.00 35.14 146 VAL A C 1
ATOM 1164 O O . VAL A 1 147 ? 3.372 3.919 40.414 1.00 35.48 146 VAL A O 1
ATOM 1168 N N . GLU A 1 148 ? 4.937 3.743 41.984 1.00 34.97 147 GLU A N 1
ATOM 1169 C CA . GLU A 1 148 ? 4.829 2.295 41.918 1.00 33.06 147 GLU A CA 1
ATOM 1170 C C . GLU A 1 148 ? 3.543 1.791 42.595 1.00 32.06 147 GLU A C 1
ATOM 1171 O O . GLU A 1 148 ? 2.926 0.801 42.173 1.00 30.80 147 GLU A O 1
ATOM 1177 N N . GLU A 1 149 ? 3.136 2.491 43.641 1.00 33.52 148 GLU A N 1
ATOM 1178 C CA . GLU A 1 149 ? 1.845 2.219 44.278 1.00 34.82 148 GLU A CA 1
ATOM 1179 C C . GLU A 1 149 ? 0.750 2.636 43.300 1.00 30.35 148 GLU A C 1
ATOM 1180 O O . GLU A 1 149 ? -0.295 2.013 43.221 1.00 32.00 148 GLU A O 1
ATOM 1186 N N . ALA A 1 150 ? 1.015 3.697 42.553 1.00 27.65 149 ALA A N 1
ATOM 1187 C CA . ALA A 1 150 ? 0.035 4.194 41.596 1.00 25.84 149 ALA A CA 1
ATOM 1188 C C . ALA A 1 150 ? -0.194 3.170 40.499 1.00 25.25 149 ALA A C 1
ATOM 1189 O O . ALA A 1 150 ? -1.332 2.934 40.108 1.00 26.24 149 ALA A O 1
ATOM 1191 N N . ARG A 1 151 ? 0.881 2.553 40.021 1.00 26.55 150 ARG A N 1
ATOM 1192 C CA . ARG A 1 151 ? 0.789 1.505 39.017 1.00 26.80 150 ARG A CA 1
ATOM 1193 C C . ARG A 1 151 ? -0.003 0.310 39.452 1.00 28.87 150 ARG A C 1
ATOM 1194 O O . ARG A 1 151 ? -0.776 -0.212 38.661 1.00 30.13 150 ARG A O 1
ATOM 1202 N N . GLU A 1 152 ? 0.239 -0.169 40.674 1.00 29.41 151 GLU A N 1
ATOM 1203 C CA . GLU A 1 152 ? -0.521 -1.268 41.213 1.00 30.19 151 GLU A CA 1
ATOM 1204 C C . GLU A 1 152 ? -1.999 -0.951 41.345 1.00 27.84 151 GLU A C 1
ATOM 1205 O O . GLU A 1 152 ? -2.843 -1.751 40.974 1.00 28.96 151 GLU A O 1
ATOM 1211 N N . LEU A 1 153 ? -2.319 0.225 41.868 1.00 28.19 152 LEU A N 1
ATOM 1212 C CA . LEU A 1 153 ? -3.717 0.647 41.982 1.00 26.05 152 LEU A CA 1
ATOM 1213 C C . LEU A 1 153 ? -4.416 0.704 40.623 1.00 25.95 152 LEU A C 1
ATOM 1214 O O . LEU A 1 153 ? -5.587 0.350 40.499 1.00 25.82 152 LEU A O 1
ATOM 1219 N N . ALA A 1 154 ? -3.694 1.156 39.607 1.00 27.33 153 ALA A N 1
ATOM 1220 C CA . ALA A 1 154 ? -4.259 1.323 38.269 1.00 27.28 153 ALA A CA 1
ATOM 1221 C C . ALA A 1 154 ? -4.704 0.001 37.648 1.00 26.97 153 ALA A C 1
ATOM 1222 O O . ALA A 1 154 ? -5.625 -0.050 36.808 1.00 24.75 153 ALA A O 1
ATOM 1224 N N . LYS A 1 155 ? -4.060 -1.081 38.080 1.00 26.99 154 LYS A N 1
ATOM 1225 C CA . LYS A 1 155 ? -4.368 -2.383 37.575 1.00 27.54 154 LYS A CA 1
ATOM 1226 C C . LYS A 1 155 ? -5.652 -2.884 38.185 1.00 28.09 154 LYS A C 1
ATOM 1227 O O . LYS A 1 155 ? -6.222 -3.813 37.693 1.00 31.46 154 LYS A O 1
ATOM 1233 N N . VAL A 1 156 ? -6.130 -2.220 39.213 1.00 27.08 155 VAL A N 1
ATOM 1234 C CA . VAL A 1 156 ? -7.192 -2.736 40.026 1.00 30.77 155 VAL A CA 1
ATOM 1235 C C . VAL A 1 156 ? -8.426 -1.831 40.037 1.00 28.59 155 VAL A C 1
ATOM 1236 O O . VAL A 1 156 ? -9.555 -2.318 39.893 1.00 27.18 155 VAL A O 1
ATOM 1240 N N . ASP A 1 157 ? -8.220 -0.528 40.219 1.00 30.79 156 ASP A N 1
ATOM 1241 C CA . ASP A 1 157 ? -9.345 0.422 40.245 1.00 30.86 156 ASP A CA 1
ATOM 1242 C C . ASP A 1 157 ? -8.852 1.777 39.811 1.00 28.71 156 ASP A C 1
ATOM 1243 O O . ASP A 1 157 ? -7.979 2.371 40.455 1.00 28.51 156 ASP A O 1
ATOM 1248 N N . LEU A 1 158 ? -9.434 2.276 38.730 1.00 28.17 157 LEU A N 1
ATOM 1249 C CA . LEU A 1 158 ? -9.023 3.526 38.170 1.00 27.65 157 LEU A CA 1
ATOM 1250 C C . LEU A 1 158 ? -9.305 4.677 39.123 1.00 27.74 157 LEU A C 1
ATOM 1251 O O . LEU A 1 158 ? -8.559 5.660 39.173 1.00 24.22 157 LEU A O 1
ATOM 1256 N N . ASN A 1 159 ? -10.397 4.606 39.846 1.00 28.16 158 ASN A N 1
ATOM 1257 C CA . ASN A 1 159 ? -10.738 5.697 40.750 1.00 27.09 158 ASN A CA 1
ATOM 1258 C C . ASN A 1 159 ? -9.781 5.776 41.937 1.00 24.70 158 ASN A C 1
ATOM 1259 O O . ASN A 1 159 ? -9.500 6.849 42.415 1.00 24.51 158 ASN A O 1
ATOM 1264 N N . LYS A 1 160 ? -9.308 4.631 42.428 1.00 26.31 159 LYS A N 1
ATOM 1265 C CA . LYS A 1 160 ? -8.277 4.591 43.478 1.00 26.64 159 LYS A CA 1
ATOM 1266 C C . LYS A 1 160 ? -6.974 5.156 42.993 1.00 26.13 159 LYS A C 1
ATOM 1267 O O . LYS A 1 160 ? -6.282 5.836 43.738 1.00 25.92 159 LYS A O 1
ATOM 1273 N N . ALA A 1 161 ? -6.611 4.859 41.747 1.00 25.31 160 ALA A N 1
ATOM 1274 C CA . ALA A 1 161 ? -5.404 5.434 41.165 1.00 25.56 160 ALA A CA 1
ATOM 1275 C C . ALA A 1 161 ? -5.486 6.935 41.055 1.00 24.08 160 ALA A C 1
ATOM 1276 O O . ALA A 1 161 ? -4.522 7.613 41.329 1.00 23.32 160 ALA A O 1
ATOM 1278 N N . VAL A 1 162 ? -6.639 7.429 40.637 1.00 23.71 161 VAL A N 1
ATOM 1279 C CA . VAL A 1 162 ? -6.914 8.858 40.580 1.00 24.31 161 VAL A CA 1
ATOM 1280 C C . VAL A 1 162 ? -6.759 9.477 41.985 1.00 26.09 161 VAL A C 1
ATOM 1281 O O . VAL A 1 162 ? -6.055 10.501 42.147 1.00 28.01 161 VAL A O 1
ATOM 1285 N N . ALA A 1 163 ? -7.391 8.856 42.979 1.00 25.26 162 ALA A N 1
ATOM 1286 C CA . ALA A 1 163 ? -7.334 9.338 44.366 1.00 24.97 162 ALA A CA 1
ATOM 1287 C C . ALA A 1 163 ? -5.896 9.409 44.855 1.00 27.06 162 ALA A C 1
ATOM 1288 O O . ALA A 1 163 ? -5.477 10.396 45.461 1.00 25.42 162 ALA A O 1
ATOM 1290 N N . TYR A 1 164 ? -5.140 8.355 44.588 1.00 24.32 163 TYR A N 1
ATOM 1291 C CA . TYR A 1 164 ? -3.791 8.233 45.100 1.00 23.96 163 TYR A CA 1
ATOM 1292 C C . TYR A 1 164 ? -2.894 9.297 44.488 1.00 25.43 163 TYR A C 1
ATOM 1293 O O . TYR A 1 164 ? -2.138 9.993 45.190 1.00 26.69 163 TYR A O 1
ATOM 1302 N N . GLU A 1 165 ? -2.975 9.445 43.169 1.00 22.89 164 GLU A N 1
ATOM 1303 C CA . GLU A 1 165 ? -2.236 10.463 42.463 1.00 23.48 164 GLU A CA 1
ATOM 1304 C C . GLU A 1 165 ? -2.553 11.861 42.991 1.00 22.68 164 GLU A C 1
ATOM 1305 O O . GLU A 1 165 ? -1.692 12.638 43.176 1.00 22.06 164 GLU A O 1
ATOM 1311 N N . THR A 1 166 ? -3.838 12.152 43.189 1.00 23.92 165 THR A N 1
ATOM 1312 C CA . THR A 1 166 ? -4.194 13.480 43.630 1.00 23.45 165 THR A CA 1
ATOM 1313 C C . THR A 1 166 ? -3.690 13.742 45.037 1.00 21.99 165 THR A C 1
ATOM 1314 O O . THR A 1 166 ? -3.045 14.770 45.264 1.00 24.30 165 THR A O 1
ATOM 1318 N N . ALA A 1 167 ? -3.875 12.792 45.936 1.00 21.80 166 ALA A N 1
ATOM 1319 C CA . ALA A 1 167 ? -3.410 12.948 47.308 1.00 20.72 166 ALA A CA 1
ATOM 1320 C C . ALA A 1 167 ? -1.924 13.156 47.365 1.00 22.05 166 ALA A C 1
ATOM 1321 O O . ALA A 1 167 ? -1.450 14.076 48.059 1.00 23.09 166 ALA A O 1
ATOM 1323 N N . ARG A 1 168 ? -1.175 12.397 46.565 1.00 23.43 167 ARG A N 1
ATOM 1324 C CA . ARG A 1 168 ? 0.275 12.595 46.506 1.00 21.07 167 ARG A CA 1
ATOM 1325 C C . ARG A 1 168 ? 0.706 13.959 45.951 1.00 21.90 167 ARG A C 1
ATOM 1326 O O . ARG A 1 168 ? 1.719 14.519 46.373 1.00 22.85 167 ARG A O 1
ATOM 1334 N N . THR A 1 169 ? -0.020 14.474 44.977 1.00 23.25 168 THR A N 1
ATOM 1335 C CA . THR A 1 169 ? 0.354 15.723 44.374 1.00 23.60 168 THR A CA 1
ATOM 1336 C C . THR A 1 169 ? 0.065 16.865 45.377 1.00 23.36 168 THR A C 1
ATOM 1337 O O . THR A 1 169 ? 0.822 17.762 45.512 1.00 23.20 168 THR A O 1
ATOM 1341 N N . VAL A 1 170 ? -1.063 16.821 46.065 1.00 22.10 169 VAL A N 1
ATOM 1342 C CA . VAL A 1 170 ? -1.364 17.855 47.064 1.00 21.62 169 VAL A CA 1
ATOM 1343 C C . VAL A 1 170 ? -0.310 17.845 48.153 1.00 23.21 169 VAL A C 1
ATOM 1344 O O . VAL A 1 170 ? 0.155 18.876 48.583 1.00 23.75 169 VAL A O 1
ATOM 1348 N N . ALA A 1 171 ? 0.059 16.646 48.613 1.00 23.02 170 ALA A N 1
ATOM 1349 C CA . ALA A 1 171 ? 1.047 16.525 49.663 1.00 24.09 170 ALA A CA 1
ATOM 1350 C C . ALA A 1 171 ? 2.361 17.099 49.204 1.00 21.85 170 ALA A C 1
ATOM 1351 O O . ALA A 1 171 ? 3.035 17.806 49.946 1.00 23.48 170 ALA A O 1
ATOM 1353 N N . PHE A 1 172 ? 2.724 16.816 47.969 1.00 25.30 171 PHE A N 1
ATOM 1354 C CA . PHE A 1 172 ? 3.995 17.279 47.403 1.00 23.38 171 PHE A CA 1
ATOM 1355 C C . PHE A 1 172 ? 4.067 18.823 47.314 1.00 22.54 171 PHE A C 1
ATOM 1356 O O . PHE A 1 172 ? 5.074 19.444 47.660 1.00 23.33 171 PHE A O 1
ATOM 1364 N N . LEU A 1 173 ? 3.002 19.419 46.815 1.00 22.74 172 LEU A N 1
ATOM 1365 C CA . LEU A 1 173 ? 2.923 20.858 46.633 1.00 25.91 172 LEU A CA 1
ATOM 1366 C C . LEU A 1 173 ? 2.961 21.569 47.985 1.00 22.52 172 LEU A C 1
ATOM 1367 O O . LEU A 1 173 ? 3.597 22.588 48.128 1.00 21.98 172 LEU A O 1
ATOM 1372 N N . ALA A 1 174 ? 2.256 21.012 48.964 1.00 23.73 173 ALA A N 1
ATOM 1373 C CA . ALA A 1 174 ? 2.169 21.597 50.293 1.00 23.63 173 ALA A CA 1
ATOM 1374 C C . ALA A 1 174 ? 3.501 21.524 50.967 1.00 20.23 173 ALA A C 1
ATOM 1375 O O . ALA A 1 174 ? 3.871 22.457 51.703 1.00 20.62 173 ALA A O 1
ATOM 1377 N N . SER A 1 175 ? 4.236 20.434 50.746 1.00 22.16 174 SER A N 1
ATOM 1378 C CA . SER A 1 175 ? 5.553 20.267 51.359 1.00 22.77 174 SER A CA 1
ATOM 1379 C C . SER A 1 175 ? 6.577 21.285 50.841 1.00 24.64 174 SER A C 1
ATOM 1380 O O . SER A 1 175 ? 7.621 21.553 51.506 1.00 19.74 174 SER A O 1
ATOM 1383 N N . LYS A 1 176 ? 6.313 21.826 49.668 1.00 26.92 175 LYS A N 1
ATOM 1384 C CA . LYS A 1 176 ? 7.173 22.838 49.046 1.00 29.67 175 LYS A CA 1
ATOM 1385 C C . LYS A 1 176 ? 6.528 24.223 49.128 1.00 29.98 175 LYS A C 1
ATOM 1386 O O . LYS A 1 176 ? 7.046 25.136 48.531 1.00 28.83 175 LYS A O 1
ATOM 1390 N N . ALA A 1 177 ? 5.419 24.379 49.851 1.00 26.62 176 ALA A N 1
ATOM 1391 C CA . ALA A 1 177 ? 4.673 25.660 49.927 1.00 28.94 176 ALA A CA 1
ATOM 1392 C C . ALA A 1 177 ? 4.411 26.308 48.545 1.00 28.33 176 ALA A C 1
ATOM 1393 O O . ALA A 1 177 ? 4.595 27.494 48.368 1.00 29.86 176 ALA A O 1
ATOM 1395 N N . GLN A 1 178 ? 3.926 25.522 47.607 1.00 28.17 177 GLN A N 1
ATOM 1396 C CA . GLN A 1 178 ? 3.590 25.992 46.262 1.00 24.97 177 GLN A CA 1
ATOM 1397 C C . GLN A 1 178 ? 2.114 26.093 46.143 1.00 26.87 177 GLN A C 1
ATOM 1398 O O . GLN A 1 178 ? 1.381 25.311 46.743 1.00 22.26 177 GLN A O 1
ATOM 1404 N N . PRO A 1 179 ? 1.654 27.052 45.337 1.00 25.12 178 PRO A N 1
ATOM 1405 C CA . PRO A 1 179 ? 0.193 27.194 45.299 1.00 27.90 178 PRO A CA 1
ATOM 1406 C C . PRO A 1 179 ? -0.475 25.986 44.719 1.00 27.85 178 PRO A C 1
ATOM 1407 O O . PRO A 1 179 ? 0.097 25.290 43.885 1.00 27.70 178 PRO A O 1
ATOM 1411 N N . ILE A 1 180 ? -1.688 25.759 45.217 1.00 24.31 179 ILE A N 1
ATOM 1412 C CA . ILE A 1 180 ? -2.470 24.640 44.888 1.00 26.68 179 ILE A CA 1
ATOM 1413 C C . ILE A 1 180 ? -3.706 25.188 44.199 1.00 26.21 179 ILE A C 1
ATOM 1414 O O . ILE A 1 180 ? -4.463 25.950 44.769 1.00 27.51 179 ILE A O 1
ATOM 1419 N N . TYR A 1 181 ? -3.859 24.807 42.926 1.00 27.99 180 TYR A N 1
ATOM 1420 C CA . TYR A 1 181 ? -4.964 25.234 42.107 1.00 28.43 180 TYR A CA 1
ATOM 1421 C C . TYR A 1 181 ? -6.201 24.706 42.701 1.00 31.84 180 TYR A C 1
ATOM 1422 O O . TYR A 1 181 ? -6.252 23.588 43.132 1.00 34.53 180 TYR A O 1
ATOM 1431 N N . PRO A 1 182 ? -7.240 25.532 42.785 1.00 36.10 181 PRO A N 1
ATOM 1432 C CA . PRO A 1 182 ? -8.513 25.108 43.367 1.00 38.94 181 PRO A CA 1
ATOM 1433 C C . PRO A 1 182 ? -9.210 23.875 42.769 1.00 36.67 181 PRO A C 1
ATOM 1434 O O . PRO A 1 182 ? -9.711 23.067 43.545 1.00 36.40 181 PRO A O 1
ATOM 1438 N N . LYS A 1 183 ? -9.183 23.684 41.453 1.00 32.02 182 LYS A N 1
ATOM 1439 C CA . LYS A 1 183 ? -9.647 22.407 40.888 1.00 30.87 182 LYS A CA 1
ATOM 1440 C C . LYS A 1 183 ? -8.922 21.194 41.463 1.00 30.06 182 LYS A C 1
ATOM 1441 O O . LYS A 1 183 ? -9.490 20.092 41.515 1.00 28.28 182 LYS A O 1
ATOM 1447 N N . THR A 1 184 ? -7.635 21.350 41.786 1.00 27.89 183 THR A N 1
ATOM 1448 C CA . THR A 1 184 ? -6.875 20.250 42.329 1.00 27.82 183 THR A CA 1
ATOM 1449 C C . THR A 1 184 ? -7.518 19.733 43.628 1.00 27.10 183 THR A C 1
ATOM 1450 O O . THR A 1 184 ? -7.593 18.540 43.842 1.00 25.66 183 THR A O 1
ATOM 1454 N N . ILE A 1 185 ? -8.011 20.643 44.464 1.00 25.16 184 ILE A N 1
ATOM 1455 C CA . ILE A 1 185 ? -8.584 20.249 45.713 1.00 26.26 184 ILE A CA 1
ATOM 1456 C C . ILE A 1 185 ? -9.982 19.694 45.494 1.00 21.93 184 ILE A C 1
ATOM 1457 O O . ILE A 1 185 ? -10.409 18.750 46.199 1.00 22.84 184 ILE A O 1
ATOM 1462 N N . GLU A 1 186 ? -10.687 20.216 44.491 1.00 23.73 185 GLU A N 1
ATOM 1463 C CA . GLU A 1 186 ? -11.965 19.624 44.097 1.00 25.35 185 GLU A CA 1
ATOM 1464 C C . GLU A 1 186 ? -11.809 18.151 43.742 1.00 24.12 185 GLU A C 1
ATOM 1465 O O . GLU A 1 186 ? -12.610 17.305 44.202 1.00 27.71 185 GLU A O 1
ATOM 1471 N N . THR A 1 187 ? -10.823 17.885 42.885 1.00 22.34 186 THR A N 1
ATOM 1472 C CA . THR A 1 187 ? -10.480 16.512 42.486 1.00 23.15 186 THR A CA 1
ATOM 1473 C C . THR A 1 187 ? -10.104 15.684 43.715 1.00 23.37 186 THR A C 1
ATOM 1474 O O . THR A 1 187 ? -10.616 14.587 43.942 1.00 24.00 186 THR A O 1
ATOM 1478 N N . TYR A 1 188 ? -9.238 16.249 44.532 1.00 24.81 187 TYR A N 1
ATOM 1479 C CA . TYR A 1 188 ? -8.817 15.622 45.798 1.00 22.48 187 TYR A CA 1
ATOM 1480 C C . TYR A 1 188 ? -9.987 15.121 46.646 1.00 22.56 187 TYR A C 1
ATOM 1481 O O . TYR A 1 188 ? -10.061 13.928 47.006 1.00 24.55 187 TYR A O 1
ATOM 1490 N N . ASN A 1 189 ? -10.877 16.029 47.024 1.00 22.46 188 ASN A N 1
ATOM 1491 C CA . ASN A 1 189 ? -11.946 15.688 47.935 1.00 22.15 188 ASN A CA 1
ATOM 1492 C C . ASN A 1 189 ? -12.945 14.713 47.284 1.00 22.06 188 ASN A C 1
ATOM 1493 O O . ASN A 1 189 ? -13.561 13.923 47.985 1.00 22.70 188 ASN A O 1
ATOM 1498 N N . ALA A 1 190 ? -13.100 14.807 45.964 1.00 23.18 189 ALA A N 1
ATOM 1499 C CA . ALA A 1 190 ? -14.052 13.926 45.251 1.00 22.99 189 ALA A CA 1
ATOM 1500 C C . ALA A 1 190 ? -13.581 12.486 45.199 1.00 23.82 189 ALA A C 1
ATOM 1501 O O . ALA A 1 190 ? -14.393 11.573 45.227 1.00 25.44 189 ALA A O 1
ATOM 1503 N N . TYR A 1 191 ? -12.274 12.265 45.134 1.00 24.12 190 TYR A N 1
ATOM 1504 C CA . TYR A 1 191 ? -11.766 10.895 44.907 1.00 24.65 190 TYR A CA 1
ATOM 1505 C C . TYR A 1 191 ? -11.133 10.168 46.109 1.00 23.64 190 TYR A C 1
ATOM 1506 O O . TYR A 1 191 ? -11.062 8.928 46.139 1.00 24.85 190 TYR A O 1
ATOM 1515 N N . ILE A 1 192 ? -10.736 10.913 47.132 1.00 26.46 191 ILE A N 1
ATOM 1516 C CA . ILE A 1 192 ? -10.197 10.276 48.333 1.00 25.66 191 ILE A CA 1
ATOM 1517 C C . ILE A 1 192 ? -11.149 9.282 48.997 1.00 24.88 191 ILE A C 1
ATOM 1518 O O . ILE A 1 192 ? -10.669 8.354 49.640 1.00 26.74 191 ILE A O 1
ATOM 1523 N N . PRO A 1 193 ? -12.491 9.443 48.859 1.00 26.69 192 PRO A N 1
ATOM 1524 C CA . PRO A 1 193 ? -13.307 8.380 49.439 1.00 25.93 192 PRO A CA 1
ATOM 1525 C C . PRO A 1 193 ? -13.022 6.989 48.917 1.00 26.41 192 PRO A C 1
ATOM 1526 O O . PRO A 1 193 ? -13.302 6.014 49.619 1.00 29.38 192 PRO A O 1
ATOM 1530 N N . TYR A 1 194 ? -12.476 6.870 47.705 1.00 26.26 193 TYR A N 1
ATOM 1531 C CA . TYR A 1 194 ? -12.142 5.555 47.167 1.00 26.26 193 TYR A CA 1
ATOM 1532 C C . TYR A 1 194 ? -11.032 4.837 47.897 1.00 28.15 193 TYR A C 1
ATOM 1533 O O . TYR A 1 194 ? -10.881 3.630 47.735 1.00 26.26 193 TYR A O 1
ATOM 1542 N N . LEU A 1 195 ? -10.245 5.570 48.658 1.00 26.70 194 LEU A N 1
ATOM 1543 C CA . LEU A 1 195 ? -9.117 5.002 49.347 1.00 32.83 194 LEU A CA 1
ATOM 1544 C C . LEU A 1 195 ? -9.459 4.509 50.761 1.00 39.33 194 LEU A C 1
ATOM 1545 O O . LEU A 1 195 ? -8.649 3.806 51.370 1.00 42.64 194 LEU A O 1
ATOM 1550 N N . ASP A 1 196 ? -10.635 4.874 51.279 1.00 45.52 195 ASP A N 1
ATOM 1551 C CA . ASP A 1 196 ? -11.024 4.534 52.681 1.00 51.93 195 ASP A CA 1
ATOM 1552 C C . ASP A 1 196 ? -10.840 3.038 53.010 1.00 52.08 195 ASP A C 1
ATOM 1553 O O . ASP A 1 196 ? -10.848 2.178 52.114 1.00 55.75 195 ASP A O 1
ATOM 1566 N N . THR B 1 3 ? -11.916 43.748 80.640 1.00 58.46 2 THR B N 1
ATOM 1567 C CA . THR B 1 3 ? -11.613 42.477 81.327 1.00 56.25 2 THR B CA 1
ATOM 1568 C C . THR B 1 3 ? -12.418 41.319 80.742 1.00 52.07 2 THR B C 1
ATOM 1569 O O . THR B 1 3 ? -13.346 41.542 79.953 1.00 52.74 2 THR B O 1
ATOM 1573 N N . TYR B 1 4 ? -12.081 40.087 81.146 1.00 44.37 3 TYR B N 1
ATOM 1574 C CA . TYR B 1 4 ? -12.832 38.924 80.698 1.00 41.38 3 TYR B CA 1
ATOM 1575 C C . TYR B 1 4 ? -14.285 39.137 81.089 1.00 41.13 3 TYR B C 1
ATOM 1576 O O . TYR B 1 4 ? -15.179 38.823 80.296 1.00 43.19 3 TYR B O 1
ATOM 1585 N N . LYS B 1 5 ? -14.518 39.695 82.290 1.00 42.66 4 LYS B N 1
ATOM 1586 C CA . LYS B 1 5 ? -15.892 39.976 82.796 1.00 38.58 4 LYS B CA 1
ATOM 1587 C C . LYS B 1 5 ? -16.640 40.975 81.921 1.00 37.74 4 LYS B C 1
ATOM 1588 O O . LYS B 1 5 ? -17.820 40.780 81.614 1.00 37.64 4 LYS B O 1
ATOM 1590 N N . ASP B 1 6 ? -15.943 42.033 81.513 1.00 37.57 5 ASP B N 1
ATOM 1591 C CA . ASP B 1 6 ? -16.485 43.004 80.576 1.00 37.88 5 ASP B CA 1
ATOM 1592 C C . ASP B 1 6 ? -17.005 42.324 79.309 1.00 39.52 5 ASP B C 1
ATOM 1593 O O . ASP B 1 6 ? -18.071 42.692 78.791 1.00 37.89 5 ASP B O 1
ATOM 1598 N N . TYR B 1 7 ? -16.256 41.328 78.823 1.00 36.18 6 TYR B N 1
ATOM 1599 C CA . TYR B 1 7 ? -16.629 40.570 77.628 1.00 37.20 6 TYR B CA 1
ATOM 1600 C C . TYR B 1 7 ? -17.656 39.461 77.838 1.00 37.60 6 TYR B C 1
ATOM 1601 O O . TYR B 1 7 ? -18.368 39.130 76.902 1.00 41.21 6 TYR B O 1
ATOM 1610 N N . THR B 1 8 ? -17.701 38.860 79.022 1.00 38.28 7 THR B N 1
ATOM 1611 C CA . THR B 1 8 ? -18.423 37.595 79.218 1.00 40.24 7 THR B CA 1
ATOM 1612 C C . THR B 1 8 ? -19.437 37.603 80.351 1.00 42.75 7 THR B C 1
ATOM 1613 O O . THR B 1 8 ? -20.327 36.719 80.403 1.00 41.93 7 THR B O 1
ATOM 1617 N N . GLY B 1 9 ? -19.260 38.538 81.294 1.00 43.01 8 GLY B N 1
ATOM 1618 C CA . GLY B 1 9 ? -20.020 38.524 82.535 1.00 44.13 8 GLY B CA 1
ATOM 1619 C C . GLY B 1 9 ? -19.551 37.511 83.575 1.00 44.59 8 GLY B C 1
ATOM 1620 O O . GLY B 1 9 ? -20.077 37.495 84.675 1.00 44.37 8 GLY B O 1
ATOM 1621 N N . LEU B 1 10 ? -18.590 36.646 83.242 1.00 43.89 9 LEU B N 1
ATOM 1622 C CA . LEU B 1 10 ? -17.878 35.865 84.262 1.00 44.06 9 LEU B CA 1
ATOM 1623 C C . LEU B 1 10 ? -16.460 36.390 84.379 1.00 44.91 9 LEU B C 1
ATOM 1624 O O . LEU B 1 10 ? -15.881 36.850 83.385 1.00 44.56 9 LEU B O 1
ATOM 1629 N N . ASP B 1 11 ? -15.920 36.334 85.598 1.00 46.04 10 ASP B N 1
ATOM 1630 C CA . ASP B 1 11 ? -14.494 36.562 85.830 1.00 47.52 10 ASP B CA 1
ATOM 1631 C C . ASP B 1 11 ? -13.723 35.318 85.398 1.00 47.40 10 ASP B C 1
ATOM 1632 O O . ASP B 1 11 ? -14.298 34.223 85.271 1.00 49.03 10 ASP B O 1
ATOM 1637 N N . ARG B 1 12 ? -12.417 35.473 85.216 1.00 46.64 11 ARG B N 1
ATOM 1638 C CA . ARG B 1 12 ? -11.582 34.369 84.743 1.00 45.56 11 ARG B CA 1
ATOM 1639 C C . ARG B 1 12 ? -11.694 33.087 85.587 1.00 45.69 11 ARG B C 1
ATOM 1640 O O . ARG B 1 12 ? -11.629 31.978 85.046 1.00 44.49 11 ARG B O 1
ATOM 1648 N N . THR B 1 13 ? -11.862 33.228 86.900 1.00 44.42 12 THR B N 1
ATOM 1649 C CA . THR B 1 13 ? -11.983 32.069 87.782 1.00 44.17 12 THR B CA 1
ATOM 1650 C C . THR B 1 13 ? -13.229 31.214 87.491 1.00 44.64 12 THR B C 1
ATOM 1651 O O . THR B 1 13 ? -13.157 29.982 87.472 1.00 42.87 12 THR B O 1
ATOM 1655 N N . GLU B 1 14 ? -14.369 31.885 87.303 1.00 44.19 13 GLU B N 1
ATOM 1656 C CA . GLU B 1 14 ? -15.618 31.225 86.936 1.00 44.72 13 GLU B CA 1
ATOM 1657 C C . GLU B 1 14 ? -15.571 30.708 85.503 1.00 41.82 13 GLU B C 1
ATOM 1658 O O . GLU B 1 14 ? -16.100 29.624 85.205 1.00 42.66 13 GLU B O 1
ATOM 1664 N N . LEU B 1 15 ? -14.959 31.479 84.614 1.00 39.36 14 LEU B N 1
ATOM 1665 C CA . LEU B 1 15 ? -14.767 31.004 83.235 1.00 39.17 14 LEU B CA 1
ATOM 1666 C C . LEU B 1 15 ? -13.988 29.702 83.207 1.00 37.00 14 LEU B C 1
ATOM 1667 O O . LEU B 1 15 ? -14.292 28.790 82.426 1.00 36.58 14 LEU B O 1
ATOM 1672 N N . LEU B 1 16 ? -12.940 29.635 84.026 1.00 32.78 15 LEU B N 1
ATOM 1673 C CA . LEU B 1 16 ? -12.046 28.510 83.963 1.00 33.41 15 LEU B CA 1
ATOM 1674 C C . LEU B 1 16 ? -12.749 27.242 84.404 1.00 33.95 15 LEU B C 1
ATOM 1675 O O . LEU B 1 16 ? -12.446 26.160 83.900 1.00 35.53 15 LEU B O 1
ATOM 1680 N N . SER B 1 17 ? -13.684 27.375 85.346 1.00 33.46 16 SER B N 1
ATOM 1681 C CA . SER B 1 17 ? -14.468 26.226 85.780 1.00 34.71 16 SER B CA 1
ATOM 1682 C C . SER B 1 17 ? -15.402 25.726 84.696 1.00 32.41 16 SER B C 1
ATOM 1683 O O . SER B 1 17 ? -15.391 24.517 84.388 1.00 31.30 16 SER B O 1
ATOM 1686 N N . LYS B 1 18 ? -16.212 26.637 84.150 1.00 31.54 17 LYS B N 1
ATOM 1687 C CA . LYS B 1 18 ? -17.114 26.300 83.053 1.00 31.74 17 LYS B CA 1
ATOM 1688 C C . LYS B 1 18 ? -16.381 25.706 81.861 1.00 30.59 17 LYS B C 1
ATOM 1689 O O . LYS B 1 18 ? -16.843 24.756 81.270 1.00 29.88 17 LYS B O 1
ATOM 1692 N N . VAL B 1 19 ? -15.221 26.265 81.509 1.00 30.83 18 VAL B N 1
ATOM 1693 C CA . VAL B 1 19 ? -14.410 25.705 80.432 1.00 28.45 18 VAL B CA 1
ATOM 1694 C C . VAL B 1 19 ? -13.869 24.316 80.792 1.00 31.18 18 VAL B C 1
ATOM 1695 O O . VAL B 1 19 ? -13.917 23.377 79.971 1.00 30.36 18 VAL B O 1
ATOM 1699 N N . ARG B 1 20 ? -13.376 24.163 82.023 1.00 29.62 19 ARG B N 1
ATOM 1700 C CA . ARG B 1 20 ? -12.939 22.857 82.505 1.00 33.68 19 ARG B CA 1
ATOM 1701 C C . ARG B 1 20 ? -14.057 21.801 82.402 1.00 32.77 19 ARG B C 1
ATOM 1702 O O . ARG B 1 20 ? -13.792 20.639 82.056 1.00 32.51 19 ARG B O 1
ATOM 1710 N N . HIS B 1 21 ? -15.292 22.217 82.692 1.00 29.43 20 HIS B N 1
ATOM 1711 C CA . HIS B 1 21 ? -16.460 21.305 82.634 1.00 29.81 20 HIS B CA 1
ATOM 1712 C C . HIS B 1 21 ? -16.769 20.792 81.245 1.00 29.30 20 HIS B C 1
ATOM 1713 O O . HIS B 1 21 ? -17.297 19.694 81.100 1.00 27.11 20 HIS B O 1
ATOM 1736 N N . SER B 1 24 ? -12.255 17.154 78.741 1.00 32.52 23 SER B N 1
ATOM 1737 C CA . SER B 1 24 ? -11.280 16.369 79.493 1.00 32.48 23 SER B CA 1
ATOM 1738 C C . SER B 1 24 ? -10.087 17.188 80.037 1.00 32.44 23 SER B C 1
ATOM 1739 O O . SER B 1 24 ? -9.761 18.268 79.523 1.00 33.68 23 SER B O 1
ATOM 1742 N N . ASP B 1 25 ? -9.405 16.656 81.050 1.00 31.52 24 ASP B N 1
ATOM 1743 C CA . ASP B 1 25 ? -8.275 17.380 81.660 1.00 33.19 24 ASP B CA 1
ATOM 1744 C C . ASP B 1 25 ? -7.179 17.721 80.674 1.00 32.87 24 ASP B C 1
ATOM 1745 O O . ASP B 1 25 ? -6.591 18.822 80.722 1.00 30.75 24 ASP B O 1
ATOM 1750 N N . LYS B 1 26 ? -6.895 16.769 79.796 1.00 31.36 25 LYS B N 1
ATOM 1751 C CA . LYS B 1 26 ? -5.852 16.916 78.811 1.00 33.24 25 LYS B CA 1
ATOM 1752 C C . LYS B 1 26 ? -6.149 18.098 77.847 1.00 31.23 25 LYS B C 1
ATOM 1753 O O . LYS B 1 26 ? -5.256 18.866 77.472 1.00 27.66 25 LYS B O 1
ATOM 1759 N N . ARG B 1 27 ? -7.417 18.238 77.476 1.00 28.59 26 ARG B N 1
ATOM 1760 C CA . ARG B 1 27 ? -7.852 19.317 76.599 1.00 30.69 26 ARG B CA 1
ATOM 1761 C C . ARG B 1 27 ? -7.815 20.649 77.324 1.00 28.17 26 ARG B C 1
ATOM 1762 O O . ARG B 1 27 ? -7.465 21.639 76.738 1.00 27.73 26 ARG B O 1
ATOM 1770 N N . PHE B 1 28 ? -8.207 20.652 78.590 1.00 30.25 27 PHE B N 1
ATOM 1771 C CA . PHE B 1 28 ? -8.215 21.846 79.391 1.00 29.61 27 PHE B CA 1
ATOM 1772 C C . PHE B 1 28 ? -6.818 22.337 79.560 1.00 29.37 27 PHE B C 1
ATOM 1773 O O . PHE B 1 28 ? -6.586 23.554 79.488 1.00 26.69 27 PHE B O 1
ATOM 1781 N N . ASN B 1 29 ? -5.875 21.423 79.819 1.00 28.18 28 ASN B N 1
ATOM 1782 C CA . ASN B 1 29 ? -4.462 21.832 79.845 1.00 28.35 28 ASN B CA 1
ATOM 1783 C C . ASN B 1 29 ? -3.994 22.427 78.507 1.00 27.35 28 ASN B C 1
ATOM 1784 O O . ASN B 1 29 ? -3.198 23.334 78.484 1.00 24.93 28 ASN B O 1
ATOM 1789 N N . HIS B 1 30 ? -4.475 21.879 77.401 1.00 26.94 29 HIS B N 1
ATOM 1790 C CA . HIS B 1 30 ? -4.186 22.434 76.083 1.00 25.34 29 HIS B CA 1
ATOM 1791 C C . HIS B 1 30 ? -4.696 23.862 76.027 1.00 26.05 29 HIS B C 1
ATOM 1792 O O . HIS B 1 30 ? -3.975 24.771 75.610 1.00 26.56 29 HIS B O 1
ATOM 1799 N N . VAL B 1 31 ? -5.938 24.065 76.428 1.00 27.73 30 VAL B N 1
ATOM 1800 C CA . VAL B 1 31 ? -6.554 25.382 76.351 1.00 29.07 30 VAL B CA 1
ATOM 1801 C C . VAL B 1 31 ? -5.817 26.425 77.211 1.00 28.78 30 VAL B C 1
ATOM 1802 O O . VAL B 1 31 ? -5.720 27.576 76.794 1.00 26.56 30 VAL B O 1
ATOM 1806 N N . LEU B 1 32 ? -5.352 26.031 78.406 1.00 26.19 31 LEU B N 1
ATOM 1807 C CA . LEU B 1 32 ? -4.534 26.908 79.253 1.00 26.24 31 LEU B CA 1
ATOM 1808 C C . LEU B 1 32 ? -3.240 27.265 78.533 1.00 25.80 31 LEU B C 1
ATOM 1809 O O . LEU B 1 32 ? -2.806 28.398 78.570 1.00 24.63 31 LEU B O 1
ATOM 1814 N N . GLY B 1 33 ? -2.645 26.278 77.886 1.00 23.46 32 GLY B N 1
ATOM 1815 C CA . GLY B 1 33 ? -1.456 26.491 77.065 1.00 24.57 32 GLY B CA 1
ATOM 1816 C C . GLY B 1 33 ? -1.692 27.465 75.939 1.00 24.86 32 GLY B C 1
ATOM 1817 O O . GLY B 1 33 ? -0.838 28.281 75.633 1.00 26.12 32 GLY B O 1
ATOM 1818 N N . VAL B 1 34 ? -2.839 27.338 75.274 1.00 26.44 33 VAL B N 1
ATOM 1819 C CA . VAL B 1 34 ? -3.180 28.293 74.207 1.00 25.28 33 VAL B CA 1
ATOM 1820 C C . VAL B 1 34 ? -3.414 29.731 74.756 1.00 26.13 33 VAL B C 1
ATOM 1821 O O . VAL B 1 34 ? -2.922 30.709 74.192 1.00 26.96 33 VAL B O 1
ATOM 1825 N N . GLU B 1 35 ? -4.108 29.842 75.879 1.00 25.99 34 GLU B N 1
ATOM 1826 C CA . GLU B 1 35 ? -4.274 31.126 76.535 1.00 27.20 34 GLU B CA 1
ATOM 1827 C C . GLU B 1 35 ? -2.900 31.772 76.801 1.00 28.26 34 GLU B C 1
ATOM 1828 O O . GLU B 1 35 ? -2.701 32.964 76.465 1.00 28.37 34 GLU B O 1
ATOM 1834 N N . ARG B 1 36 ? -1.984 30.990 77.381 1.00 26.66 35 ARG B N 1
ATOM 1835 C CA A ARG B 1 36 ? -0.620 31.434 77.669 0.70 29.54 35 ARG B CA 1
ATOM 1836 C CA B ARG B 1 36 ? -0.616 31.408 77.662 0.30 26.36 35 ARG B CA 1
ATOM 1837 C C . ARG B 1 36 ? 0.126 31.891 76.416 1.00 27.10 35 ARG B C 1
ATOM 1838 O O . ARG B 1 36 ? 0.754 32.927 76.423 1.00 24.08 35 ARG B O 1
ATOM 1853 N N . ALA B 1 37 ? 0.028 31.105 75.367 1.00 23.14 36 ALA B N 1
ATOM 1854 C CA . ALA B 1 37 ? 0.694 31.396 74.116 1.00 24.94 36 ALA B CA 1
ATOM 1855 C C . ALA B 1 37 ? 0.099 32.560 73.401 1.00 23.08 36 ALA B C 1
ATOM 1856 O O . ALA B 1 37 ? 0.832 33.316 72.806 1.00 24.10 36 ALA B O 1
ATOM 1858 N N . ALA B 1 38 ? -1.219 32.760 73.498 1.00 23.06 37 ALA B N 1
ATOM 1859 C CA . ALA B 1 38 ? -1.856 33.845 72.840 1.00 24.35 37 ALA B CA 1
ATOM 1860 C C . ALA B 1 38 ? -1.539 35.177 73.525 1.00 26.84 37 ALA B C 1
ATOM 1861 O O . ALA B 1 38 ? -1.375 36.195 72.853 1.00 24.37 37 ALA B O 1
ATOM 1863 N N . ILE B 1 39 ? -1.455 35.163 74.850 1.00 26.11 38 ILE B N 1
ATOM 1864 C CA . ILE B 1 39 ? -1.030 36.343 75.593 1.00 27.07 38 ILE B CA 1
ATOM 1865 C C . ILE B 1 39 ? 0.421 36.718 75.229 1.00 26.72 38 ILE B C 1
ATOM 1866 O O . ILE B 1 39 ? 0.728 37.888 74.963 1.00 24.23 38 ILE B O 1
ATOM 1871 N N . GLU B 1 40 ? 1.324 35.749 75.159 1.00 26.75 39 GLU B N 1
ATOM 1872 C CA . GLU B 1 40 ? 2.686 36.044 74.704 1.00 28.03 39 GLU B CA 1
ATOM 1873 C C . GLU B 1 40 ? 2.735 36.622 73.263 1.00 26.97 39 GLU B C 1
ATOM 1874 O O . GLU B 1 40 ? 3.523 37.514 72.995 1.00 25.61 39 GLU B O 1
ATOM 1880 N N . LEU B 1 41 ? 1.924 36.060 72.346 1.00 25.91 40 LEU B N 1
ATOM 1881 C CA . LEU B 1 41 ? 1.838 36.563 70.971 1.00 25.44 40 LEU B CA 1
ATOM 1882 C C . LEU B 1 41 ? 1.228 37.960 70.936 1.00 24.59 40 LEU B C 1
ATOM 1883 O O . LEU B 1 41 ? 1.622 38.754 70.114 1.00 24.91 40 LEU B O 1
ATOM 1888 N N . ALA B 1 42 ? 0.239 38.227 71.785 1.00 24.85 41 ALA B N 1
ATOM 1889 C CA . ALA B 1 42 ? -0.344 39.548 71.876 1.00 25.62 41 ALA B CA 1
ATOM 1890 C C . ALA B 1 42 ? 0.683 40.556 72.301 1.00 24.77 41 ALA B C 1
ATOM 1891 O O . ALA B 1 42 ? 0.804 41.585 71.671 1.00 24.45 41 ALA B O 1
ATOM 1893 N N . GLU B 1 43 ? 1.477 40.258 73.329 1.00 23.29 42 GLU B N 1
ATOM 1894 C CA . GLU B 1 43 ? 2.567 41.164 73.742 1.00 25.27 42 GLU B CA 1
ATOM 1895 C C . GLU B 1 43 ? 3.587 41.378 72.620 1.00 25.85 42 GLU B C 1
ATOM 1896 O O . GLU B 1 43 ? 4.013 42.520 72.337 1.00 22.07 42 GLU B O 1
ATOM 1902 N N . ARG B 1 44 ? 3.968 40.273 71.982 1.00 23.26 43 ARG B N 1
ATOM 1903 C CA . ARG B 1 44 ? 4.966 40.292 70.912 1.00 23.36 43 ARG B CA 1
ATOM 1904 C C . ARG B 1 44 ? 4.550 41.198 69.736 1.00 24.18 43 ARG B C 1
ATOM 1905 O O . ARG B 1 44 ? 5.380 41.893 69.171 1.00 22.53 43 ARG B O 1
ATOM 1913 N N . TYR B 1 45 ? 3.265 41.178 69.401 1.00 25.69 44 TYR B N 1
ATOM 1914 C CA . TYR B 1 45 ? 2.758 41.785 68.165 1.00 26.62 44 TYR B CA 1
ATOM 1915 C C . TYR B 1 45 ? 1.793 42.946 68.444 1.00 26.62 44 TYR B C 1
ATOM 1916 O O . TYR B 1 45 ? 1.020 43.330 67.551 1.00 28.63 44 TYR B O 1
ATOM 1925 N N . GLY B 1 46 ? 1.829 43.488 69.674 1.00 24.68 45 GLY B N 1
ATOM 1926 C CA . GLY B 1 46 ? 1.168 44.743 69.981 1.00 25.59 45 GLY B CA 1
ATOM 1927 C C . GLY B 1 46 ? -0.340 44.672 70.010 1.00 28.15 45 GLY B C 1
ATOM 1928 O O . GLY B 1 46 ? -1.019 45.648 69.771 1.00 28.16 45 GLY B O 1
ATOM 1929 N N . TYR B 1 47 ? -0.856 43.506 70.340 1.00 25.30 46 TYR B N 1
ATOM 1930 C CA . TYR B 1 47 ? -2.295 43.289 70.361 1.00 25.37 46 TYR B CA 1
ATOM 1931 C C . TYR B 1 47 ? -2.837 43.219 71.782 1.00 27.44 46 TYR B C 1
ATOM 1932 O O . TYR B 1 47 ? -2.102 42.887 72.712 1.00 28.04 46 TYR B O 1
ATOM 1941 N N . ASP B 1 48 ? -4.122 43.579 71.942 1.00 27.65 47 ASP B N 1
ATOM 1942 C CA . ASP B 1 48 ? -4.850 43.558 73.228 1.00 30.35 47 ASP B CA 1
ATOM 1943 C C . ASP B 1 48 ? -4.810 42.168 73.874 1.00 29.53 47 ASP B C 1
ATOM 1944 O O . ASP B 1 48 ? -5.429 41.210 73.372 1.00 26.42 47 ASP B O 1
ATOM 1949 N N . LYS B 1 49 ? -4.124 42.085 75.001 1.00 28.60 48 LYS B N 1
ATOM 1950 C CA . LYS B 1 49 ? -3.880 40.796 75.649 1.00 30.91 48 LYS B CA 1
ATOM 1951 C C . LYS B 1 49 ? -5.131 40.144 76.174 1.00 25.72 48 LYS B C 1
ATOM 1952 O O . LYS B 1 49 ? -5.194 38.902 76.268 1.00 25.25 48 LYS B O 1
ATOM 1958 N N . GLU B 1 50 ? -6.095 40.951 76.620 1.00 27.38 49 GLU B N 1
ATOM 1959 C CA . GLU B 1 50 ? -7.333 40.408 77.135 1.00 30.55 49 GLU B CA 1
ATOM 1960 C C . GLU B 1 50 ? -8.172 39.701 76.058 1.00 30.76 49 GLU B C 1
ATOM 1961 O O . GLU B 1 50 ? -8.737 38.617 76.298 1.00 29.47 49 GLU B O 1
ATOM 1967 N N . LYS B 1 51 ? -8.324 40.354 74.906 1.00 32.43 50 LYS B N 1
ATOM 1968 C CA . LYS B 1 51 ? -9.045 39.787 73.783 1.00 32.88 50 LYS B CA 1
ATOM 1969 C C . LYS B 1 51 ? -8.387 38.519 73.345 1.00 29.49 50 LYS B C 1
ATOM 1970 O O . LYS B 1 51 ? -9.066 37.532 73.099 1.00 29.56 50 LYS B O 1
ATOM 1976 N N . ALA B 1 52 ? -7.054 38.550 73.217 1.00 27.14 51 ALA B N 1
ATOM 1977 C CA . ALA B 1 52 ? -6.316 37.361 72.780 1.00 27.21 51 ALA B CA 1
ATOM 1978 C C . ALA B 1 52 ? -6.452 36.197 73.759 1.00 26.01 51 ALA B C 1
ATOM 1979 O O . ALA B 1 52 ? -6.727 35.066 73.358 1.00 28.98 51 ALA B O 1
ATOM 1981 N N . GLY B 1 53 ? -6.266 36.484 75.050 1.00 25.61 52 GLY B N 1
ATOM 1982 C CA . GLY B 1 53 ? -6.389 35.470 76.102 1.00 23.40 52 GLY B CA 1
ATOM 1983 C C . GLY B 1 53 ? -7.798 34.856 76.180 1.00 25.10 52 GLY B C 1
ATOM 1984 O O . GLY B 1 53 ? -7.946 33.662 76.337 1.00 25.76 52 GLY B O 1
ATOM 1985 N N . LEU B 1 54 ? -8.798 35.699 76.072 1.00 24.43 53 LEU B N 1
ATOM 1986 C CA . LEU B 1 54 ? -10.189 35.258 76.082 1.00 27.59 53 LEU B CA 1
ATOM 1987 C C . LEU B 1 54 ? -10.555 34.387 74.875 1.00 28.69 53 LEU B C 1
ATOM 1988 O O . LEU B 1 54 ? -11.168 33.313 75.030 1.00 24.87 53 LEU B O 1
ATOM 1993 N N . ALA B 1 55 ? -10.196 34.835 73.676 1.00 29.15 54 ALA B N 1
ATOM 1994 C CA . ALA B 1 55 ? -10.435 34.022 72.493 1.00 29.46 54 ALA B CA 1
ATOM 1995 C C . ALA B 1 55 ? -9.739 32.670 72.621 1.00 27.08 54 ALA B C 1
ATOM 1996 O O . ALA B 1 55 ? -10.300 31.615 72.260 1.00 26.52 54 ALA B O 1
ATOM 1998 N N . ALA B 1 56 ? -8.497 32.682 73.090 1.00 26.69 55 ALA B N 1
ATOM 1999 C CA . ALA B 1 56 ? -7.770 31.449 73.304 1.00 29.03 55 ALA B CA 1
ATOM 2000 C C . ALA B 1 56 ? -8.399 30.537 74.351 1.00 29.29 55 ALA B C 1
ATOM 2001 O O . ALA B 1 56 ? -8.427 29.338 74.183 1.00 29.17 55 ALA B O 1
ATOM 2003 N N . LEU B 1 57 ? -8.896 31.114 75.433 1.00 30.58 56 LEU B N 1
ATOM 2004 C CA . LEU B 1 57 ? -9.486 30.299 76.497 1.00 32.07 56 LEU B CA 1
ATOM 2005 C C . LEU B 1 57 ? -10.755 29.593 76.009 1.00 29.55 56 LEU B C 1
ATOM 2006 O O . LEU B 1 57 ? -11.060 28.473 76.408 1.00 33.73 56 LEU B O 1
ATOM 2011 N N . LEU B 1 58 ? -11.491 30.268 75.145 1.00 26.08 57 LEU B N 1
ATOM 2012 C CA . LEU B 1 58 ? -12.742 29.791 74.637 1.00 25.08 57 LEU B CA 1
ATOM 2013 C C . LEU B 1 58 ? -12.645 29.016 73.323 1.00 28.78 57 LEU B C 1
ATOM 2014 O O . LEU B 1 58 ? -13.656 28.466 72.893 1.00 25.28 57 LEU B O 1
ATOM 2019 N N . HIS B 1 59 ? -11.479 28.923 72.681 1.00 28.18 58 HIS B N 1
ATOM 2020 C CA . HIS B 1 59 ? -11.469 28.498 71.266 1.00 28.10 58 HIS B CA 1
ATOM 2021 C C . HIS B 1 59 ? -11.972 27.080 71.077 1.00 28.49 58 HIS B C 1
ATOM 2022 O O . HIS B 1 59 ? -12.584 26.785 70.054 1.00 28.07 58 HIS B O 1
ATOM 2029 N N . ASP B 1 60 ? -11.679 26.202 72.052 1.00 27.75 59 ASP B N 1
ATOM 2030 C CA . ASP B 1 60 ? -12.100 24.792 71.987 1.00 27.36 59 ASP B CA 1
ATOM 2031 C C . ASP B 1 60 ? -13.219 24.476 72.960 1.00 28.91 59 ASP B C 1
ATOM 2032 O O . ASP B 1 60 ? -13.441 23.316 73.293 1.00 30.21 59 ASP B O 1
ATOM 2037 N N . TYR B 1 61 ? -13.969 25.495 73.361 1.00 28.41 60 TYR B N 1
ATOM 2038 C CA . TYR B 1 61 ? -15.112 25.316 74.254 1.00 26.95 60 TYR B CA 1
ATOM 2039 C C . TYR B 1 61 ? -15.980 24.149 73.832 1.00 26.78 60 TYR B C 1
ATOM 2040 O O . TYR B 1 61 ? -16.403 23.393 74.680 1.00 27.67 60 TYR B O 1
ATOM 2049 N N . ALA B 1 62 ? -16.193 23.973 72.523 1.00 28.57 61 ALA B N 1
ATOM 2050 C CA . ALA B 1 62 ? -17.085 22.945 71.976 1.00 26.99 61 ALA B CA 1
ATOM 2051 C C . ALA B 1 62 ? -16.401 21.694 71.414 1.00 25.83 61 ALA B C 1
ATOM 2052 O O . ALA B 1 62 ? -17.010 20.909 70.734 1.00 27.97 61 ALA B O 1
ATOM 2054 N N . LYS B 1 63 ? -15.113 21.516 71.695 1.00 29.52 62 LYS B N 1
ATOM 2055 C CA . LYS B 1 63 ? -14.342 20.380 71.143 1.00 29.95 62 LYS B CA 1
ATOM 2056 C C . LYS B 1 63 ? -14.969 19.002 71.381 1.00 31.26 62 LYS B C 1
ATOM 2057 O O . LYS B 1 63 ? -14.922 18.128 70.515 1.00 32.19 62 LYS B O 1
ATOM 2063 N N . GLU B 1 64 ? -15.561 18.814 72.558 1.00 29.86 63 GLU B N 1
ATOM 2064 C CA . GLU B 1 64 ? -16.122 17.510 72.965 1.00 30.49 63 GLU B CA 1
ATOM 2065 C C . GLU B 1 64 ? -17.653 17.485 72.972 1.00 29.97 63 GLU B C 1
ATOM 2066 O O . GLU B 1 64 ? -18.259 16.598 73.573 1.00 29.34 63 GLU B O 1
ATOM 2072 N N . LEU B 1 65 ? -18.302 18.408 72.269 1.00 28.45 64 LEU B N 1
ATOM 2073 C CA . LEU B 1 65 ? -19.735 18.230 72.056 1.00 27.63 64 LEU B CA 1
ATOM 2074 C C . LEU B 1 65 ? -19.962 16.994 71.200 1.00 29.03 64 LEU B C 1
ATOM 2075 O O . LEU B 1 65 ? -19.121 16.617 70.385 1.00 28.81 64 LEU B O 1
ATOM 2080 N N . SER B 1 66 ? -21.134 16.389 71.393 1.00 30.19 65 SER B N 1
ATOM 2081 C CA . SER B 1 66 ? -21.553 15.240 70.621 1.00 30.93 65 SER B CA 1
ATOM 2082 C C . SER B 1 66 ? -21.890 15.674 69.200 1.00 30.15 65 SER B C 1
ATOM 2083 O O . SER B 1 66 ? -22.263 16.834 68.961 1.00 28.39 65 SER B O 1
ATOM 2086 N N . ASP B 1 67 ? -21.768 14.730 68.268 1.00 30.99 66 ASP B N 1
ATOM 2087 C CA . ASP B 1 67 ? -22.130 14.970 66.887 1.00 33.87 66 ASP B CA 1
ATOM 2088 C C . ASP B 1 67 ? -23.559 15.458 66.802 1.00 32.07 66 ASP B C 1
ATOM 2089 O O . ASP B 1 67 ? -23.872 16.387 66.050 1.00 34.93 66 ASP B O 1
ATOM 2094 N N . ASP B 1 68 ? -24.435 14.823 67.576 1.00 34.37 67 ASP B N 1
ATOM 2095 C CA . ASP B 1 68 ? -25.842 15.219 67.628 1.00 33.55 67 ASP B CA 1
ATOM 2096 C C . ASP B 1 68 ? -26.051 16.648 68.126 1.00 30.70 67 ASP B C 1
ATOM 2097 O O . ASP B 1 68 ? -26.911 17.347 67.602 1.00 28.42 67 ASP B O 1
ATOM 2102 N N . GLU B 1 69 ? -25.269 17.090 69.116 1.00 30.58 68 GLU B N 1
ATOM 2103 C CA . GLU B 1 69 ? -25.402 18.473 69.590 1.00 30.93 68 GLU B CA 1
ATOM 2104 C C . GLU B 1 69 ? -25.090 19.431 68.434 1.00 27.25 68 GLU B C 1
ATOM 2105 O O . GLU B 1 69 ? -25.796 20.411 68.245 1.00 24.89 68 GLU B O 1
ATOM 2111 N N . PHE B 1 70 ? -24.052 19.130 67.654 1.00 26.17 69 PHE B N 1
ATOM 2112 C CA . PHE B 1 70 ? -23.666 19.973 66.523 1.00 26.52 69 PHE B CA 1
ATOM 2113 C C . PHE B 1 70 ? -24.657 20.051 65.418 1.00 26.46 69 PHE B C 1
ATOM 2114 O O . PHE B 1 70 ? -24.872 21.114 64.855 1.00 26.39 69 PHE B O 1
ATOM 2122 N N . LEU B 1 71 ? -25.246 18.916 65.086 1.00 29.83 70 LEU B N 1
ATOM 2123 C CA . LEU B 1 71 ? -26.273 18.875 64.049 1.00 31.08 70 LEU B CA 1
ATOM 2124 C C . LEU B 1 71 ? -27.548 19.648 64.434 1.00 31.33 70 LEU B C 1
ATOM 2125 O O . LEU B 1 71 ? -28.171 20.321 63.592 1.00 26.09 70 LEU B O 1
ATOM 2130 N N . ARG B 1 72 ? -27.940 19.521 65.703 1.00 30.03 71 ARG B N 1
ATOM 2131 C CA . ARG B 1 72 ? -28.974 20.358 66.255 1.00 32.22 71 ARG B CA 1
ATOM 2132 C C . ARG B 1 72 ? -28.648 21.835 66.133 1.00 30.75 71 ARG B C 1
ATOM 2133 O O . ARG B 1 72 ? -29.527 22.615 65.763 1.00 32.31 71 ARG B O 1
ATOM 2141 N N . LEU B 1 73 ? -27.410 22.207 66.456 1.00 31.02 72 LEU B N 1
ATOM 2142 C CA . LEU B 1 73 ? -26.948 23.599 66.353 1.00 30.57 72 LEU B CA 1
ATOM 2143 C C . LEU B 1 73 ? -26.955 24.115 64.924 1.00 31.60 72 LEU B C 1
ATOM 2144 O O . LEU B 1 73 ? -27.256 25.285 64.684 1.00 30.91 72 LEU B O 1
ATOM 2149 N N . ILE B 1 74 ? -26.606 23.241 63.985 1.00 32.03 73 ILE B N 1
ATOM 2150 C CA . ILE B 1 74 ? -26.602 23.612 62.589 1.00 30.73 73 ILE B CA 1
ATOM 2151 C C . ILE B 1 74 ? -28.031 23.855 62.149 1.00 31.32 73 ILE B C 1
ATOM 2152 O O . ILE B 1 74 ? -28.308 24.888 61.555 1.00 31.88 73 ILE B O 1
ATOM 2157 N N . ASP B 1 75 ? -28.933 22.922 62.442 1.00 31.43 74 ASP B N 1
ATOM 2158 C CA . ASP B 1 75 ? -30.339 23.133 62.094 1.00 33.43 74 ASP B CA 1
ATOM 2159 C C . ASP B 1 75 ? -30.845 24.431 62.691 1.00 34.14 74 ASP B C 1
ATOM 2160 O O . ASP B 1 75 ? -31.417 25.273 61.993 1.00 36.11 74 ASP B O 1
ATOM 2165 N N . LYS B 1 76 ? -30.645 24.574 63.993 1.00 33.15 75 LYS B N 1
ATOM 2166 C CA . LYS B 1 76 ? -31.202 25.689 64.743 1.00 34.38 75 LYS B CA 1
ATOM 2167 C C . LYS B 1 76 ? -30.618 27.050 64.346 1.00 34.67 75 LYS B C 1
ATOM 2168 O O . LYS B 1 76 ? -31.339 28.018 64.318 1.00 35.46 75 LYS B O 1
ATOM 2174 N N . TYR B 1 77 ? -29.325 27.122 64.044 1.00 35.80 76 TYR B N 1
ATOM 2175 C CA . TYR B 1 77 ? -28.648 28.427 63.870 1.00 38.45 76 TYR B CA 1
ATOM 2176 C C . TYR B 1 77 ? -28.075 28.730 62.515 1.00 41.73 76 TYR B C 1
ATOM 2177 O O . TYR B 1 77 ? -27.887 29.910 62.196 1.00 44.41 76 TYR B O 1
ATOM 2186 N N . GLN B 1 78 ? -27.701 27.707 61.753 1.00 43.68 77 GLN B N 1
ATOM 2187 C CA . GLN B 1 78 ? -27.030 27.966 60.486 1.00 43.48 77 GLN B CA 1
ATOM 2188 C C . GLN B 1 78 ? -27.236 26.846 59.502 1.00 41.41 77 GLN B C 1
ATOM 2189 O O . GLN B 1 78 ? -26.265 26.189 59.100 1.00 42.08 77 GLN B O 1
ATOM 2195 N N . PRO B 1 79 ? -28.498 26.636 59.089 1.00 38.58 78 PRO B N 1
ATOM 2196 C CA . PRO B 1 79 ? -28.838 25.515 58.207 1.00 39.69 78 PRO B CA 1
ATOM 2197 C C . PRO B 1 79 ? -27.932 25.463 56.970 1.00 42.38 78 PRO B C 1
ATOM 2198 O O . PRO B 1 79 ? -27.916 26.414 56.173 1.00 42.47 78 PRO B O 1
ATOM 2202 N N . ASP B 1 80 ? -27.132 24.395 56.863 1.00 43.38 79 ASP B N 1
ATOM 2203 C CA . ASP B 1 80 ? -26.248 24.164 55.699 1.00 43.32 79 ASP B CA 1
ATOM 2204 C C . ASP B 1 80 ? -26.076 22.649 55.510 1.00 43.23 79 ASP B C 1
ATOM 2205 O O . ASP B 1 80 ? -25.448 21.993 56.341 1.00 43.35 79 ASP B O 1
ATOM 2210 N N . PRO B 1 81 ? -26.635 22.083 54.423 1.00 45.50 80 PRO B N 1
ATOM 2211 C CA . PRO B 1 81 ? -26.589 20.614 54.337 1.00 44.90 80 PRO B CA 1
ATOM 2212 C C . PRO B 1 81 ? -25.164 20.118 54.105 1.00 43.52 80 PRO B C 1
ATOM 2213 O O . PRO B 1 81 ? -24.831 19.013 54.530 1.00 43.91 80 PRO B O 1
ATOM 2217 N N . ASP B 1 82 ? -24.330 20.944 53.475 1.00 43.40 81 ASP B N 1
ATOM 2218 C CA . ASP B 1 82 ? -22.945 20.563 53.211 1.00 42.58 81 ASP B CA 1
ATOM 2219 C C . ASP B 1 82 ? -22.188 20.504 54.509 1.00 40.47 81 ASP B C 1
ATOM 2220 O O . ASP B 1 82 ? -21.591 19.484 54.826 1.00 39.85 81 ASP B O 1
ATOM 2225 N N . LEU B 1 83 ? -22.254 21.579 55.282 1.00 38.36 82 LEU B N 1
ATOM 2226 C CA . LE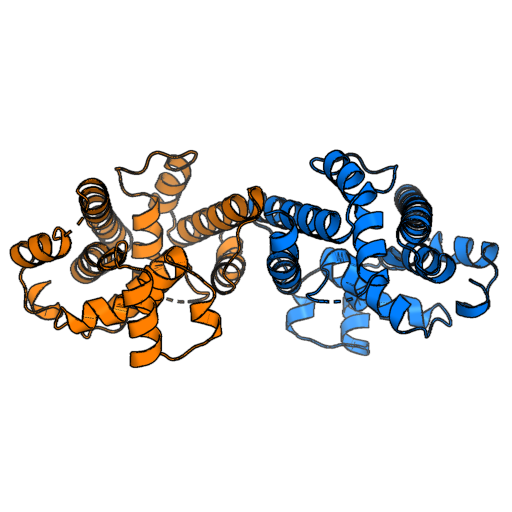U B 1 83 ? -21.652 21.594 56.605 1.00 35.73 82 LEU B CA 1
ATOM 2227 C C . LEU B 1 83 ? -21.902 20.294 57.392 1.00 33.89 82 LEU B C 1
ATOM 2228 O O . LEU B 1 83 ? -20.981 19.746 57.992 1.00 32.28 82 LEU B O 1
ATOM 2233 N N . LYS B 1 84 ? -23.141 19.810 57.359 1.00 34.63 83 LYS B N 1
ATOM 2234 C CA . LYS B 1 84 ? -23.523 18.543 57.978 1.00 35.38 83 LYS B CA 1
ATOM 2235 C C . LYS B 1 84 ? -22.740 17.316 57.512 1.00 36.92 83 LYS B C 1
ATOM 2236 O O . LYS B 1 84 ? -22.694 16.312 58.216 1.00 35.61 83 LYS B O 1
ATOM 2242 N N . LYS B 1 85 ? -22.127 17.412 56.338 1.00 37.90 84 LYS B N 1
ATOM 2243 C CA . LYS B 1 85 ? -21.323 16.344 55.763 1.00 37.85 84 LYS B CA 1
ATOM 2244 C C . LYS B 1 85 ? -19.940 16.275 56.373 1.00 34.96 84 LYS B C 1
ATOM 2245 O O . LYS B 1 85 ? -19.246 15.323 56.133 1.00 36.76 84 LYS B O 1
ATOM 2251 N N . TRP B 1 86 ? -19.524 17.264 57.155 1.00 31.93 85 TRP B N 1
ATOM 2252 C CA . TRP B 1 86 ? -18.210 17.233 57.751 1.00 31.48 85 TRP B CA 1
ATOM 2253 C C . TRP B 1 86 ? -18.303 16.647 59.163 1.00 29.46 85 TRP B C 1
ATOM 2254 O O . TRP B 1 86 ? -19.078 15.747 59.421 1.00 32.35 85 TRP B O 1
ATOM 2265 N N . GLY B 1 87 ? -17.466 17.071 60.064 1.00 27.56 86 GLY B N 1
ATOM 2266 C CA . GLY B 1 87 ? -17.460 16.492 61.385 1.00 28.36 86 GLY B CA 1
ATOM 2267 C C . GLY B 1 87 ? -16.882 17.440 62.405 1.00 29.89 86 GLY B C 1
ATOM 2268 O O . GLY B 1 87 ? -16.741 18.630 62.135 1.00 28.84 86 GLY B O 1
ATOM 2269 N N . ASN B 1 88 ? -16.526 16.879 63.557 1.00 29.63 87 ASN B N 1
ATOM 2270 C CA . ASN B 1 88 ? -16.020 17.643 64.712 1.00 27.78 87 ASN B CA 1
ATOM 2271 C C . ASN B 1 88 ? -14.888 18.612 64.405 1.00 27.70 87 ASN B C 1
ATOM 2272 O O . ASN B 1 88 ? -14.895 19.756 64.884 1.00 29.75 87 ASN B O 1
ATOM 2277 N N . ASN B 1 89 ? -13.917 18.182 63.605 1.00 26.81 88 ASN B N 1
ATOM 2278 C CA . ASN B 1 89 ? -12.784 19.054 63.285 1.00 28.67 88 ASN B CA 1
ATOM 2279 C C . ASN B 1 89 ? -13.266 20.404 62.759 1.00 27.59 88 ASN B C 1
ATOM 2280 O O . ASN B 1 89 ? -12.821 21.439 63.198 1.00 29.67 88 ASN B O 1
ATOM 2285 N N . ILE B 1 90 ? -14.199 20.355 61.829 1.00 29.29 89 ILE B N 1
ATOM 2286 C CA . ILE B 1 90 ? -14.720 21.549 61.210 1.00 29.00 89 ILE B CA 1
ATOM 2287 C C . ILE B 1 90 ? -15.761 22.178 62.134 1.00 28.29 89 ILE B C 1
ATOM 2288 O O . ILE B 1 90 ? -15.774 23.375 62.308 1.00 28.49 89 ILE B O 1
ATOM 2293 N N . TRP B 1 91 ? -16.624 21.374 62.735 1.00 27.44 90 TRP B N 1
ATOM 2294 C CA . TRP B 1 91 ? -17.730 21.937 63.486 1.00 28.06 90 TRP B CA 1
ATOM 2295 C C . TRP B 1 91 ? -17.345 22.749 64.740 1.00 28.61 90 TRP B C 1
ATOM 2296 O O . TRP B 1 91 ? -18.001 23.739 65.117 1.00 28.03 90 TRP B O 1
ATOM 2307 N N . HIS B 1 92 ? -16.345 22.279 65.446 1.00 27.87 91 HIS B N 1
ATOM 2308 C CA . HIS B 1 92 ? -16.198 22.711 66.803 1.00 27.03 91 HIS B CA 1
ATOM 2309 C C . HIS B 1 92 ? -15.871 24.181 66.916 1.00 27.45 91 HIS B C 1
ATOM 2310 O O . HIS B 1 92 ? -16.289 24.841 67.889 1.00 28.55 91 HIS B O 1
ATOM 2317 N N . GLY B 1 93 ? -15.210 24.712 65.888 1.00 27.43 92 GLY B N 1
ATOM 2318 C CA . GLY B 1 93 ? -15.007 26.149 65.742 1.00 27.09 92 GLY B CA 1
ATOM 2319 C C . GLY B 1 93 ? -16.182 26.807 65.062 1.00 25.60 92 GLY B C 1
ATOM 2320 O O . GLY B 1 93 ? -16.872 27.676 65.659 1.00 24.35 92 GLY B O 1
ATOM 2321 N N . LEU B 1 94 ? -16.488 26.372 63.833 1.00 29.35 93 LEU B N 1
ATOM 2322 C CA . LEU B 1 94 ? -17.501 27.077 63.018 1.00 29.10 93 LEU B CA 1
ATOM 2323 C C . LEU B 1 94 ? -18.881 27.017 63.608 1.00 29.35 93 LEU B C 1
ATOM 2324 O O . LEU B 1 94 ? -19.633 27.992 63.525 1.00 28.98 93 LEU B O 1
ATOM 2329 N N . VAL B 1 95 ? -19.236 25.864 64.169 1.00 29.00 94 VAL B N 1
ATOM 2330 C CA . VAL B 1 95 ? -20.561 25.681 64.809 1.00 30.81 94 VAL B CA 1
ATOM 2331 C C . VAL B 1 95 ? -20.455 25.861 66.338 1.00 30.29 94 VAL B C 1
ATOM 2332 O O . VAL B 1 95 ? -21.385 26.308 66.969 1.00 28.11 94 VAL B O 1
ATOM 2336 N N . GLY B 1 96 ? -19.294 25.575 66.915 1.00 29.76 95 GLY B N 1
ATOM 2337 C CA . GLY B 1 96 ? -19.079 25.804 68.331 1.00 30.55 95 GLY B CA 1
ATOM 2338 C C . GLY B 1 96 ? -19.405 27.198 68.862 1.00 30.88 95 GLY B C 1
ATOM 2339 O O . GLY B 1 96 ? -19.822 27.342 70.012 1.00 26.90 95 GLY B O 1
ATOM 2340 N N . ILE B 1 97 ? -19.189 28.230 68.054 1.00 30.92 96 ILE B N 1
ATOM 2341 C CA . ILE B 1 97 ? -19.472 29.587 68.510 1.00 30.22 96 ILE B CA 1
ATOM 2342 C C . ILE B 1 97 ? -20.930 29.784 68.901 1.00 29.69 96 ILE B C 1
ATOM 2343 O O . ILE B 1 97 ? -21.192 30.650 69.716 1.00 31.95 96 ILE B O 1
ATOM 2348 N N . TYR B 1 98 ? -21.869 28.997 68.366 1.00 28.93 97 TYR B N 1
ATOM 2349 C CA . TYR B 1 98 ? -23.258 29.115 68.799 1.00 30.66 97 TYR B CA 1
ATOM 2350 C C . TYR B 1 98 ? -23.447 28.585 70.203 1.00 29.46 97 TYR B C 1
ATOM 2351 O O . TYR B 1 98 ? -24.141 29.200 70.991 1.00 26.16 97 TYR B O 1
ATOM 2360 N N . LYS B 1 99 ? -22.758 27.491 70.530 1.00 29.10 98 LYS B N 1
ATOM 2361 C CA . LYS B 1 99 ? -22.776 26.943 71.873 1.00 30.03 98 LYS B CA 1
ATOM 2362 C C . LYS B 1 99 ? -22.219 27.972 72.848 1.00 29.76 98 LYS B C 1
ATOM 2363 O O . LYS B 1 99 ? -22.787 28.209 73.897 1.00 30.38 98 LYS B O 1
ATOM 2369 N N . ILE B 1 100 ? -21.087 28.570 72.486 1.00 29.57 99 ILE B N 1
ATOM 2370 C CA . ILE B 1 100 ? -20.435 29.570 73.323 1.00 29.39 99 ILE B CA 1
ATOM 2371 C C . ILE B 1 100 ? -21.366 30.730 73.609 1.00 31.63 99 ILE B C 1
ATOM 2372 O O . ILE B 1 100 ? -21.509 31.160 74.779 1.00 32.09 99 ILE B O 1
ATOM 2377 N N . GLN B 1 101 ? -22.050 31.207 72.558 1.00 33.06 100 GLN B N 1
ATOM 2378 C CA . GLN B 1 101 ? -23.020 32.281 72.737 1.00 33.25 100 GLN B CA 1
ATOM 2379 C C . GLN B 1 101 ? -24.218 31.857 73.534 1.00 33.89 100 GLN B C 1
ATOM 2380 O O . GLN B 1 101 ? -24.768 32.683 74.258 1.00 36.57 100 GLN B O 1
ATOM 2386 N N . GLU B 1 102 ? -24.640 30.599 73.430 1.00 34.18 101 GLU B N 1
ATOM 2387 C CA . GLU B 1 102 ? -25.724 30.092 74.284 1.00 33.92 101 GLU B CA 1
ATOM 2388 C C . GLU B 1 102 ? -25.361 30.121 75.777 1.00 33.02 101 GLU B C 1
ATOM 2389 O O . GLU B 1 102 ? -26.174 30.517 76.610 1.00 32.19 101 GLU B O 1
ATOM 2395 N N . ASP B 1 103 ? -24.144 29.718 76.092 1.00 31.37 102 ASP B N 1
ATOM 2396 C CA . ASP B 1 103 ? -23.711 29.504 77.460 1.00 31.60 102 ASP B CA 1
ATOM 2397 C C . ASP B 1 103 ? -23.127 30.748 78.091 1.00 33.47 102 ASP B C 1
ATOM 2398 O O . ASP B 1 103 ? -23.095 30.853 79.325 1.00 32.30 102 ASP B O 1
ATOM 2403 N N . LEU B 1 104 ? -22.618 31.660 77.264 1.00 34.09 103 LEU B N 1
ATOM 2404 C CA . LEU B 1 104 ? -21.974 32.878 77.751 1.00 35.38 103 LEU B CA 1
ATOM 2405 C C . LEU B 1 104 ? -22.573 34.113 77.135 1.00 37.70 103 LEU B C 1
ATOM 2406 O O . LEU B 1 104 ? -23.161 34.077 76.067 1.00 37.28 103 LEU B O 1
ATOM 2411 N N . ALA B 1 105 ? -22.398 35.227 77.828 1.00 41.18 104 ALA B N 1
ATOM 2412 C CA . ALA B 1 105 ? -22.964 36.492 77.388 1.00 42.90 104 ALA B CA 1
ATOM 2413 C C . ALA B 1 105 ? -21.994 37.225 76.495 1.00 43.64 104 ALA B C 1
ATOM 2414 O O . ALA B 1 105 ? -21.868 38.437 76.584 1.00 46.37 104 ALA B O 1
ATOM 2416 N N . ILE B 1 106 ? -21.326 36.506 75.614 1.00 40.97 105 ILE B N 1
ATOM 2417 C CA . ILE B 1 106 ? -20.298 37.125 74.817 1.00 39.98 105 ILE B CA 1
ATOM 2418 C C . ILE B 1 106 ? -20.892 37.527 73.481 1.00 40.42 105 ILE B C 1
ATOM 2419 O O . ILE B 1 106 ? -21.634 36.769 72.851 1.00 41.60 105 ILE B O 1
ATOM 2424 N N . LYS B 1 107 ? -20.591 38.748 73.079 1.00 40.73 106 LYS B N 1
ATOM 2425 C CA . LYS B 1 107 ? -21.109 39.278 71.829 1.00 39.33 106 LYS B CA 1
ATOM 2426 C C . LYS B 1 107 ? -20.019 39.844 70.935 1.00 39.14 106 LYS B C 1
ATOM 2427 O O . LYS B 1 107 ? -20.296 40.215 69.809 1.00 42.16 106 LYS B O 1
ATOM 2430 N N . ASP B 1 108 ? -18.780 39.896 71.412 1.00 35.68 107 ASP B N 1
ATOM 2431 C CA . ASP B 1 108 ? -17.715 40.536 70.654 1.00 35.39 107 ASP B CA 1
ATOM 2432 C C . ASP B 1 108 ? -17.469 39.798 69.343 1.00 33.71 107 ASP B C 1
ATOM 2433 O O . ASP B 1 108 ? -17.114 38.605 69.354 1.00 32.92 107 ASP B O 1
ATOM 2438 N N . GLN B 1 109 ? -17.652 40.487 68.218 1.00 31.38 108 GLN B N 1
ATOM 2439 C CA . GLN B 1 109 ? -17.566 39.799 66.938 1.00 34.73 108 GLN B CA 1
ATOM 2440 C C . GLN B 1 109 ? -16.139 39.432 66.570 1.00 33.01 108 GLN B C 1
ATOM 2441 O O . GLN B 1 109 ? -15.940 38.425 65.910 1.00 33.48 108 GLN B O 1
ATOM 2445 N N . ASP B 1 110 ? -15.150 40.226 66.988 1.00 31.67 109 ASP B N 1
ATOM 2446 C CA . ASP B 1 110 ? -13.754 39.850 66.741 1.00 31.59 109 ASP B CA 1
ATOM 2447 C C . ASP B 1 110 ? -13.364 38.549 67.420 1.00 31.07 109 ASP B C 1
ATOM 2448 O O . ASP B 1 110 ? -12.714 37.689 66.824 1.00 29.88 109 ASP B O 1
ATOM 2453 N N . ILE B 1 111 ? -13.709 38.434 68.696 1.00 30.86 110 ILE B N 1
ATOM 2454 C CA . ILE B 1 111 ? -13.375 37.225 69.427 1.00 28.86 110 ILE B CA 1
ATOM 2455 C C . ILE B 1 111 ? -14.122 36.020 68.821 1.00 30.34 110 ILE B C 1
ATOM 2456 O O . ILE B 1 111 ? -13.537 34.965 68.560 1.00 27.12 110 ILE B O 1
ATOM 2461 N N . LEU B 1 112 ? -15.415 36.185 68.549 1.00 29.29 111 LEU B N 1
ATOM 2462 C CA . LEU B 1 112 ? -16.189 35.071 67.994 1.00 28.32 111 LEU B CA 1
ATOM 2463 C C . LEU B 1 112 ? -15.693 34.611 66.631 1.00 28.47 111 LEU B C 1
ATOM 2464 O O . LEU B 1 112 ? -15.582 33.434 66.366 1.00 27.06 111 LEU B O 1
ATOM 2469 N N . ALA B 1 113 ? -15.355 35.565 65.776 1.00 29.97 112 ALA B N 1
ATOM 2470 C CA . ALA B 1 113 ? -14.830 35.256 64.442 1.00 28.10 112 ALA B CA 1
ATOM 2471 C C . ALA B 1 113 ? -13.525 34.528 64.499 1.00 25.68 112 ALA B C 1
ATOM 2472 O O . ALA B 1 113 ? -13.287 33.636 63.703 1.00 25.97 112 ALA B O 1
ATOM 2474 N N . ALA B 1 114 ? -12.670 34.887 65.462 1.00 25.99 113 ALA B N 1
ATOM 2475 C CA . ALA B 1 114 ? -11.381 34.238 65.618 1.00 25.67 113 ALA B CA 1
ATOM 2476 C C . ALA B 1 114 ? -11.498 32.815 66.118 1.00 29.13 113 ALA B C 1
ATOM 2477 O O . ALA B 1 114 ? -10.666 31.971 65.799 1.00 31.24 113 ALA B O 1
ATOM 2479 N N . ILE B 1 115 ? -12.460 32.591 66.991 1.00 28.55 114 ILE B N 1
ATOM 2480 C CA . ILE B 1 115 ? -12.775 31.222 67.453 1.00 29.06 114 ILE B CA 1
ATOM 2481 C C . ILE B 1 115 ? -13.367 30.410 66.282 1.00 28.15 114 ILE B C 1
ATOM 2482 O O . ILE B 1 115 ? -12.981 29.270 66.046 1.00 26.51 114 ILE B O 1
ATOM 2487 N N . ALA B 1 116 ? -14.288 31.013 65.537 1.00 24.66 115 ALA B N 1
ATOM 2488 C CA . ALA B 1 116 ? -14.971 30.279 64.481 1.00 29.67 115 ALA B CA 1
ATOM 2489 C C . ALA B 1 116 ? -14.051 29.763 63.417 1.00 31.38 115 ALA B C 1
ATOM 2490 O O . ALA B 1 116 ? -14.326 28.692 62.848 1.00 33.01 115 ALA B O 1
ATOM 2492 N N . LYS B 1 117 ? -12.998 30.509 63.114 1.00 31.08 116 LYS B N 1
ATOM 2493 C CA . LYS B 1 117 ? -12.059 30.097 62.084 1.00 32.33 116 LYS B CA 1
ATOM 2494 C C . LYS B 1 117 ? -10.753 29.523 62.599 1.00 32.74 116 LYS B C 1
ATOM 2495 O O . LYS B 1 117 ? -9.859 29.317 61.822 1.00 32.62 116 LYS B O 1
ATOM 2501 N N . HIS B 1 118 ? -10.646 29.218 63.890 1.00 29.41 117 HIS B N 1
ATOM 2502 C CA . HIS B 1 118 ? -9.360 28.836 64.443 1.00 29.33 117 HIS B CA 1
ATOM 2503 C C . HIS B 1 118 ? -8.765 27.570 63.840 1.00 26.37 117 HIS B C 1
ATOM 2504 O O . HIS B 1 118 ? -7.550 27.441 63.825 1.00 25.57 117 HIS B O 1
ATOM 2511 N N . THR B 1 119 ? -9.603 26.675 63.313 1.00 24.28 118 THR B N 1
ATOM 2512 C CA . THR B 1 119 ? -9.137 25.424 62.732 1.00 27.11 118 THR B CA 1
ATOM 2513 C C . THR B 1 119 ? -8.684 25.591 61.275 1.00 27.68 118 THR B C 1
ATOM 2514 O O . THR B 1 119 ? -7.640 25.070 60.896 1.00 29.40 118 THR B O 1
ATOM 2518 N N . VAL B 1 120 ? -9.450 26.324 60.497 1.00 28.58 119 VAL B N 1
ATOM 2519 C CA . VAL B 1 120 ? -9.316 26.383 59.052 1.00 29.00 119 VAL B CA 1
ATOM 2520 C C . VAL B 1 120 ? -8.694 27.676 58.532 1.00 28.21 119 VAL B C 1
ATOM 2521 O O . VAL B 1 120 ? -8.268 27.720 57.412 1.00 27.85 119 VAL B O 1
ATOM 2525 N N . GLY B 1 121 ? -8.698 28.732 59.342 1.00 26.91 120 GLY B N 1
ATOM 2526 C CA . GLY B 1 121 ? -8.271 30.061 58.919 1.00 23.57 120 GLY B CA 1
ATOM 2527 C C . GLY B 1 121 ? -9.230 30.758 57.958 1.00 25.59 120 GLY B C 1
ATOM 2528 O O . GLY B 1 121 ? -10.350 30.288 57.723 1.00 26.18 120 GLY B O 1
ATOM 2529 N N . SER B 1 122 ? -8.765 31.856 57.373 1.00 25.79 121 SER B N 1
ATOM 2530 C CA . SER B 1 122 ? -9.374 32.464 56.192 1.00 26.52 121 SER B CA 1
ATOM 2531 C C . SER B 1 122 ? -8.284 33.121 55.397 1.00 28.48 121 SER B C 1
ATOM 2532 O O . SER B 1 122 ? -7.114 33.155 55.814 1.00 26.10 121 SER B O 1
ATOM 2535 N N . ALA B 1 123 ? -8.652 33.663 54.248 1.00 30.26 122 ALA B N 1
ATOM 2536 C CA . ALA B 1 123 ? -7.707 34.438 53.441 1.00 33.18 122 ALA B CA 1
ATOM 2537 C C . ALA B 1 123 ? -7.360 35.794 54.007 1.00 34.87 122 ALA B C 1
ATOM 2538 O O . ALA B 1 123 ? -6.326 36.375 53.654 1.00 44.14 122 ALA B O 1
ATOM 2540 N N . GLN B 1 124 ? -8.177 36.384 54.827 1.00 32.09 123 GLN B N 1
ATOM 2541 C CA . GLN B 1 124 ? -7.774 37.774 55.175 1.00 36.76 123 GLN B CA 1
ATOM 2542 C C . GLN B 1 124 ? -7.935 37.913 56.656 1.00 34.00 123 GLN B C 1
ATOM 2543 O O . GLN B 1 124 ? -8.768 38.652 57.136 1.00 40.32 123 GLN B O 1
ATOM 2555 N N . SER B 1 126 ? -7.601 38.574 60.625 1.00 26.24 125 SER B N 1
ATOM 2556 C CA . SER B 1 126 ? -7.258 39.685 61.498 1.00 26.33 125 SER B CA 1
ATOM 2557 C C . SER B 1 126 ? -6.060 39.272 62.348 1.00 27.64 125 SER B C 1
ATOM 2558 O O . SER B 1 126 ? -5.653 38.087 62.384 1.00 25.10 125 SER B O 1
ATOM 2561 N N . THR B 1 127 ? -5.445 40.242 63.009 1.00 27.46 126 THR B N 1
ATOM 2562 C CA . THR B 1 127 ? -4.393 39.922 63.971 1.00 25.72 126 THR B CA 1
ATOM 2563 C C . THR B 1 127 ? -4.885 38.960 65.036 1.00 23.97 126 THR B C 1
ATOM 2564 O O . THR B 1 127 ? -4.199 38.017 65.345 1.00 23.01 126 THR B O 1
ATOM 2568 N N . LEU B 1 128 ? -6.068 39.176 65.592 1.00 26.13 127 LEU B N 1
ATOM 2569 C CA . LEU B 1 128 ? -6.553 38.250 66.647 1.00 24.26 127 LEU B CA 1
ATOM 2570 C C . LEU B 1 128 ? -6.735 36.839 66.057 1.00 23.77 127 LEU B C 1
ATOM 2571 O O . LEU B 1 128 ? -6.441 35.852 66.692 1.00 22.84 127 LEU B O 1
ATOM 2576 N N . ASP B 1 129 ? -7.254 36.775 64.839 1.00 25.17 128 ASP B N 1
ATOM 2577 C CA . ASP B 1 129 ? -7.500 35.488 64.150 1.00 25.01 128 ASP B CA 1
ATOM 2578 C C . ASP B 1 129 ? -6.207 34.713 64.095 1.00 22.09 128 ASP B C 1
ATOM 2579 O O . ASP B 1 129 ? -6.155 33.505 64.397 1.00 25.36 128 ASP B O 1
ATOM 2584 N N . LYS B 1 130 ? -5.154 35.414 63.698 1.00 22.23 129 LYS B N 1
ATOM 2585 C CA . LYS B 1 130 ? -3.837 34.792 63.495 1.00 22.15 129 LYS B CA 1
ATOM 2586 C C . LYS B 1 130 ? -3.197 34.369 64.809 1.00 23.42 129 LYS B C 1
ATOM 2587 O O . LYS B 1 130 ? -2.495 33.313 64.878 1.00 26.06 129 LYS B O 1
ATOM 2593 N N . ILE B 1 131 ? -3.331 35.206 65.823 1.00 25.43 130 ILE B N 1
ATOM 2594 C CA . ILE B 1 131 ? -2.817 34.889 67.186 1.00 22.29 130 ILE B CA 1
ATOM 2595 C C . ILE B 1 131 ? -3.456 33.604 67.705 1.00 24.02 130 ILE B C 1
ATOM 2596 O O . ILE B 1 131 ? -2.790 32.736 68.197 1.00 25.11 130 ILE B O 1
ATOM 2601 N N . VAL B 1 132 ? -4.767 33.454 67.590 1.00 22.47 131 VAL B N 1
ATOM 2602 C CA . VAL B 1 132 ? -5.373 32.227 68.082 1.00 22.96 131 VAL B CA 1
ATOM 2603 C C . VAL B 1 132 ? -4.954 31.000 67.255 1.00 21.47 131 VAL B C 1
ATOM 2604 O O . VAL B 1 132 ? -4.682 29.913 67.791 1.00 22.83 131 VAL B O 1
ATOM 2608 N N . TYR B 1 133 ? -4.929 31.178 65.931 1.00 23.05 132 TYR B N 1
ATOM 2609 C CA . TYR B 1 133 ? -4.585 30.139 64.989 1.00 24.37 132 TYR B CA 1
ATOM 2610 C C . TYR B 1 133 ? -3.164 29.613 65.232 1.00 23.68 132 TYR B C 1
ATOM 2611 O O . TYR B 1 133 ? -2.920 28.404 65.202 1.00 27.04 132 TYR B O 1
ATOM 2620 N N . VAL B 1 134 ? -2.248 30.518 65.492 1.00 25.07 133 VAL B N 1
ATOM 2621 C CA . VAL B 1 134 ? -0.858 30.140 65.764 1.00 21.34 133 VAL B CA 1
ATOM 2622 C C . VAL B 1 134 ? -0.631 29.599 67.188 1.00 22.82 133 VAL B C 1
ATOM 2623 O O . VAL B 1 134 ? 0.073 28.589 67.385 1.00 24.62 133 VAL B O 1
ATOM 2627 N N . ALA B 1 135 ? -1.206 30.262 68.195 1.00 24.39 134 ALA B N 1
ATOM 2628 C CA . ALA B 1 135 ? -1.124 29.850 69.613 1.00 20.67 134 ALA B CA 1
ATOM 2629 C C . ALA B 1 135 ? -1.619 28.383 69.795 1.00 25.02 134 ALA B C 1
ATOM 2630 O O . ALA B 1 135 ? -1.095 27.616 70.576 1.00 25.25 134 ALA B O 1
ATOM 2632 N N . ASP B 1 136 ? -2.659 28.039 69.069 1.00 24.50 135 ASP B N 1
ATOM 2633 C CA . ASP B 1 136 ? -3.206 26.682 69.065 1.00 26.32 135 ASP B CA 1
ATOM 2634 C C . ASP B 1 136 ? -2.172 25.614 68.682 1.00 27.94 135 ASP B C 1
ATOM 2635 O O . ASP B 1 136 ? -2.165 24.525 69.258 1.00 29.78 135 ASP B O 1
ATOM 2640 N N . TYR B 1 137 ? -1.263 25.979 67.757 1.00 25.86 136 TYR B N 1
ATOM 2641 C CA . TYR B 1 137 ? -0.329 25.103 67.134 1.00 24.91 136 TYR B CA 1
ATOM 2642 C C . TYR B 1 137 ? 1.004 25.013 67.922 1.00 25.93 136 TYR B C 1
ATOM 2643 O O . TYR B 1 137 ? 1.653 23.975 67.926 1.00 26.88 136 TYR B O 1
ATOM 2652 N N . ILE B 1 138 ? 1.330 26.066 68.660 1.00 25.96 137 ILE B N 1
ATOM 2653 C CA . ILE B 1 138 ? 2.632 26.207 69.295 1.00 27.22 137 ILE B CA 1
ATOM 2654 C C . ILE B 1 138 ? 2.587 26.156 70.807 1.00 26.29 137 ILE B C 1
ATOM 2655 O O . ILE B 1 138 ? 3.643 26.126 71.435 1.00 27.74 137 ILE B O 1
ATOM 2660 N N . GLU B 1 139 ? 1.391 26.092 71.398 1.00 27.11 138 GLU B N 1
ATOM 2661 C CA . GLU B 1 139 ? 1.273 26.033 72.848 1.00 27.63 138 GLU B CA 1
ATOM 2662 C C . GLU B 1 139 ? 2.150 24.938 73.465 1.00 28.34 138 GLU B C 1
ATOM 2663 O O . GLU B 1 139 ? 2.382 23.914 72.869 1.00 28.77 138 GLU B O 1
ATOM 2669 N N . HIS B 1 140 ? 2.651 25.196 74.671 1.00 28.78 139 HIS B N 1
ATOM 2670 C CA . HIS B 1 140 ? 3.810 24.477 75.215 1.00 26.89 139 HIS B CA 1
ATOM 2671 C C . HIS B 1 140 ? 3.558 22.987 75.445 1.00 27.70 139 HIS B C 1
ATOM 2672 O O . HIS B 1 140 ? 4.505 22.244 75.489 1.00 28.40 139 HIS B O 1
ATOM 2679 N N . ASN B 1 141 ? 2.301 22.555 75.581 1.00 25.48 140 ASN B N 1
ATOM 2680 C CA . ASN B 1 141 ? 1.993 21.109 75.723 1.00 26.26 140 ASN B CA 1
ATOM 2681 C C . ASN B 1 141 ? 2.123 20.321 74.414 1.00 27.98 140 ASN B C 1
ATOM 2682 O O . ASN B 1 141 ? 2.234 19.090 74.441 1.00 29.97 140 ASN B O 1
ATOM 2687 N N . ARG B 1 142 ? 2.115 21.029 73.277 1.00 25.14 141 ARG B N 1
ATOM 2688 C CA . ARG B 1 142 ? 2.249 20.412 71.971 1.00 26.47 141 ARG B CA 1
ATOM 2689 C C . ARG B 1 142 ? 3.644 19.837 71.834 1.00 24.88 141 ARG B C 1
ATOM 2690 O O . ARG B 1 142 ? 4.640 20.468 72.219 1.00 25.99 141 ARG B O 1
ATOM 2698 N N . ASP B 1 143 ? 3.710 18.630 71.261 1.00 26.44 142 ASP B N 1
ATOM 2699 C CA . ASP B 1 143 ? 4.943 17.927 71.086 1.00 30.31 142 ASP B CA 1
ATOM 2700 C C . ASP B 1 143 ? 4.767 17.093 69.822 1.00 32.28 142 ASP B C 1
ATOM 2701 O O . ASP B 1 143 ? 4.254 15.959 69.866 1.00 34.04 142 ASP B O 1
ATOM 2706 N N . PHE B 1 144 ? 5.150 17.671 68.706 1.00 28.59 143 PHE B N 1
ATOM 2707 C CA . PHE B 1 144 ? 4.988 17.034 67.409 1.00 27.76 143 PHE B CA 1
ATOM 2708 C C . PHE B 1 144 ? 6.113 17.494 66.526 1.00 27.30 143 PHE B C 1
ATOM 2709 O O . PHE B 1 144 ? 6.805 18.494 66.831 1.00 26.71 143 PHE B O 1
ATOM 2717 N N . PRO B 1 145 ? 6.377 16.734 65.459 1.00 26.15 144 PRO B N 1
ATOM 2718 C CA . PRO B 1 145 ? 7.531 17.118 64.700 1.00 23.35 144 PRO B CA 1
ATOM 2719 C C . PRO B 1 145 ? 7.452 18.527 64.092 1.00 26.82 144 PRO B C 1
ATOM 2720 O O . PRO B 1 145 ? 6.422 18.902 63.521 1.00 23.71 144 PRO B O 1
ATOM 2724 N N . GLY B 1 146 ? 8.547 19.265 64.210 1.00 29.10 145 GLY B N 1
ATOM 2725 C CA . GLY B 1 146 ? 8.638 20.630 63.688 1.00 31.85 145 GLY B CA 1
ATOM 2726 C C . GLY B 1 146 ? 7.898 21.711 64.467 1.00 29.91 145 GLY B C 1
ATOM 2727 O O . GLY B 1 146 ? 7.824 22.866 64.013 1.00 27.56 145 GLY B O 1
ATOM 2728 N N . VAL B 1 147 ? 7.390 21.371 65.648 1.00 28.74 146 VAL B N 1
ATOM 2729 C CA . VAL B 1 147 ? 6.767 22.378 66.502 1.00 27.53 146 VAL B CA 1
ATOM 2730 C C . VAL B 1 147 ? 7.800 23.456 66.839 1.00 28.38 146 VAL B C 1
ATOM 2731 O O . VAL B 1 147 ? 7.469 24.616 66.955 1.00 25.48 146 VAL B O 1
ATOM 2735 N N . GLU B 1 148 ? 9.074 23.087 66.959 1.00 26.53 147 GLU B N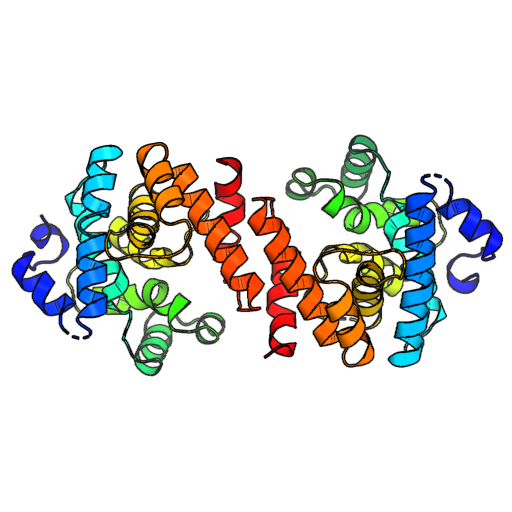 1
ATOM 2736 C CA . GLU B 1 148 ? 10.069 24.089 67.233 1.00 25.90 147 GLU B CA 1
ATOM 2737 C C . GLU B 1 148 ? 10.306 25.056 66.071 1.00 27.83 147 GLU B C 1
ATOM 2738 O O . GLU B 1 148 ? 10.643 26.224 66.285 1.00 26.83 147 GLU B O 1
ATOM 2744 N N . GLU B 1 149 ? 10.117 24.599 64.842 1.00 26.99 148 GLU B N 1
ATOM 2745 C CA . GLU B 1 149 ? 10.158 25.466 63.679 1.00 28.46 148 GLU B CA 1
ATOM 2746 C C . GLU B 1 149 ? 8.994 26.455 63.723 1.00 26.92 148 GLU B C 1
ATOM 2747 O O . GLU B 1 149 ? 9.196 27.622 63.436 1.00 30.65 148 GLU B O 1
ATOM 2753 N N . ALA B 1 150 ? 7.800 26.004 64.042 1.00 26.29 149 ALA B N 1
ATOM 2754 C CA . ALA B 1 150 ? 6.665 26.891 64.173 1.00 24.07 149 ALA B CA 1
ATOM 2755 C C . ALA B 1 150 ? 6.892 27.936 65.268 1.00 24.72 149 ALA B C 1
ATOM 2756 O O . ALA B 1 150 ? 6.564 29.110 65.108 1.00 26.00 149 ALA B O 1
ATOM 2758 N N . ARG B 1 151 ? 7.364 27.477 66.411 1.00 25.51 150 ARG B N 1
ATOM 2759 C CA . ARG B 1 151 ? 7.702 28.369 67.542 1.00 26.62 150 ARG B CA 1
ATOM 2760 C C . ARG B 1 151 ? 8.693 29.415 67.163 1.00 28.41 150 ARG B C 1
ATOM 2761 O O . ARG B 1 151 ? 8.540 30.588 67.525 1.00 29.14 150 ARG B O 1
ATOM 2769 N N . GLU B 1 152 ? 9.756 29.024 66.468 1.00 28.93 151 GLU B N 1
ATOM 2770 C CA . 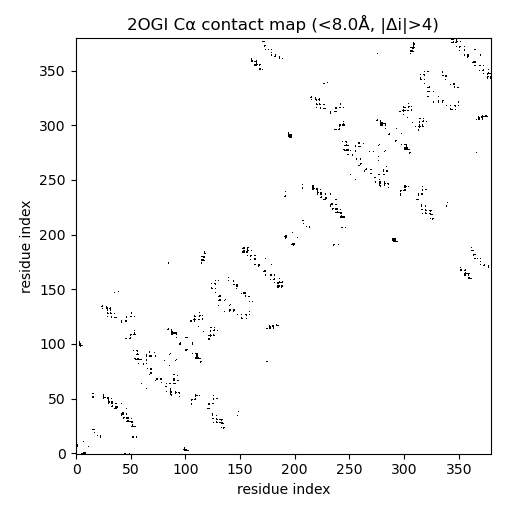GLU B 1 152 ? 10.730 29.983 66.047 1.00 30.15 151 GLU B CA 1
ATOM 2771 C C . GLU B 1 152 ? 10.177 31.012 65.078 1.00 28.54 151 GLU B C 1
ATOM 2772 O O . GLU B 1 152 ? 10.430 32.211 65.215 1.00 28.15 151 GLU B O 1
ATOM 2778 N N . LEU B 1 153 ? 9.418 30.563 64.099 1.00 27.75 152 LEU B N 1
ATOM 2779 C CA . LEU B 1 153 ? 8.822 31.491 63.168 1.00 25.60 152 LEU B CA 1
ATOM 2780 C C . LEU B 1 153 ? 7.886 32.472 63.894 1.00 25.33 152 LEU B C 1
ATOM 2781 O O . LEU B 1 153 ? 7.860 33.645 63.567 1.00 23.30 152 LEU B O 1
ATOM 2786 N N . ALA B 1 154 ? 7.120 31.975 64.866 1.00 26.65 153 ALA B N 1
ATOM 2787 C CA . ALA B 1 154 ? 6.177 32.811 65.632 1.00 25.77 153 ALA B CA 1
ATOM 2788 C C . ALA B 1 154 ? 6.889 33.890 66.413 1.00 25.91 153 ALA B C 1
ATOM 2789 O O . ALA B 1 154 ? 6.310 34.905 66.782 1.00 23.79 153 ALA B O 1
ATOM 2791 N N . LYS B 1 155 ? 8.171 33.704 66.636 1.00 25.17 154 LYS B N 1
ATOM 2792 C CA . LYS B 1 155 ? 8.951 34.728 67.326 1.00 27.24 154 LYS B CA 1
ATOM 2793 C C . LYS B 1 155 ? 9.422 35.829 66.417 1.00 27.84 154 LYS B C 1
ATOM 2794 O O . LYS B 1 155 ? 9.917 36.862 66.879 1.00 31.39 154 LYS B O 1
ATOM 2800 N N . VAL B 1 156 ? 9.257 35.636 65.128 1.00 26.28 155 VAL B N 1
ATOM 2801 C CA . VAL B 1 156 ? 9.842 36.510 64.162 1.00 30.67 155 VAL B CA 1
ATOM 2802 C C . VAL B 1 156 ? 8.817 37.164 63.267 1.00 27.67 155 VAL B C 1
ATOM 2803 O O . VAL B 1 156 ? 8.910 38.358 62.980 1.00 24.68 155 VAL B O 1
ATOM 2807 N N . ASP B 1 157 ? 7.841 36.406 62.798 1.00 29.41 156 ASP B N 1
ATOM 2808 C CA . ASP B 1 157 ? 6.886 36.942 61.864 1.00 29.59 156 ASP B CA 1
ATOM 2809 C C . ASP B 1 157 ? 5.660 36.127 62.004 1.00 27.80 156 ASP B C 1
ATOM 2810 O O . ASP B 1 157 ? 5.722 34.927 61.695 1.00 28.49 156 ASP B O 1
ATOM 2815 N N . LEU B 1 158 ? 4.551 36.760 62.410 1.00 26.34 157 LEU B N 1
ATOM 2816 C CA . LEU B 1 158 ? 3.275 36.048 62.599 1.00 27.22 157 LEU B CA 1
ATOM 2817 C C . LEU B 1 158 ? 2.669 35.475 61.290 1.00 28.78 157 LEU B C 1
ATOM 2818 O O . LEU B 1 158 ? 2.006 34.408 61.274 1.00 23.14 157 LEU B O 1
ATOM 2823 N N . ASN B 1 159 ? 2.881 36.183 60.189 1.00 27.29 158 ASN B N 1
ATOM 2824 C CA . ASN B 1 159 ? 2.318 35.738 58.898 1.00 27.22 158 ASN B CA 1
ATOM 2825 C C . ASN B 1 159 ? 3.038 34.482 58.401 1.00 24.90 158 ASN B C 1
ATOM 2826 O O . ASN B 1 159 ? 2.416 33.577 57.825 1.00 21.62 158 ASN B O 1
ATOM 2831 N N . LYS B 1 160 ? 4.352 34.426 58.598 1.00 25.12 159 LYS B N 1
ATOM 2832 C CA . LYS B 1 160 ? 5.107 33.224 58.293 1.00 27.68 159 LYS B CA 1
ATOM 2833 C C . LYS B 1 160 ? 4.689 32.034 59.125 1.00 25.76 159 LYS B C 1
ATOM 2834 O O . LYS B 1 160 ? 4.618 30.902 58.625 1.00 25.25 159 LYS B O 1
ATOM 2840 N N . ALA B 1 161 ? 4.474 32.274 60.405 1.00 25.69 160 ALA B N 1
ATOM 2841 C CA . ALA B 1 161 ? 4.001 31.228 61.313 1.00 25.27 160 ALA B CA 1
ATOM 2842 C C . ALA B 1 161 ? 2.653 30.671 60.831 1.00 24.43 160 ALA B C 1
ATOM 2843 O O . ALA B 1 161 ? 2.436 29.427 60.760 1.00 23.88 160 ALA B O 1
ATOM 2845 N N . VAL B 1 162 ? 1.781 31.569 60.439 1.00 24.28 161 VAL B N 1
ATOM 2846 C CA . VAL B 1 162 ? 0.492 31.215 59.825 1.00 23.87 161 VAL B CA 1
ATOM 2847 C C . VAL B 1 162 ? 0.740 30.373 58.566 1.00 26.01 161 VAL B C 1
ATOM 2848 O O . VAL B 1 162 ? 0.153 29.276 58.435 1.00 28.36 161 VAL B O 1
ATOM 2852 N N . ALA B 1 163 ? 1.647 30.837 57.688 1.00 25.42 162 ALA B N 1
ATOM 2853 C CA . ALA B 1 163 ? 1.936 30.143 56.427 1.00 25.59 162 ALA B CA 1
ATOM 2854 C C . ALA B 1 163 ? 2.445 28.713 56.683 1.00 27.11 162 ALA B C 1
ATOM 2855 O O . ALA B 1 163 ? 1.981 27.735 56.053 1.00 26.24 162 ALA B O 1
ATOM 2857 N N . TYR B 1 164 ? 3.394 28.600 57.613 1.00 24.47 163 TYR B N 1
ATOM 2858 C CA . TYR B 1 164 ? 4.006 27.315 57.951 1.00 23.23 163 TYR B CA 1
ATOM 2859 C C . TYR B 1 164 ? 2.951 26.326 58.478 1.00 25.57 163 TYR B C 1
ATOM 2860 O O . TYR B 1 164 ? 2.820 25.177 58.031 1.00 25.51 163 TYR B O 1
ATOM 2869 N N . GLU B 1 165 ? 2.131 26.815 59.400 1.00 23.22 164 GLU B N 1
ATOM 2870 C CA . GLU B 1 165 ? 1.155 25.966 60.018 1.00 22.11 164 GLU B CA 1
ATOM 2871 C C . GLU B 1 165 ? 0.208 25.432 58.945 1.00 23.31 164 GLU B C 1
ATOM 2872 O O . GLU B 1 165 ? -0.074 24.250 58.890 1.00 23.73 164 GLU B O 1
ATOM 2878 N N . THR B 1 166 ? -0.266 26.315 58.076 1.00 24.06 165 THR B N 1
ATOM 2879 C CA . THR B 1 166 ? -1.245 25.916 57.077 1.00 22.35 165 THR B CA 1
ATOM 2880 C C . THR B 1 166 ? -0.662 24.967 56.063 1.00 20.87 165 THR B C 1
ATOM 2881 O O . THR B 1 166 ? -1.292 23.989 55.767 1.00 23.40 165 THR B O 1
ATOM 2885 N N . ALA B 1 167 ? 0.581 25.168 55.628 1.00 22.36 166 ALA B N 1
ATOM 2886 C CA . ALA B 1 167 ? 1.240 24.221 54.726 1.00 22.34 166 ALA B CA 1
ATOM 2887 C C . ALA B 1 167 ? 1.460 22.855 55.371 1.00 22.69 166 ALA B C 1
ATOM 2888 O O . ALA B 1 167 ? 1.218 21.793 54.746 1.00 22.98 166 ALA B O 1
ATOM 2890 N N . ARG B 1 168 ? 1.824 22.895 56.648 1.00 23.20 167 ARG B N 1
ATOM 2891 C CA . ARG B 1 168 ? 1.891 21.655 57.448 1.00 21.30 167 ARG B CA 1
ATOM 2892 C C . ARG B 1 168 ? 0.637 20.854 57.474 1.00 21.91 167 ARG B C 1
ATOM 2893 O O . ARG B 1 168 ? 0.682 19.657 57.281 1.00 22.71 167 ARG B O 1
ATOM 2901 N N . THR B 1 169 ? -0.467 21.537 57.757 1.00 22.41 168 THR B N 1
ATOM 2902 C CA . THR B 1 169 ? -1.765 20.891 57.909 1.00 23.05 168 THR B CA 1
ATOM 2903 C C . THR B 1 169 ? -2.248 20.326 56.574 1.00 22.83 168 THR B C 1
ATOM 2904 O O . THR B 1 169 ? -2.770 19.226 56.532 1.00 21.86 168 THR B O 1
ATOM 2908 N N . VAL B 1 170 ? -2.038 21.061 55.486 1.00 22.01 169 VAL B N 1
ATOM 2909 C CA . VAL B 1 170 ? -2.475 20.551 54.168 1.00 20.91 169 VAL B CA 1
ATOM 2910 C C . VAL B 1 170 ? -1.645 19.302 53.838 1.00 22.77 169 VAL B C 1
ATOM 2911 O O . VAL B 1 170 ? -2.174 18.295 53.341 1.00 22.98 169 VAL B O 1
ATOM 2915 N N . ALA B 1 171 ? -0.342 19.350 54.095 1.00 22.58 170 ALA B N 1
ATOM 2916 C CA . ALA B 1 171 ? 0.495 18.177 53.776 1.00 24.31 170 ALA B CA 1
ATOM 2917 C C . ALA B 1 171 ? 0.166 16.951 54.659 1.00 21.89 170 ALA B C 1
ATOM 2918 O O . ALA B 1 171 ? 0.109 15.811 54.197 1.00 22.34 170 ALA B O 1
ATOM 2920 N N . PHE B 1 172 ? -0.081 17.207 55.929 1.00 24.99 171 PHE B N 1
ATOM 2921 C CA . PHE B 1 172 ? -0.543 16.158 56.885 1.00 23.58 171 PHE B CA 1
ATOM 2922 C C . PHE B 1 172 ? -1.846 15.503 56.414 1.00 22.25 171 PHE B C 1
ATOM 2923 O O . PHE B 1 172 ? -1.927 14.279 56.328 1.00 22.44 171 PHE B O 1
ATOM 2931 N N . LEU B 1 173 ? -2.848 16.293 56.080 1.00 23.63 172 LEU B N 1
ATOM 2932 C CA . LEU B 1 173 ? -4.116 15.738 55.669 1.00 25.31 172 LEU B CA 1
ATOM 2933 C C . LEU B 1 173 ? -3.977 14.966 54.357 1.00 23.82 172 LEU B C 1
ATOM 2934 O O . LEU B 1 173 ? -4.485 13.845 54.234 1.00 23.27 172 LEU B O 1
ATOM 2939 N N . ALA B 1 174 ? -3.268 15.550 53.398 1.00 23.93 173 ALA B N 1
ATOM 2940 C CA . ALA B 1 174 ? -3.091 14.893 52.083 1.00 24.05 173 ALA B CA 1
ATOM 2941 C C . ALA B 1 174 ? -2.323 13.598 52.197 1.00 19.56 173 ALA B C 1
ATOM 2942 O O . ALA B 1 174 ? -2.652 12.640 51.569 1.00 20.51 173 ALA B O 1
ATOM 2944 N N . SER B 1 175 ? -1.306 13.575 53.061 1.00 23.36 174 SER B N 1
ATOM 2945 C CA . SER B 1 175 ? -0.459 12.395 53.261 1.00 24.05 174 SER B CA 1
ATOM 2946 C C . SER B 1 175 ? -1.237 11.206 53.788 1.00 26.06 174 SER B C 1
ATOM 2947 O O . SER B 1 175 ? -0.783 10.060 53.706 1.00 24.50 174 SER B O 1
ATOM 2950 N N . LYS B 1 176 ? -2.410 11.426 54.324 1.00 28.51 175 LYS B N 1
ATOM 2951 C CA . LYS B 1 176 ? -3.226 10.266 54.636 1.00 30.27 175 LYS B CA 1
ATOM 2952 C C . LYS B 1 176 ? -4.651 10.368 54.056 1.00 34.36 175 LYS B C 1
ATOM 2953 O O . LYS B 1 176 ? -5.606 9.767 54.551 1.00 31.21 175 LYS B O 1
ATOM 2959 N N . ALA B 1 177 ? -4.794 11.134 52.987 1.00 30.58 176 ALA B N 1
ATOM 2960 C CA . ALA B 1 177 ? -6.005 11.122 52.229 1.00 28.69 176 ALA B CA 1
ATOM 2961 C C . ALA B 1 177 ? -7.221 11.424 53.060 1.00 27.50 176 ALA B C 1
ATOM 2962 O O . ALA B 1 177 ? -8.246 10.759 52.904 1.00 30.52 176 ALA B O 1
ATOM 2964 N N . GLN B 1 178 ? -7.108 12.383 53.967 1.00 25.66 177 GLN B N 1
ATOM 2965 C CA . GLN B 1 178 ? -8.266 12.969 54.622 1.00 28.54 177 GLN B CA 1
ATOM 2966 C C . GLN B 1 178 ? -8.789 14.201 53.905 1.00 27.94 177 GLN B C 1
ATOM 2967 O O . GLN B 1 178 ? -8.026 14.964 53.307 1.00 24.67 177 GLN B O 1
ATOM 2973 N N . PRO B 1 179 ? -10.093 14.449 54.004 1.00 25.40 178 PRO B N 1
ATOM 2974 C CA . PRO B 1 179 ? -10.677 15.607 53.367 1.00 29.01 178 PRO B CA 1
ATOM 2975 C C . PRO B 1 179 ? -10.081 16.911 53.835 1.00 27.95 178 PRO B C 1
ATOM 2976 O O . PRO B 1 179 ? -9.699 17.046 55.013 1.00 29.80 178 PRO B O 1
ATOM 2980 N N . ILE B 1 180 ? -10.010 17.860 52.921 1.00 25.64 179 ILE B N 1
ATOM 2981 C CA . ILE B 1 180 ? -9.484 19.162 53.194 1.00 26.01 179 ILE B CA 1
ATOM 2982 C C . ILE B 1 180 ? -10.573 20.146 52.915 1.00 27.03 179 ILE B C 1
ATOM 2983 O O . ILE B 1 180 ? -11.071 20.298 51.809 1.00 27.86 179 ILE B O 1
ATOM 2988 N N . TYR B 1 181 ? -10.914 20.865 53.969 1.00 28.88 180 TYR B N 1
ATOM 2989 C CA . TYR B 1 181 ? -11.947 21.846 53.916 1.00 28.54 180 TYR B CA 1
ATOM 2990 C C . TYR B 1 181 ? -11.501 22.958 53.003 1.00 32.07 180 TYR B C 1
ATOM 2991 O O . TYR B 1 181 ? -10.377 23.411 53.065 1.00 33.76 180 TYR B O 1
ATOM 3000 N N . PRO B 1 182 ? -12.356 23.328 52.063 1.00 35.98 181 PRO B N 1
ATOM 3001 C CA . PRO B 1 182 ? -11.959 24.416 51.165 1.00 38.71 181 PRO B CA 1
ATOM 3002 C C . PRO B 1 182 ? -11.460 25.745 51.761 1.00 36.40 181 PRO B C 1
ATOM 3003 O O . PRO B 1 182 ? -10.583 26.295 51.171 1.00 35.98 181 PRO B O 1
ATOM 3007 N N . LYS B 1 183 ? -11.964 26.253 52.883 1.00 32.84 182 LYS B N 1
ATOM 3008 C CA . LYS B 1 183 ? -11.343 27.424 53.523 1.00 31.18 182 LYS B CA 1
ATOM 3009 C C . LYS B 1 183 ? -9.901 27.150 53.844 1.00 30.77 182 LYS B C 1
ATOM 3010 O O . LYS B 1 183 ? -9.112 28.081 53.943 1.00 28.57 182 LYS B O 1
ATOM 3016 N N . THR B 1 184 ? -9.560 25.899 54.129 1.00 28.50 183 THR B N 1
ATOM 3017 C CA . THR B 1 184 ? -8.167 25.608 54.478 1.00 27.96 183 THR B CA 1
ATOM 3018 C C . THR B 1 184 ? -7.260 25.929 53.292 1.00 25.67 183 THR B C 1
ATOM 3019 O O . THR B 1 184 ? -6.168 26.406 53.463 1.00 26.71 183 THR B O 1
ATOM 3023 N N . ILE B 1 185 ? -7.688 25.625 52.071 1.00 24.79 184 ILE B N 1
ATOM 3024 C CA . ILE B 1 185 ? -6.841 25.910 50.906 1.00 26.09 184 ILE B CA 1
ATOM 3025 C C . ILE B 1 185 ? -6.855 27.410 50.585 1.00 21.19 184 ILE B C 1
ATOM 3026 O O . ILE B 1 185 ? -5.864 27.943 50.086 1.00 22.87 184 ILE B O 1
ATOM 3031 N N . GLU B 1 186 ? -7.958 28.091 50.889 1.00 24.34 185 GLU B N 1
ATOM 3032 C CA A GLU B 1 186 ? -8.010 29.530 50.733 0.50 26.65 185 GLU B CA 1
ATOM 3033 C CA B GLU B 1 186 ? -8.023 29.554 50.769 0.50 25.53 185 GLU B CA 1
ATOM 3034 C C . GLU B 1 186 ? -6.946 30.173 51.646 1.00 23.91 185 GLU B C 1
ATOM 3035 O O . GLU B 1 186 ? -6.157 31.029 51.218 1.00 27.47 185 GLU B O 1
ATOM 3046 N N . THR B 1 187 ? -6.899 29.745 52.899 1.00 23.64 186 THR B N 1
ATOM 3047 C CA . THR B 1 187 ? -5.853 30.224 53.810 1.00 23.44 186 THR B CA 1
ATOM 3048 C C . THR B 1 187 ? -4.459 29.890 53.288 1.00 23.45 186 THR B C 1
ATOM 3049 O O . THR B 1 187 ? -3.572 30.762 53.263 1.00 23.46 186 THR B O 1
ATOM 3053 N N . TYR B 1 188 ? -4.244 28.619 52.905 1.00 24.26 187 TYR B N 1
ATOM 3054 C CA . TYR B 1 188 ? -2.951 28.162 52.379 1.00 22.12 187 TYR B CA 1
ATOM 3055 C C . TYR B 1 188 ? -2.400 29.067 51.246 1.00 21.11 187 TYR B C 1
ATOM 3056 O O . TYR B 1 188 ? -1.285 29.588 51.320 1.00 24.34 187 TYR B O 1
ATOM 3065 N N . ASN B 1 189 ? -3.201 29.236 50.188 1.00 22.56 188 ASN B N 1
ATOM 3066 C CA . ASN B 1 189 ? -2.775 29.993 49.034 1.00 21.92 188 ASN B CA 1
ATOM 3067 C C . ASN B 1 189 ? -2.569 31.490 49.386 1.00 21.78 188 ASN B C 1
ATOM 3068 O O . ASN B 1 189 ? -1.665 32.143 48.840 1.00 22.85 188 ASN B O 1
ATOM 3073 N N . ALA B 1 190 ? -3.339 31.990 50.352 1.00 23.68 189 ALA B N 1
ATOM 3074 C CA . ALA B 1 190 ? -3.202 33.405 50.778 1.00 23.55 189 ALA B CA 1
ATOM 3075 C C . ALA B 1 190 ? -1.929 33.665 51.555 1.00 24.59 189 ALA B C 1
ATOM 3076 O O . ALA B 1 190 ? -1.366 34.746 51.397 1.00 25.55 189 ALA B O 1
ATOM 3078 N N . TYR B 1 191 ? -1.433 32.691 52.338 1.00 24.55 190 TYR B N 1
ATOM 3079 C CA . TYR B 1 191 ? -0.292 32.897 53.281 1.00 24.41 190 TYR B CA 1
ATOM 3080 C C . TYR B 1 191 ? 1.051 32.309 52.849 1.00 22.03 190 TYR B C 1
ATOM 3081 O O . TYR B 1 191 ? 2.098 32.836 53.228 1.00 24.21 190 TYR B O 1
ATOM 3090 N N . ILE B 1 192 ? 1.047 31.305 51.968 1.00 25.82 191 ILE B N 1
ATOM 3091 C CA . ILE B 1 192 ? 2.331 30.765 51.490 1.00 24.89 191 ILE B CA 1
ATOM 3092 C C . ILE B 1 192 ? 3.296 31.771 50.875 1.00 24.14 191 ILE B C 1
ATOM 3093 O O . ILE B 1 192 ? 4.498 31.544 50.922 1.00 27.28 191 ILE B O 1
ATOM 3098 N N . PRO B 1 193 ? 2.796 32.871 50.251 1.00 27.54 192 PRO B N 1
ATOM 3099 C CA . PRO B 1 193 ? 3.775 33.822 49.715 1.00 26.24 192 PRO B CA 1
ATOM 3100 C C . PRO B 1 193 ? 4.682 34.431 50.765 1.00 25.71 192 PRO B C 1
ATOM 3101 O O . PRO B 1 193 ? 5.773 34.879 50.433 1.00 29.40 192 PRO B O 1
ATOM 3105 N N . TYR B 1 194 ? 4.272 34.402 52.031 1.00 26.21 193 TYR 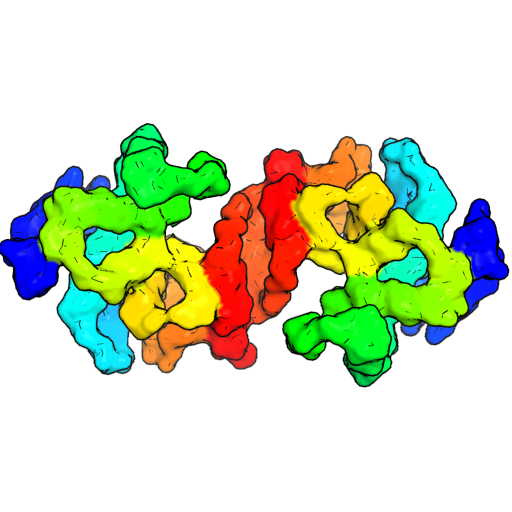B N 1
ATOM 3106 C CA . TYR B 1 194 ? 5.135 34.853 53.121 1.00 25.67 193 TYR B CA 1
ATOM 3107 C C . TYR B 1 194 ? 6.345 33.987 53.349 1.00 27.83 193 TYR B C 1
ATOM 3108 O O . TYR B 1 194 ? 7.278 34.431 53.973 1.00 26.83 193 TYR B O 1
ATOM 3117 N N . LEU B 1 195 ? 6.339 32.780 52.832 1.00 26.18 194 LEU B N 1
ATOM 3118 C CA . LEU B 1 195 ? 7.484 31.909 52.984 1.00 32.10 194 LEU B CA 1
ATOM 3119 C C . LEU B 1 195 ? 8.385 32.109 51.778 1.00 36.66 194 LEU B C 1
ATOM 3120 O O . LEU B 1 195 ? 7.907 32.282 50.662 1.00 42.11 194 LEU B O 1
ATOM 3125 N N . ASP B 1 196 ? 9.688 32.127 52.011 1.00 42.72 195 ASP B N 1
#

CATH classification: 1.10.3210.10

InterPro domains:
  IPR003607 HD/PDEase domain [SM00471] (22-149)
  IPR003607 HD/PDEase domain [cd00077] (26-160)
  IPR005249 Ap4A hydrolase [TIGR00488] (18-188)
  IPR006674 HD domain [PF01966] (26-138)
  IPR006674 HD domain [PS51831] (26-140)
  IPR051094 Diverse Catalytic Activities Enzymes [PTHR35795] (9-191)